Protein AF-0000000080797286 (afdb_homodimer)

InterPro domains:
  IPR016037 3-dehydroquinate synthase AroB [MF_00110] (4-360)
  IPR030960 3-dehydroquinate synthase, N-terminal domain [PF01761] (68-179)
  IPR050071 Dehydroquinate Synthase [PTHR43622] (1-339)
  IPR056179 3-dehydroquinate synthase, C-terminal domain [PF24621] (182-323)

Sequence (734 aa):
MRSSSRLEVPITEEHTYKVIIGRNVFKEVESALPENVKPCLAVVGEGVAKGARWVLKEASAVFPHWEILKDGEAAKDLSVALNIIRKLWELKADRWCALGVIAGGSLGDTASFAASVYMRGIPLIQFPTTLLAMIDSSLGGKTAVNFEGFKNVLGSFYHPWLVVDDLRFLDTLPDRVFKSSMAEAIKYGITLNPEFLKYLKDNSSKILARDDEYVSKVIAESVKTKLEVVRKDPRERKGVREVLNFGHTVGHALESASKFELLHGEAVALGMVVETLYAERVGACSSCYEALEGALSAYSLTQVKAPKMTIEEYKAMILKDKKRVGDRLRLPLLEGVGRWRLELVPLDEFVETTFKIMEEVFWSEDFMRSSSRLEVPITEEHTYKVIIGRNVFKEVESALPENVKPCLAVVGEGVAKGARWVLKEASAVFPHWEILKDGEAAKDLSVALNIIRKLWELKADRWCALGVIAGGSLGDTASFAASVYMRGIPLIQFPTTLLAMIDSSLGGKTAVNFEGFKNVLGSFYHPWLVVDDLRFLDTLPDRVFKSSMAEAIKYGITLNPEFLKYLKDNSSKILARDDEYVSKVIAESVKTKLEVVRKDPRERKGVREVLNFGHTVGHALESASKFELLHGEAVALGMVVETLYAERVGACSSCYEALEGALSAYSLTQVKAPKMTIEEYKAMILKDKKRVGDRLRLPLLEGVGRWRLELVPLDEFVETTFKIMEEVFWSEDF

pLDDT: mean 95.07, std 6.98, range [34.97, 98.88]

Nearest PDB structures (foldseek):
  6lla-assembly2_D  TM=9.017E-01  e=1.031E-27  Providencia alcalifaciens F90-2004
  6lla-assembly1_A  TM=9.076E-01  e=1.644E-27  Providencia alcalifaciens F90-2004
  6lk2-assembly2_B  TM=9.002E-01  e=2.565E-26  Providencia alcalifaciens F90-2004
  3zok-assembly2_D  TM=8.824E-01  e=3.156E-26  Actinidia chinensis
  3okf-assembly1_B  TM=8.984E-01  e=3.883E-26  Vibrio cholerae O1 biovar El Tor str. N16961

Radius of gyration: 28.41 Å; Cα contacts (8 Å, |Δi|>4): 1467; chains: 2; bounding box: 57×89×61 Å

Solvent-accessible surface area (backbone atoms only — not comparable to full-atom values): 37286 Å² total; per-residue (Å²): 134,74,74,62,47,77,47,79,47,75,35,63,49,77,46,60,36,34,36,40,38,25,59,81,46,68,82,48,50,70,79,71,42,60,89,78,49,40,62,39,39,29,39,30,20,43,68,46,53,71,69,37,73,63,49,60,61,52,46,54,72,60,18,87,35,72,46,77,37,69,45,50,73,81,21,28,22,49,69,51,21,50,48,54,45,51,49,41,54,75,67,63,56,56,64,40,32,20,40,34,33,38,23,42,48,38,35,38,20,13,50,47,35,28,31,40,25,40,59,38,34,29,42,30,34,40,29,34,43,36,66,43,15,56,42,41,56,76,49,72,16,64,23,33,18,20,52,97,86,36,74,52,37,38,18,32,72,51,70,45,56,32,36,43,37,35,52,66,42,57,73,69,50,52,65,70,60,53,42,25,29,46,35,58,52,44,47,46,7,45,46,64,30,49,69,55,33,49,50,52,41,76,40,26,70,49,38,76,66,61,34,64,71,53,41,50,47,53,36,52,51,30,43,51,55,53,46,55,40,29,40,76,18,66,80,60,81,73,60,61,42,44,55,78,45,51,18,38,69,55,5,50,44,46,21,56,64,40,74,59,70,44,49,69,30,48,18,29,40,54,10,36,53,46,51,40,49,46,21,38,72,73,65,47,18,76,71,43,48,60,59,48,49,52,43,36,47,55,52,58,52,71,71,62,79,70,63,81,76,50,70,68,59,50,46,56,44,56,69,67,39,86,51,50,55,87,69,24,30,61,38,49,39,44,46,32,75,31,30,63,46,80,41,78,40,53,42,68,59,51,49,55,52,43,50,51,45,43,43,64,74,66,60,52,72,76,128,134,75,74,62,46,77,47,78,47,75,35,62,48,77,47,60,37,35,37,39,38,26,59,81,48,68,81,50,50,70,81,70,42,60,90,78,47,39,62,40,38,29,41,31,19,42,66,47,54,72,69,36,75,63,49,61,59,52,47,52,73,59,16,86,35,72,45,76,38,69,45,50,72,79,22,27,23,46,67,51,20,50,49,53,45,51,49,40,56,74,68,63,56,56,66,41,32,20,41,33,32,40,20,42,46,40,34,38,20,14,52,48,36,31,30,39,24,40,59,38,34,30,43,30,34,39,28,34,43,37,65,43,16,55,43,41,57,76,49,74,17,63,25,33,19,20,53,98,84,36,75,51,38,36,17,31,72,50,71,45,55,31,34,42,37,36,53,65,40,57,74,69,49,54,66,70,59,52,42,25,30,44,35,57,51,45,47,46,8,47,45,65,30,50,69,55,32,49,51,52,42,75,40,27,70,49,36,77,67,60,34,64,70,53,40,49,48,52,36,52,52,30,43,52,53,52,44,55,39,30,41,76,17,66,80,60,79,74,62,63,42,46,54,78,43,52,18,39,70,55,6,50,44,46,22,56,66,39,73,60,69,44,51,69,29,48,18,29,39,53,11,34,52,45,52,40,48,45,21,37,74,75,63,46,18,75,70,43,47,61,58,49,50,53,42,35,46,55,53,59,53,70,72,62,80,70,62,81,76,53,71,68,58,50,45,56,44,56,69,67,38,87,50,50,54,88,68,24,30,61,38,48,37,44,45,32,75,30,30,61,45,81,40,78,39,52,40,69,60,50,47,54,52,41,49,51,45,43,43,64,75,66,59,53,72,78,127

Secondary structure (DSSP, 8-state):
----EEEEEEEEEEEEEEEEEESS-GGGHHHHS-TT-EEEEEEEEHHHHHH-TTHHHHHHHH-SEEEEE--SGGG-BHHHHHHHHHHHHHTT--TTEEEEEEE-HHHHHHHHHHHHHBTT---EEEEE-SHHIIIIITSSSEEEEEETTEEEEEEEE---SEEEEEGGGGGSS-HHHHHHHHHHHHHHHHHH-HHHHHHHHHTHHHHHTT-HHHHHHHHHHHHHHHHHHHHH-TTS-SSGGGGGGTTHHHHHHHHHHTTT-S-HHHHHHHHHHHHHHHHHHTTS-SSHHHHHHHHHHTTT-TTPPPPP--HHHHHHHHHT-TTEETTEEEEEEEEETTEEEEEEEEHHHHHHHHHHHHIIIII----/----EEEEEEEEEEEEEEEEEESS-GGGHHHHS-TT-EEEEEEEEHHHHHH-TTHHHHHHHH-SEEEEE--SGGG-BHHHHHHHHHHHHHTT--TTEEEEEEE-HHHHHHHHHHHHHBTT---EEEEE-SHHIIIIITSSSEEEEEETTEEEEEEEE---SEEEEEGGGGGSS-HHHHHHHHHHHHHHHHHH-HHHHHHHHHTHHHHHTT-HHHHHHHHHHHHHHHHHHHHH-TTS-SSGGGGGGTTHHHHHHHHHHTTT-S-HHHHHHHHHHHHHHHHHHTTS-SSHHHHHHHHHHTTT-TTPPPPP--HHHHHHHHHT-TTEETTEEEEEEEEETTEEEEEEEEHHHHHHHHHHHHIIIII----

Organism: Ignicoccus hospitalis (strain KIN4/I / DSM 18386 / JCM 14125) (NCBI:txid453591)

Structure (mmCIF, N/CA/C/O backbone):
data_AF-0000000080797286-model_v1
#
loop_
_entity.id
_entity.type
_entity.pdbx_description
1 polymer '3-dehydroquinate synthase'
#
loop_
_atom_site.group_PDB
_atom_site.id
_atom_site.type_symbol
_atom_site.label_atom_id
_atom_site.label_alt_id
_atom_site.label_comp_id
_atom_site.label_asym_id
_atom_site.label_entity_id
_atom_site.label_seq_id
_atom_site.pdbx_PDB_ins_code
_atom_site.Cartn_x
_atom_site.Cartn_y
_atom_site.Cartn_z
_atom_site.occupancy
_atom_site.B_iso_or_equiv
_atom_site.auth_seq_id
_atom_site.auth_comp_id
_atom_site.auth_asym_id
_atom_site.auth_atom_id
_atom_site.pdbx_PDB_model_num
ATOM 1 N N . MET A 1 1 ? -25.531 -31.062 1.069 1 38.59 1 MET A N 1
ATOM 2 C CA . MET A 1 1 ? -25.328 -29.703 1.534 1 38.59 1 MET A CA 1
ATOM 3 C C . MET A 1 1 ? -23.859 -29.406 1.756 1 38.59 1 MET A C 1
ATOM 5 O O . MET A 1 1 ? -23.266 -29.844 2.75 1 38.59 1 MET A O 1
ATOM 9 N N . ARG A 1 2 ? -22.922 -29.562 0.722 1 53.16 2 ARG A N 1
ATOM 10 C CA . ARG A 1 2 ? -21.484 -29.828 0.653 1 53.16 2 ARG A CA 1
ATOM 11 C C . ARG A 1 2 ? -20.703 -28.734 1.36 1 53.16 2 ARG A C 1
ATOM 13 O O . ARG A 1 2 ? -21 -27.547 1.215 1 53.16 2 ARG A O 1
ATOM 20 N N . SER A 1 3 ? -19.953 -28.969 2.535 1 74.25 3 SER A N 1
ATOM 21 C CA . SER A 1 3 ? -19.234 -28.312 3.629 1 74.25 3 SER A CA 1
ATOM 22 C C . SER A 1 3 ? -18.156 -27.375 3.104 1 74.25 3 SER A C 1
ATOM 24 O O . SER A 1 3 ? -17.469 -27.688 2.131 1 74.25 3 SER A O 1
ATOM 26 N N . SER A 1 4 ? -18.516 -26.047 3.082 1 86 4 SER A N 1
ATOM 27 C CA . SER A 1 4 ? -17.469 -25.078 2.822 1 86 4 SER A CA 1
ATOM 28 C C . SER A 1 4 ? -16.438 -25.078 3.936 1 86 4 SER A C 1
ATOM 30 O O . SER A 1 4 ? -16.719 -25.5 5.059 1 86 4 SER A O 1
ATOM 32 N N . SER A 1 5 ? -15.227 -25.047 3.527 1 91.94 5 SER A N 1
ATOM 33 C CA . SER A 1 5 ? -14.133 -24.875 4.484 1 91.94 5 SER A CA 1
ATOM 34 C C . SER A 1 5 ? -13.664 -23.422 4.535 1 91.94 5 SER A C 1
ATOM 36 O O . SER A 1 5 ? -13.844 -22.672 3.576 1 91.94 5 SER A O 1
ATOM 38 N N . ARG A 1 6 ? -13.336 -23.062 5.762 1 93.62 6 ARG A N 1
ATOM 39 C CA . ARG A 1 6 ? -12.836 -21.703 5.973 1 93.62 6 ARG A CA 1
ATOM 40 C C . ARG A 1 6 ? -11.43 -21.734 6.566 1 93.62 6 ARG A C 1
ATOM 42 O O . ARG A 1 6 ? -11.102 -22.594 7.375 1 93.62 6 ARG A O 1
ATOM 49 N N . LEU A 1 7 ? -10.594 -20.812 6.023 1 93.44 7 LEU A N 1
ATOM 50 C CA . LEU A 1 7 ? -9.234 -20.625 6.531 1 93.44 7 LEU A CA 1
ATOM 51 C C . LEU A 1 7 ? -8.984 -19.156 6.859 1 93.44 7 LEU A C 1
ATOM 53 O O . LEU A 1 7 ? -9.469 -18.266 6.152 1 93.44 7 LEU A O 1
ATOM 57 N N . GLU A 1 8 ? -8.352 -18.938 8.055 1 93.12 8 GLU A N 1
ATOM 58 C CA . GLU A 1 8 ? -7.871 -17.609 8.422 1 93.12 8 GLU A CA 1
ATOM 59 C C . GLU A 1 8 ? -6.367 -17.609 8.68 1 93.12 8 GLU A C 1
ATOM 61 O O . GLU A 1 8 ? -5.855 -18.469 9.398 1 93.12 8 GLU A O 1
ATOM 66 N N . VAL A 1 9 ? -5.672 -16.734 7.973 1 90.62 9 VAL A N 1
ATOM 67 C CA . VAL A 1 9 ? -4.223 -16.656 8.117 1 90.62 9 VAL A CA 1
ATOM 68 C C . VAL A 1 9 ? -3.82 -15.211 8.438 1 90.62 9 VAL A C 1
ATOM 70 O O . VAL A 1 9 ? -3.973 -14.32 7.605 1 90.62 9 VAL A O 1
ATOM 73 N N . PRO A 1 10 ? -3.238 -15.008 9.617 1 92.06 10 PRO A N 1
ATOM 74 C CA . PRO A 1 10 ? -2.783 -13.664 9.969 1 92.06 10 PRO A CA 1
ATOM 75 C C . PRO A 1 10 ? -1.483 -13.273 9.266 1 92.06 10 PRO A C 1
ATOM 77 O O . PRO A 1 10 ? -0.604 -14.117 9.086 1 92.06 10 PRO A O 1
ATOM 80 N N . ILE A 1 11 ? -1.335 -12.055 8.836 1 92.31 11 ILE A N 1
ATOM 81 C CA . ILE A 1 11 ? -0.13 -11.469 8.266 1 92.31 11 ILE A CA 1
ATOM 82 C C . ILE A 1 11 ? 0.244 -10.203 9.023 1 92.31 11 ILE A C 1
ATOM 84 O O . ILE A 1 11 ? -0.592 -9.312 9.219 1 92.31 11 ILE A O 1
ATOM 88 N N . THR A 1 12 ? 1.471 -10.109 9.523 1 92.19 12 THR A N 1
ATOM 89 C CA . THR A 1 12 ? 1.968 -8.953 10.266 1 92.19 12 THR A CA 1
ATOM 90 C C . THR A 1 12 ? 3.131 -8.297 9.523 1 92.19 12 THR A C 1
ATOM 92 O O . THR A 1 12 ? 4.031 -8.984 9.039 1 92.19 12 THR A O 1
ATOM 95 N N . GLU A 1 13 ? 3.055 -7.027 9.406 1 91.25 13 GLU A N 1
ATOM 96 C CA . GLU A 1 13 ? 4.129 -6.234 8.812 1 91.25 13 GLU A CA 1
ATOM 97 C C . GLU A 1 13 ? 4.652 -5.195 9.797 1 91.25 13 GLU A C 1
ATOM 99 O O . GLU A 1 13 ? 3.883 -4.629 10.578 1 91.25 13 GLU A O 1
ATOM 104 N N . GLU A 1 14 ? 5.938 -5.004 9.711 1 92 14 GLU A N 1
ATOM 105 C CA . GLU A 1 14 ? 6.566 -4.027 10.594 1 92 14 GLU A CA 1
ATOM 106 C C . GLU A 1 14 ? 7.426 -3.045 9.805 1 92 14 GLU A C 1
ATOM 108 O O . GLU A 1 14 ? 8.047 -3.416 8.812 1 92 14 GLU A O 1
ATOM 113 N N . HIS A 1 15 ? 7.387 -1.821 10.195 1 92.44 15 HIS A N 1
ATOM 114 C CA . HIS A 1 15 ? 8.203 -0.75 9.641 1 92.44 15 HIS A CA 1
ATOM 115 C C . HIS A 1 15 ? 8.734 0.163 10.742 1 92.44 15 HIS A C 1
ATOM 117 O O . HIS A 1 15 ? 8.031 0.453 11.711 1 92.44 15 HIS A O 1
ATOM 123 N N . THR A 1 16 ? 9.945 0.583 10.617 1 92.56 16 THR A N 1
ATOM 124 C CA . THR A 1 16 ? 10.5 1.56 11.555 1 92.56 16 THR A CA 1
ATOM 125 C C . THR A 1 16 ? 10.703 2.908 10.867 1 92.56 16 THR A C 1
ATOM 127 O O . THR A 1 16 ? 11.461 3.014 9.906 1 92.56 16 THR A O 1
ATOM 130 N N . TYR A 1 17 ? 10.039 3.893 11.383 1 91.31 17 TYR A N 1
ATOM 131 C CA . TYR A 1 17 ? 10.203 5.277 10.961 1 91.31 17 TYR A CA 1
ATOM 132 C C . TYR A 1 17 ? 11.492 5.871 11.516 1 91.31 17 TYR A C 1
ATOM 134 O O . TYR A 1 17 ? 11.719 5.855 12.727 1 91.31 17 TYR A O 1
ATOM 142 N N . LYS A 1 18 ? 12.352 6.371 10.625 1 96.81 18 LYS A N 1
ATOM 143 C CA . LYS A 1 18 ? 13.555 7.078 11.055 1 96.81 18 LYS A CA 1
ATOM 144 C C . LYS A 1 18 ? 13.484 8.562 10.703 1 96.81 18 LYS A C 1
ATOM 146 O O . LYS A 1 18 ? 13.133 8.914 9.57 1 96.81 18 LYS A O 1
ATOM 151 N N . VAL A 1 19 ? 13.75 9.414 11.648 1 98 19 VAL A N 1
ATOM 152 C CA . VAL A 1 19 ? 13.695 10.859 11.445 1 98 19 VAL A CA 1
ATOM 153 C C . VAL A 1 19 ? 14.992 11.492 11.93 1 98 19 VAL A C 1
ATOM 155 O O . VAL A 1 19 ? 15.445 11.227 13.047 1 98 19 VAL A O 1
ATOM 158 N N . ILE A 1 20 ? 15.609 12.273 11.094 1 98.38 20 ILE A N 1
ATOM 159 C CA . ILE A 1 20 ? 16.781 13.055 11.445 1 98.38 20 ILE A CA 1
ATOM 160 C C . ILE A 1 20 ? 16.422 14.539 11.492 1 98.38 20 ILE A C 1
ATOM 162 O O . ILE A 1 20 ? 15.797 15.055 10.57 1 98.38 20 ILE A O 1
ATOM 166 N N . ILE A 1 21 ? 16.766 15.219 12.57 1 98.38 21 ILE A N 1
ATOM 167 C CA . ILE A 1 21 ? 16.5 16.641 12.742 1 98.38 21 ILE A CA 1
ATOM 168 C C . ILE A 1 21 ? 17.812 17.375 13.016 1 98.38 21 ILE A C 1
ATOM 170 O O . ILE A 1 21 ? 18.562 17 13.93 1 98.38 21 ILE A O 1
ATOM 174 N N . GLY A 1 22 ? 18.141 18.344 12.25 1 98.06 22 GLY A N 1
ATOM 175 C CA . GLY A 1 22 ? 19.328 19.141 12.484 1 98.06 22 GLY A CA 1
ATOM 176 C C . GLY A 1 22 ? 19.703 20.031 11.312 1 98.06 22 GLY A C 1
ATOM 177 O O . GLY A 1 22 ? 18.891 20.234 10.406 1 98.06 22 GLY A O 1
ATOM 178 N N . ARG A 1 23 ? 20.828 20.719 11.375 1 97.25 23 ARG A N 1
ATOM 179 C CA . ARG A 1 23 ? 21.375 21.5 10.273 1 97.25 23 ARG A CA 1
ATOM 180 C C . ARG A 1 23 ? 22.422 20.688 9.508 1 97.25 23 ARG A C 1
ATOM 182 O O . ARG A 1 23 ? 23.203 19.953 10.109 1 97.25 23 ARG A O 1
ATOM 189 N N . ASN A 1 24 ? 22.406 20.781 8.164 1 96.56 24 ASN A N 1
ATOM 190 C CA . ASN A 1 24 ? 23.375 20.109 7.305 1 96.56 24 ASN A CA 1
ATOM 191 C C . ASN A 1 24 ? 23.281 18.594 7.457 1 96.56 24 ASN A C 1
ATOM 193 O O . ASN A 1 24 ? 24.297 17.938 7.672 1 96.56 24 ASN A O 1
ATOM 197 N N . VAL A 1 25 ? 22.125 18.047 7.383 1 97.56 25 VAL A N 1
ATOM 198 C CA . VAL A 1 25 ? 21.938 16.656 7.746 1 97.56 25 VAL A CA 1
ATOM 199 C C . VAL A 1 25 ? 21.797 15.805 6.48 1 97.56 25 VAL A C 1
ATOM 201 O O . VAL A 1 25 ? 21.641 14.578 6.562 1 97.56 25 VAL A O 1
ATOM 204 N N . PHE A 1 26 ? 21.922 16.359 5.297 1 97.75 26 PHE A N 1
ATOM 205 C CA . PHE A 1 26 ? 21.938 15.586 4.059 1 97.75 26 PHE A CA 1
ATOM 206 C C . PHE A 1 26 ? 23.031 14.539 4.082 1 97.75 26 PHE A C 1
ATOM 208 O O . PHE A 1 26 ? 22.875 13.438 3.555 1 97.75 26 PHE A O 1
ATOM 215 N N . LYS A 1 27 ? 24.141 14.883 4.672 1 95.94 27 LYS A N 1
ATOM 216 C CA . LYS A 1 27 ? 25.328 14.023 4.703 1 95.94 27 LYS A CA 1
ATOM 217 C C . LYS A 1 27 ? 25.062 12.758 5.52 1 95.94 27 LYS A C 1
ATOM 219 O O . LYS A 1 27 ? 25.844 11.797 5.445 1 95.94 27 LYS A O 1
ATOM 224 N N . GLU A 1 28 ? 24 12.773 6.305 1 96.5 28 GLU A N 1
ATOM 225 C CA . GLU A 1 28 ? 23.719 11.648 7.191 1 96.5 28 GLU A CA 1
ATOM 226 C C . GLU A 1 28 ? 22.844 10.609 6.504 1 96.5 28 GLU A C 1
ATOM 228 O O . GLU A 1 28 ? 22.609 9.531 7.051 1 96.5 28 GLU A O 1
ATOM 233 N N . VAL A 1 29 ? 22.375 10.828 5.305 1 97.5 29 VAL A N 1
ATOM 234 C CA . VAL A 1 29 ? 21.375 10.008 4.617 1 97.5 29 VAL A CA 1
ATOM 235 C C . VAL A 1 29 ? 21.922 8.602 4.391 1 97.5 29 VAL A C 1
ATOM 237 O O . VAL A 1 29 ? 21.281 7.617 4.754 1 97.5 29 VAL A O 1
ATOM 240 N N . GLU A 1 30 ? 23.109 8.484 3.857 1 93.94 30 GLU A N 1
ATOM 241 C CA . GLU A 1 30 ? 23.656 7.184 3.488 1 93.94 30 GLU A CA 1
ATOM 242 C C . GLU A 1 30 ? 23.812 6.281 4.711 1 93.94 30 GLU A C 1
ATOM 244 O O . GLU A 1 30 ? 23.484 5.094 4.66 1 93.94 30 GLU A O 1
ATOM 249 N N . SER A 1 31 ? 24.281 6.844 5.785 1 94.38 31 SER A N 1
ATOM 250 C CA . SER A 1 31 ? 24.516 6.055 6.988 1 94.38 31 SER A CA 1
ATOM 251 C C . SER A 1 31 ? 23.203 5.66 7.66 1 94.38 31 SER A C 1
ATOM 253 O O . SER A 1 31 ? 23.172 4.73 8.469 1 94.38 31 SER A O 1
ATOM 255 N N . ALA A 1 32 ? 22.094 6.352 7.355 1 95.94 32 ALA A N 1
ATOM 256 C CA . ALA A 1 32 ? 20.812 6.094 7.992 1 95.94 32 ALA A CA 1
ATOM 257 C C . ALA A 1 32 ? 20.031 5.023 7.238 1 95.94 32 ALA A C 1
ATOM 259 O O . ALA A 1 32 ? 19.031 4.504 7.738 1 95.94 32 ALA A O 1
ATOM 260 N N . LEU A 1 33 ? 20.469 4.637 6.062 1 96 33 LEU A N 1
ATOM 261 C CA . LEU A 1 33 ? 19.781 3.648 5.234 1 96 33 LEU A CA 1
ATOM 262 C C . LEU A 1 33 ? 20.438 2.279 5.371 1 96 33 LEU A C 1
ATOM 264 O O . LEU A 1 33 ? 21.641 2.188 5.672 1 96 33 LEU A O 1
ATOM 268 N N . PRO A 1 34 ? 19.656 1.229 5.207 1 92.56 34 PRO A N 1
ATOM 269 C CA . PRO A 1 34 ? 20.297 -0.093 5.141 1 92.56 34 PRO A CA 1
ATOM 270 C C . PRO A 1 34 ? 21.297 -0.212 3.996 1 92.56 34 PRO A C 1
ATOM 272 O O . PRO A 1 34 ? 21.203 0.515 3.004 1 92.56 34 PRO A O 1
ATOM 275 N N . GLU A 1 35 ? 22.125 -1.174 4.066 1 91.38 35 GLU A N 1
ATOM 276 C CA . GLU A 1 35 ? 23.234 -1.331 3.133 1 91.38 35 GLU A CA 1
ATOM 277 C C . GLU A 1 35 ? 22.734 -1.586 1.714 1 91.38 35 GLU A C 1
ATOM 279 O O . GLU A 1 35 ? 23.375 -1.162 0.743 1 91.38 35 GLU A O 1
ATOM 284 N N . ASN A 1 36 ? 21.641 -2.191 1.607 1 89.69 36 ASN A N 1
ATOM 285 C CA . ASN A 1 36 ? 21.172 -2.594 0.287 1 89.69 36 ASN A CA 1
ATOM 286 C C . ASN A 1 36 ? 20.328 -1.502 -0.361 1 89.69 36 ASN A C 1
ATOM 288 O O . ASN A 1 36 ? 19.906 -1.639 -1.51 1 89.69 36 ASN A O 1
ATOM 292 N N . VAL A 1 37 ? 20.047 -0.394 0.332 1 94.88 37 VAL A N 1
ATOM 293 C CA . VAL A 1 37 ? 19.266 0.715 -0.194 1 94.88 37 VAL A CA 1
ATOM 294 C C . VAL A 1 37 ? 20.188 1.84 -0.649 1 94.88 37 VAL A C 1
ATOM 296 O O . VAL A 1 37 ? 21.016 2.318 0.126 1 94.88 37 VAL A O 1
ATOM 299 N N . LYS A 1 38 ? 20.016 2.27 -1.856 1 94.69 38 LYS A N 1
ATOM 300 C CA . LYS A 1 38 ? 20.875 3.312 -2.408 1 94.69 38 LYS A CA 1
ATOM 301 C C . LYS A 1 38 ? 20.047 4.48 -2.945 1 94.69 38 LYS A C 1
ATOM 303 O O . LYS A 1 38 ? 19.078 4.273 -3.662 1 94.69 38 LYS A O 1
ATOM 308 N N . PRO A 1 39 ? 20.453 5.691 -2.576 1 97.94 39 PRO A N 1
ATOM 309 C CA . PRO A 1 39 ? 19.812 6.836 -3.227 1 97.94 39 PRO A CA 1
ATOM 310 C C . PRO A 1 39 ? 19.984 6.824 -4.746 1 97.94 39 PRO A C 1
ATOM 312 O O . PRO A 1 39 ? 21.094 6.602 -5.242 1 97.94 39 PRO A O 1
ATOM 315 N N . CYS A 1 40 ? 18.859 7.039 -5.453 1 97.56 40 CYS A N 1
ATOM 316 C CA . CYS A 1 40 ? 18.906 6.93 -6.906 1 97.56 40 CYS A CA 1
ATOM 317 C C . CYS A 1 40 ? 18.453 8.219 -7.57 1 97.56 40 CYS A C 1
ATOM 319 O O . CYS A 1 40 ? 19.188 8.805 -8.367 1 97.56 40 CYS A O 1
ATOM 321 N N . LEU A 1 41 ? 17.312 8.711 -7.195 1 98.69 41 LEU A N 1
ATOM 322 C CA . LEU A 1 41 ? 16.688 9.883 -7.812 1 98.69 41 LEU A CA 1
ATOM 323 C C . LEU A 1 41 ? 16.062 10.789 -6.75 1 98.69 41 LEU A C 1
ATOM 325 O O . LEU A 1 41 ? 15.422 10.312 -5.816 1 98.69 41 LEU A O 1
ATOM 329 N N . ALA A 1 42 ? 16.359 12.055 -6.863 1 98.75 42 ALA A N 1
ATOM 330 C CA . ALA A 1 42 ? 15.68 13.047 -6.035 1 98.75 42 ALA A CA 1
ATOM 331 C C . ALA A 1 42 ? 14.828 13.984 -6.887 1 98.75 42 ALA A C 1
ATOM 333 O O . ALA A 1 42 ? 15.25 14.383 -7.977 1 98.75 42 ALA A O 1
ATOM 334 N N . VAL A 1 43 ? 13.68 14.266 -6.426 1 98.56 43 VAL A N 1
ATOM 335 C CA . VAL A 1 43 ? 12.883 15.328 -7.02 1 98.56 43 VAL A CA 1
ATOM 336 C C . VAL A 1 43 ? 12.867 16.547 -6.094 1 98.56 43 VAL A C 1
ATOM 338 O O . VAL A 1 43 ? 12.695 16.406 -4.879 1 98.56 43 VAL A O 1
ATOM 341 N N . VAL A 1 44 ? 13.133 17.688 -6.676 1 98.12 44 VAL A N 1
ATOM 342 C CA . VAL A 1 44 ? 13.234 18.922 -5.918 1 98.12 44 VAL A CA 1
ATOM 343 C C . VAL A 1 44 ? 12.141 19.891 -6.371 1 98.12 44 VAL A C 1
ATOM 345 O O . VAL A 1 44 ? 11.969 20.141 -7.566 1 98.12 44 VAL A O 1
ATOM 348 N N . GLY A 1 45 ? 11.422 20.406 -5.426 1 96.81 45 GLY A N 1
ATOM 349 C CA . GLY A 1 45 ? 10.438 21.422 -5.777 1 96.81 45 GLY A CA 1
ATOM 350 C C . GLY A 1 45 ? 11.055 22.672 -6.367 1 96.81 45 GLY A C 1
ATOM 351 O O . GLY A 1 45 ? 12.094 23.141 -5.898 1 96.81 45 GLY A O 1
ATOM 352 N N . GLU A 1 46 ? 10.383 23.188 -7.324 1 96.19 46 GLU A N 1
ATOM 353 C CA . GLU A 1 46 ? 10.883 24.359 -8.016 1 96.19 46 GLU A CA 1
ATOM 354 C C . GLU A 1 46 ? 11.062 25.531 -7.059 1 96.19 46 GLU A C 1
ATOM 356 O O . GLU A 1 46 ? 12.07 26.25 -7.109 1 96.19 46 GLU A O 1
ATOM 361 N N . GLY A 1 47 ? 10.062 25.781 -6.258 1 93 47 GLY A N 1
ATOM 362 C CA . GLY A 1 47 ? 10.156 26.844 -5.273 1 93 47 GLY A CA 1
ATOM 363 C C . GLY A 1 47 ? 11.312 26.656 -4.305 1 93 47 GLY A C 1
ATOM 364 O O . GLY A 1 47 ? 11.953 27.641 -3.902 1 93 47 GLY A O 1
ATOM 365 N N . VAL A 1 48 ? 11.633 25.453 -3.961 1 95.44 48 VAL A N 1
ATOM 366 C CA . VAL A 1 48 ? 12.719 25.141 -3.045 1 95.44 48 VAL A CA 1
ATOM 367 C C . VAL A 1 48 ? 14.062 25.406 -3.721 1 95.44 48 VAL A C 1
ATOM 369 O O . VAL A 1 48 ? 14.945 26.031 -3.127 1 95.44 48 VAL A O 1
ATOM 372 N N . ALA A 1 49 ? 14.156 24.984 -4.898 1 95.5 49 ALA A N 1
ATOM 373 C CA . ALA A 1 49 ? 15.391 25.188 -5.652 1 95.5 49 ALA A CA 1
ATOM 374 C C . ALA A 1 49 ? 15.703 26.672 -5.789 1 95.5 49 ALA A C 1
ATOM 376 O O . ALA A 1 49 ? 16.875 27.078 -5.754 1 95.5 49 ALA A O 1
ATOM 377 N N . LYS A 1 50 ? 14.734 27.469 -5.949 1 92.88 50 LYS A N 1
ATOM 378 C CA . LYS A 1 50 ? 14.906 28.906 -6.102 1 92.88 50 LYS A CA 1
ATOM 379 C C . LYS A 1 50 ? 15.242 29.562 -4.766 1 92.88 50 LYS A C 1
ATOM 381 O O . LYS A 1 50 ? 16.047 30.5 -4.715 1 92.88 50 LYS A O 1
ATOM 386 N N . GLY A 1 51 ? 14.625 29.094 -3.729 1 91.81 51 GLY A N 1
ATOM 387 C CA . GLY A 1 51 ? 14.75 29.719 -2.428 1 91.81 51 GLY A CA 1
ATOM 388 C C . GLY A 1 51 ? 15.984 29.281 -1.662 1 91.81 51 GLY A C 1
ATOM 389 O O . GLY A 1 51 ? 16.547 30.047 -0.873 1 91.81 51 GLY A O 1
ATOM 390 N N . ALA A 1 52 ? 16.328 28.062 -1.832 1 94 52 ALA A N 1
ATOM 391 C CA . ALA A 1 52 ? 17.484 27.484 -1.15 1 94 52 ALA A CA 1
ATOM 392 C C . ALA A 1 52 ? 18.578 27.094 -2.148 1 94 52 ALA A C 1
ATOM 394 O O . ALA A 1 52 ? 18.656 25.922 -2.555 1 94 52 ALA A O 1
ATOM 395 N N . ARG A 1 53 ? 19.5 27.859 -2.404 1 90.94 53 ARG A N 1
ATOM 396 C CA . ARG A 1 53 ? 20.469 27.703 -3.479 1 90.94 53 ARG A CA 1
ATOM 397 C C . ARG A 1 53 ? 21.406 26.516 -3.203 1 90.94 53 ARG A C 1
ATOM 399 O O . ARG A 1 53 ? 21.938 25.906 -4.133 1 90.94 53 ARG A O 1
ATOM 406 N N . TRP A 1 54 ? 21.5 26.188 -1.948 1 96.31 54 TRP A N 1
ATOM 407 C CA . TRP A 1 54 ? 22.438 25.141 -1.545 1 96.31 54 TRP A CA 1
ATOM 408 C C . TRP A 1 54 ? 21.844 23.766 -1.803 1 96.31 54 TRP A C 1
ATOM 410 O O . TRP A 1 54 ? 22.562 22.75 -1.769 1 96.31 54 TRP A O 1
ATOM 420 N N . VAL A 1 55 ? 20.578 23.672 -2.092 1 97.38 55 VAL A N 1
ATOM 421 C CA . VAL A 1 55 ? 19.859 22.406 -2.029 1 97.38 55 VAL A CA 1
ATOM 422 C C . VAL A 1 55 ? 20.312 21.5 -3.168 1 97.38 55 VAL A C 1
ATOM 424 O O . VAL A 1 55 ? 20.422 20.281 -2.99 1 97.38 55 VAL A O 1
ATOM 427 N N . LEU A 1 56 ? 20.562 22.047 -4.277 1 97.44 56 LEU A N 1
ATOM 428 C CA . LEU A 1 56 ? 20.938 21.234 -5.426 1 97.44 56 LEU A CA 1
ATOM 429 C C . LEU A 1 56 ? 22.312 20.625 -5.234 1 97.44 56 LEU A C 1
ATOM 431 O O . LEU A 1 56 ? 22.562 19.5 -5.664 1 97.44 56 LEU A O 1
ATOM 435 N N . LYS A 1 57 ? 23.203 21.375 -4.66 1 97.69 57 LYS A N 1
ATOM 436 C CA . LYS A 1 57 ? 24.516 20.828 -4.332 1 97.69 57 LYS A CA 1
ATOM 437 C C . LYS A 1 57 ? 24.406 19.672 -3.348 1 97.69 57 LYS A C 1
ATOM 439 O O . LYS A 1 57 ? 25.047 18.641 -3.521 1 97.69 57 LYS A O 1
ATOM 444 N N . GLU A 1 58 ? 23.578 19.844 -2.359 1 97.88 58 GLU A N 1
ATOM 445 C CA . GLU A 1 58 ? 23.359 18.781 -1.373 1 97.88 58 GLU A CA 1
ATOM 446 C C . GLU A 1 58 ? 22.703 17.562 -2.01 1 97.88 58 GLU A C 1
ATOM 448 O O . GLU A 1 58 ? 23.094 16.422 -1.724 1 97.88 58 GLU A O 1
ATOM 453 N N . ALA A 1 59 ? 21.688 17.844 -2.814 1 98 59 ALA A N 1
ATOM 454 C CA . ALA A 1 59 ? 21.016 16.75 -3.512 1 98 59 ALA A CA 1
ATOM 455 C C . ALA A 1 59 ? 22 15.953 -4.367 1 98 59 ALA A C 1
ATOM 457 O O . ALA A 1 59 ? 21.969 14.727 -4.375 1 98 59 ALA A O 1
ATOM 458 N N . SER A 1 60 ? 22.891 16.625 -5.02 1 98 60 SER A N 1
ATOM 459 C CA . SER A 1 60 ? 23.859 15.992 -5.91 1 98 60 SER A CA 1
ATOM 460 C C . SER A 1 60 ? 24.859 15.148 -5.133 1 98 60 SER A C 1
ATOM 462 O O . SER A 1 60 ? 25.406 14.172 -5.66 1 98 60 SER A O 1
ATOM 464 N N . ALA A 1 61 ? 25.094 15.562 -3.963 1 97.81 61 ALA A N 1
ATOM 465 C CA . ALA A 1 61 ? 26.047 14.828 -3.129 1 97.81 61 ALA A CA 1
ATOM 466 C C . ALA A 1 61 ? 25.453 13.508 -2.648 1 97.81 61 ALA A C 1
ATOM 468 O O . ALA A 1 61 ? 26.172 12.555 -2.354 1 97.81 61 ALA A O 1
ATOM 469 N N . VAL A 1 62 ? 24.172 13.43 -2.586 1 98.12 62 VAL A N 1
ATOM 470 C CA . VAL A 1 62 ? 23.5 12.258 -2.023 1 98.12 62 VAL A CA 1
ATOM 471 C C . VAL A 1 62 ? 22.953 11.383 -3.148 1 98.12 62 VAL A C 1
ATOM 473 O O . VAL A 1 62 ? 23.031 10.156 -3.082 1 98.12 62 VAL A O 1
ATOM 476 N N . PHE A 1 63 ? 22.391 12.062 -4.164 1 98.44 63 PHE A N 1
ATOM 477 C CA . PHE A 1 63 ? 21.719 11.352 -5.246 1 98.44 63 PHE A CA 1
ATOM 478 C C . PHE A 1 63 ? 22.469 11.516 -6.559 1 98.44 63 PHE A C 1
ATOM 480 O O . PHE A 1 63 ? 22.766 12.633 -6.977 1 98.44 63 PHE A O 1
ATOM 487 N N . PRO A 1 64 ? 22.703 10.398 -7.238 1 98.12 64 PRO A N 1
ATOM 488 C CA . PRO A 1 64 ? 23.375 10.516 -8.539 1 98.12 64 PRO A CA 1
ATOM 489 C C . PRO A 1 64 ? 22.531 11.273 -9.562 1 98.12 64 PRO A C 1
ATOM 491 O O . PRO A 1 64 ? 23.078 11.852 -10.508 1 98.12 64 PRO A O 1
ATOM 494 N N . HIS A 1 65 ? 21.156 11.234 -9.43 1 98.25 65 HIS A N 1
ATOM 495 C CA . HIS A 1 65 ? 20.25 11.938 -10.328 1 98.25 65 HIS A CA 1
ATOM 496 C C . HIS A 1 65 ? 19.25 12.789 -9.555 1 98.25 65 HIS A C 1
ATOM 498 O O . HIS A 1 65 ? 18.828 12.406 -8.461 1 98.25 65 HIS A O 1
ATOM 504 N N . TRP A 1 66 ? 18.938 13.906 -10.109 1 97.88 66 TRP A N 1
ATOM 505 C CA . TRP A 1 66 ? 17.875 14.727 -9.539 1 97.88 66 TRP A CA 1
ATOM 506 C C . TRP A 1 66 ? 17.156 15.531 -10.617 1 97.88 66 TRP A C 1
ATOM 508 O O . TRP A 1 66 ? 17.688 15.703 -11.719 1 97.88 66 TRP A O 1
ATOM 518 N N . GLU A 1 67 ? 15.922 15.922 -10.32 1 97.31 67 GLU A N 1
ATOM 519 C CA . GLU A 1 67 ? 15.141 16.75 -11.234 1 97.31 67 GLU A CA 1
ATOM 520 C C . GLU A 1 67 ? 14.289 17.766 -10.469 1 97.31 67 GLU A C 1
ATOM 522 O O . GLU A 1 67 ? 13.82 17.469 -9.359 1 97.31 67 GLU A O 1
ATOM 527 N N . ILE A 1 68 ? 14.164 18.953 -11.078 1 97.56 68 ILE A N 1
ATOM 528 C CA . ILE A 1 68 ? 13.273 19.969 -10.523 1 97.56 68 ILE A CA 1
ATOM 529 C C . ILE A 1 68 ? 11.875 19.797 -11.102 1 97.56 68 ILE A C 1
ATOM 531 O O . ILE A 1 68 ? 11.703 19.672 -12.312 1 97.56 68 ILE A O 1
ATOM 535 N N . LEU A 1 69 ? 10.922 19.703 -10.211 1 97.12 69 LEU A N 1
ATOM 536 C CA . LEU A 1 69 ? 9.523 19.625 -10.625 1 97.12 69 LEU A CA 1
ATOM 537 C C . LEU A 1 69 ? 8.719 20.781 -10.055 1 97.12 69 LEU A C 1
ATOM 539 O O . LEU A 1 69 ? 9.109 21.391 -9.047 1 97.12 69 LEU A O 1
ATOM 543 N N . LYS A 1 70 ? 7.648 21.031 -10.742 1 91.88 70 LYS A N 1
ATOM 544 C CA . LYS A 1 70 ? 6.754 22.047 -10.203 1 91.88 70 LYS A CA 1
ATOM 545 C C . LYS A 1 70 ? 6.184 21.625 -8.859 1 91.88 70 LYS A C 1
ATOM 547 O O . LYS A 1 70 ? 5.957 20.438 -8.617 1 91.88 70 LYS A O 1
ATOM 552 N N . ASP A 1 71 ? 6.109 22.578 -8 1 87.56 71 ASP A N 1
ATOM 553 C CA . ASP A 1 71 ? 5.523 22.297 -6.691 1 87.56 71 ASP A CA 1
ATOM 554 C C . ASP A 1 71 ? 4.156 22.969 -6.547 1 87.56 71 ASP A C 1
ATOM 556 O O . ASP A 1 71 ? 3.58 23.422 -7.531 1 87.56 71 ASP A O 1
ATOM 560 N N . GLY A 1 72 ? 3.533 22.844 -5.375 1 83.75 72 GLY A N 1
ATOM 561 C CA . GLY A 1 72 ? 2.189 23.359 -5.184 1 83.75 72 GLY A CA 1
ATOM 562 C C . GLY A 1 72 ? 1.106 22.375 -5.559 1 83.75 72 GLY A C 1
ATOM 563 O O . GLY A 1 72 ? 1.399 21.219 -5.871 1 83.75 72 GLY A O 1
ATOM 564 N N . GLU A 1 73 ? -0.063 22.797 -5.562 1 82.19 73 GLU A N 1
ATOM 565 C CA . GLU A 1 73 ? -1.219 21.922 -5.746 1 82.19 73 GLU A CA 1
ATOM 566 C C . GLU A 1 73 ? -1.215 21.297 -7.137 1 82.19 73 GLU A C 1
ATOM 568 O O . GLU A 1 73 ? -1.706 20.172 -7.316 1 82.19 73 GLU A O 1
ATOM 573 N N . ALA A 1 74 ? -0.577 21.984 -8.047 1 83.75 74 ALA A N 1
ATOM 574 C CA . ALA A 1 74 ? -0.494 21.484 -9.406 1 83.75 74 ALA A CA 1
ATOM 575 C C . ALA A 1 74 ? 0.356 20.219 -9.469 1 83.75 74 ALA A C 1
ATOM 577 O O . ALA A 1 74 ? 0.191 19.391 -10.367 1 83.75 74 ALA A O 1
ATOM 578 N N . ALA A 1 75 ? 1.196 20.047 -8.5 1 90.94 75 ALA A N 1
ATOM 579 C CA . ALA A 1 75 ? 2.076 18.875 -8.453 1 90.94 75 ALA A CA 1
ATOM 580 C C . ALA A 1 75 ? 1.329 17.656 -7.945 1 90.94 75 ALA A C 1
ATOM 582 O O . ALA A 1 75 ? 1.794 16.516 -8.117 1 90.94 75 ALA A O 1
ATOM 583 N N . LYS A 1 76 ? 0.169 17.891 -7.344 1 93.62 76 LYS A N 1
ATOM 584 C CA . LYS A 1 76 ? -0.601 16.797 -6.766 1 93.62 76 LYS A CA 1
ATOM 585 C C . LYS A 1 76 ? -1.522 16.156 -7.805 1 93.62 76 LYS A C 1
ATOM 587 O O . LYS A 1 76 ? -2.746 16.234 -7.684 1 93.62 76 LYS A O 1
ATOM 592 N N . ASP A 1 77 ? -0.866 15.492 -8.727 1 96.31 77 ASP A N 1
ATOM 593 C CA . ASP A 1 77 ? -1.601 14.891 -9.844 1 96.31 77 ASP A CA 1
ATOM 594 C C . ASP A 1 77 ? -0.969 13.57 -10.266 1 96.31 77 ASP A C 1
ATOM 596 O O . ASP A 1 77 ? 0.254 13.422 -10.234 1 96.31 77 ASP A O 1
ATOM 600 N N . LEU A 1 78 ? -1.844 12.727 -10.789 1 97.88 78 LEU A N 1
ATOM 601 C CA . LEU A 1 78 ? -1.379 11.422 -11.242 1 97.88 78 LEU A CA 1
ATOM 602 C C . LEU A 1 78 ? -0.322 11.562 -12.328 1 97.88 78 LEU A C 1
ATOM 604 O O . LEU A 1 78 ? 0.65 10.805 -12.359 1 97.88 78 LEU A O 1
ATOM 608 N N . SER A 1 79 ? -0.487 12.5 -13.18 1 97.12 79 SER A N 1
ATOM 609 C CA . SER A 1 79 ? 0.439 12.68 -14.297 1 97.12 79 SER A CA 1
ATOM 610 C C . SER A 1 79 ? 1.854 12.953 -13.797 1 97.12 79 SER A C 1
ATOM 612 O O . SER A 1 79 ? 2.83 12.5 -14.398 1 97.12 79 SER A O 1
ATOM 614 N N . VAL A 1 80 ? 1.963 13.695 -12.711 1 97.75 80 VAL A N 1
ATOM 615 C CA . VAL A 1 80 ? 3.27 14.008 -12.148 1 97.75 80 VAL A CA 1
ATOM 616 C C . VAL A 1 80 ? 3.885 12.75 -11.539 1 97.75 80 VAL A C 1
ATOM 618 O O . VAL A 1 80 ? 5.074 12.477 -11.719 1 97.75 80 VAL A O 1
ATOM 621 N N . ALA A 1 81 ? 3.092 11.977 -10.859 1 98.38 81 ALA A N 1
ATOM 622 C CA . ALA A 1 81 ? 3.564 10.719 -10.297 1 98.38 81 ALA A CA 1
ATOM 623 C C . ALA A 1 81 ? 4.066 9.781 -11.398 1 98.38 81 ALA A C 1
ATOM 625 O O . ALA A 1 81 ? 5.125 9.164 -11.258 1 98.38 81 ALA A O 1
ATOM 626 N N . LEU A 1 82 ? 3.305 9.711 -12.523 1 98.25 82 LEU A N 1
ATOM 627 C CA . LEU A 1 82 ? 3.672 8.836 -13.625 1 98.25 82 LEU A CA 1
ATOM 628 C C . LEU A 1 82 ? 4.949 9.32 -14.305 1 98.25 82 LEU A C 1
ATOM 630 O O . LEU A 1 82 ? 5.75 8.508 -14.781 1 98.25 82 LEU A O 1
ATOM 634 N N . ASN A 1 83 ? 5.098 10.625 -14.289 1 97.69 83 ASN A N 1
ATOM 635 C CA . ASN A 1 83 ? 6.344 11.164 -14.812 1 97.69 83 ASN A CA 1
ATOM 636 C C . ASN A 1 83 ? 7.543 10.734 -13.969 1 97.69 83 ASN A C 1
ATOM 638 O O . ASN A 1 83 ? 8.594 10.383 -14.516 1 97.69 83 ASN A O 1
ATOM 642 N N . ILE A 1 84 ? 7.426 10.789 -12.688 1 98.31 84 ILE A N 1
ATOM 643 C CA . ILE A 1 84 ? 8.484 10.336 -11.797 1 98.31 84 ILE A CA 1
ATOM 644 C C . ILE A 1 84 ? 8.773 8.859 -12.047 1 98.31 84 ILE A C 1
ATOM 646 O O . ILE A 1 84 ? 9.938 8.453 -12.141 1 98.31 84 ILE A O 1
ATOM 650 N N . ILE A 1 85 ? 7.781 8.07 -12.258 1 98.19 85 ILE A N 1
ATOM 651 C CA . ILE A 1 85 ? 7.906 6.629 -12.469 1 98.19 85 ILE A CA 1
ATOM 652 C C . ILE A 1 85 ? 8.609 6.363 -13.797 1 98.19 85 ILE A C 1
ATOM 654 O O . ILE A 1 85 ? 9.477 5.488 -13.883 1 98.19 85 ILE A O 1
ATOM 658 N N . ARG A 1 86 ? 8.211 7.125 -14.828 1 97.56 86 ARG A N 1
ATOM 659 C CA . ARG A 1 86 ? 8.891 7.008 -16.109 1 97.56 86 ARG A CA 1
ATOM 660 C C . ARG A 1 86 ? 10.391 7.25 -15.961 1 97.56 86 ARG A C 1
ATOM 662 O O . ARG A 1 86 ? 11.203 6.527 -16.547 1 97.56 86 ARG A O 1
ATOM 669 N N . LYS A 1 87 ? 10.711 8.211 -15.18 1 97.5 87 LYS A N 1
ATOM 670 C CA . LYS A 1 87 ? 12.117 8.531 -14.961 1 97.5 87 LYS A CA 1
ATOM 671 C C . LYS A 1 87 ? 12.836 7.395 -14.234 1 97.5 87 LYS A C 1
ATOM 673 O O . LYS A 1 87 ? 13.969 7.043 -14.586 1 97.5 87 LYS A O 1
ATOM 678 N N . LEU A 1 88 ? 12.234 6.867 -13.227 1 97.75 88 LEU A N 1
ATOM 679 C CA . LEU A 1 88 ? 12.805 5.738 -12.508 1 97.75 88 LEU A CA 1
ATOM 680 C C . LEU A 1 88 ? 13.055 4.562 -13.453 1 97.75 88 LEU A C 1
ATOM 682 O O . LEU A 1 88 ? 14.117 3.934 -13.398 1 97.75 88 LEU A O 1
ATOM 686 N N . TRP A 1 89 ? 12.047 4.312 -14.281 1 95.88 89 TRP A N 1
ATOM 687 C CA . TRP A 1 89 ? 12.164 3.207 -15.227 1 95.88 89 TRP A CA 1
ATOM 688 C C . TRP A 1 89 ? 13.312 3.439 -16.203 1 95.88 89 TRP A C 1
ATOM 690 O O . TRP A 1 89 ? 14.094 2.527 -16.469 1 95.88 89 TRP A O 1
ATOM 700 N N . GLU A 1 90 ? 13.367 4.668 -16.703 1 95.25 90 GLU A N 1
ATOM 701 C CA . GLU A 1 90 ? 14.43 5.031 -17.641 1 95.25 90 GLU A CA 1
ATOM 702 C C . GLU A 1 90 ? 15.805 4.867 -17 1 95.25 90 GLU A C 1
ATOM 704 O O . GLU A 1 90 ? 16.766 4.504 -17.672 1 95.25 90 GLU A O 1
ATOM 709 N N . LEU A 1 91 ? 15.891 5.074 -15.727 1 95.88 91 LEU A N 1
ATOM 710 C CA . LEU A 1 91 ? 17.141 4.961 -14.992 1 95.88 91 LEU A CA 1
ATOM 711 C C . LEU A 1 91 ? 17.422 3.508 -14.609 1 95.88 91 LEU A C 1
ATOM 713 O O . LEU A 1 91 ? 18.438 3.211 -13.977 1 95.88 91 LEU A O 1
ATOM 717 N N . LYS A 1 92 ? 16.438 2.619 -14.961 1 91.88 92 LYS A N 1
ATOM 718 C CA . LYS A 1 92 ? 16.547 1.2 -14.625 1 91.88 92 LYS A CA 1
ATOM 719 C C . LYS A 1 92 ? 16.625 0.992 -13.117 1 91.88 92 LYS A C 1
ATOM 721 O O . LYS A 1 92 ? 17.406 0.16 -12.648 1 91.88 92 LYS A O 1
ATOM 726 N N . ALA A 1 93 ? 15.914 1.843 -12.438 1 94.5 93 ALA A N 1
ATOM 727 C CA . ALA A 1 93 ? 15.875 1.729 -10.984 1 94.5 93 ALA A CA 1
ATOM 728 C C . ALA A 1 93 ? 15.297 0.388 -10.547 1 94.5 93 ALA A C 1
ATOM 730 O O . ALA A 1 93 ? 14.25 -0.034 -11.055 1 94.5 93 ALA A O 1
ATOM 731 N N . ASP A 1 94 ? 15.984 -0.272 -9.633 1 91.06 94 ASP A N 1
ATOM 732 C CA . ASP A 1 94 ? 15.453 -1.521 -9.086 1 91.06 94 ASP A CA 1
ATOM 733 C C . ASP A 1 94 ? 14.695 -1.276 -7.785 1 91.06 94 ASP A C 1
ATOM 735 O O . ASP A 1 94 ? 14.422 -0.13 -7.426 1 91.06 94 ASP A O 1
ATOM 739 N N . ARG A 1 95 ? 14.344 -2.287 -7.078 1 91.62 95 ARG A N 1
ATOM 740 C CA . ARG A 1 95 ? 13.469 -2.203 -5.91 1 91.62 95 ARG A CA 1
ATOM 741 C C . ARG A 1 95 ? 14.211 -1.626 -4.711 1 91.62 95 ARG A C 1
ATOM 743 O O . ARG A 1 95 ? 13.594 -1.27 -3.705 1 91.62 95 ARG A O 1
ATOM 750 N N . TRP A 1 96 ? 15.523 -1.438 -4.812 1 93.25 96 TRP A N 1
ATOM 751 C CA . TRP A 1 96 ? 16.328 -0.934 -3.707 1 93.25 96 TRP A CA 1
ATOM 752 C C . TRP A 1 96 ? 16.828 0.479 -3.994 1 93.25 96 TRP A C 1
ATOM 754 O O . TRP A 1 96 ? 17.562 1.057 -3.195 1 93.25 96 TRP A O 1
ATOM 764 N N . CYS A 1 97 ? 16.359 0.982 -5.086 1 95.81 97 CYS A N 1
ATOM 765 C CA . CYS A 1 97 ? 16.609 2.379 -5.418 1 95.81 97 CYS A CA 1
ATOM 766 C C . CYS A 1 97 ? 15.727 3.309 -4.598 1 95.81 97 CYS A C 1
ATOM 768 O O . CYS A 1 97 ? 14.5 3.217 -4.656 1 95.81 97 CYS A O 1
ATOM 770 N N . ALA A 1 98 ? 16.359 4.23 -3.861 1 98.31 98 ALA A N 1
ATOM 771 C CA . ALA A 1 98 ? 15.578 5.145 -3.027 1 98.31 98 ALA A CA 1
ATOM 772 C C . ALA A 1 98 ? 15.203 6.406 -3.799 1 98.31 98 ALA A C 1
ATOM 774 O O . ALA A 1 98 ? 16.047 7.008 -4.469 1 98.31 98 ALA A O 1
ATOM 775 N N . LEU A 1 99 ? 13.969 6.762 -3.729 1 98.88 99 LEU A N 1
ATOM 776 C CA . LEU A 1 99 ? 13.469 8.031 -4.242 1 98.88 99 LEU A CA 1
ATOM 777 C C . LEU A 1 99 ? 13.477 9.102 -3.152 1 98.88 99 LEU A C 1
ATOM 779 O O . LEU A 1 99 ? 12.938 8.891 -2.066 1 98.88 99 LEU A O 1
ATOM 783 N N . GLY A 1 100 ? 14.172 10.219 -3.404 1 98.81 100 GLY A N 1
ATOM 784 C CA . GLY A 1 100 ? 14.125 11.375 -2.518 1 98.81 100 GLY A CA 1
ATOM 785 C C . GLY A 1 100 ? 13.188 12.461 -3 1 98.81 100 GLY A C 1
ATOM 786 O O . GLY A 1 100 ? 13.102 12.719 -4.203 1 98.81 100 GLY A O 1
ATOM 787 N N . VAL A 1 101 ? 12.516 13.086 -2.094 1 98.81 101 VAL A N 1
ATOM 788 C CA . VAL A 1 101 ? 11.688 14.242 -2.436 1 98.81 101 VAL A CA 1
ATOM 789 C C . VAL A 1 101 ? 12.016 15.406 -1.506 1 98.81 101 VAL A C 1
ATOM 791 O O . VAL A 1 101 ? 11.898 15.281 -0.284 1 98.81 101 VAL A O 1
ATOM 794 N N . ILE A 1 102 ? 12.492 16.438 -2.074 1 98.5 102 ILE A N 1
ATOM 795 C CA . ILE A 1 102 ? 12.844 17.672 -1.371 1 98.5 102 ILE A CA 1
ATOM 796 C C . ILE A 1 102 ? 11.82 18.75 -1.683 1 98.5 102 ILE A C 1
ATOM 798 O O . ILE A 1 102 ? 11.961 19.484 -2.666 1 98.5 102 ILE A O 1
ATOM 802 N N . ALA A 1 103 ? 10.828 18.828 -0.869 1 97.19 103 ALA A N 1
ATOM 803 C CA . ALA A 1 103 ? 9.695 19.688 -1.19 1 97.19 103 ALA A CA 1
ATOM 804 C C . ALA A 1 103 ? 8.758 19.828 0.008 1 97.19 103 ALA A C 1
ATOM 806 O O . ALA A 1 103 ? 9.047 19.328 1.094 1 97.19 103 ALA A O 1
ATOM 807 N N . GLY A 1 104 ? 7.73 20.609 -0.177 1 94.44 104 GLY A N 1
ATOM 808 C CA . GLY A 1 104 ? 6.641 20.656 0.785 1 94.44 104 GLY A CA 1
ATOM 809 C C . GLY A 1 104 ? 5.691 19.484 0.677 1 94.44 104 GLY A C 1
ATOM 810 O O . GLY A 1 104 ? 6.066 18.422 0.17 1 94.44 104 GLY A O 1
ATOM 811 N N . GLY A 1 105 ? 4.488 19.656 1.154 1 94.12 105 GLY A N 1
ATOM 812 C CA . GLY A 1 105 ? 3.551 18.547 1.311 1 94.12 105 GLY A CA 1
ATOM 813 C C . GLY A 1 105 ? 2.992 18.047 -0.008 1 94.12 105 GLY A C 1
ATOM 814 O O . GLY A 1 105 ? 2.82 16.844 -0.199 1 94.12 105 GLY A O 1
ATOM 815 N N . SER A 1 106 ? 2.678 18.969 -0.95 1 93.81 106 SER A N 1
ATOM 816 C CA . SER A 1 106 ? 2.004 18.578 -2.186 1 93.81 106 SER A CA 1
ATOM 817 C C . SER A 1 106 ? 2.883 17.672 -3.033 1 93.81 106 SER A C 1
ATOM 819 O O . SER A 1 106 ? 2.496 16.531 -3.346 1 93.81 106 SER A O 1
ATOM 821 N N . LEU A 1 107 ? 4.078 18.141 -3.348 1 97.06 107 LEU A N 1
ATOM 822 C CA . LEU A 1 107 ? 4.992 17.312 -4.121 1 97.06 107 LEU A CA 1
ATOM 823 C C . LEU A 1 107 ? 5.465 16.109 -3.295 1 97.06 107 LEU A C 1
ATOM 825 O O . LEU A 1 107 ? 5.695 15.031 -3.838 1 97.06 107 LEU A O 1
ATOM 829 N N . GLY A 1 108 ? 5.57 16.297 -1.971 1 97.69 108 GLY A N 1
ATOM 830 C CA . GLY A 1 108 ? 5.871 15.188 -1.079 1 97.69 108 GLY A CA 1
ATOM 831 C C . GLY A 1 108 ? 4.875 14.055 -1.19 1 97.69 108 GLY A C 1
ATOM 832 O O . GLY A 1 108 ? 5.266 12.883 -1.269 1 97.69 108 GLY A O 1
ATOM 833 N N . ASP A 1 109 ? 3.625 14.406 -1.291 1 97.31 109 ASP A N 1
ATOM 834 C CA . ASP A 1 109 ? 2.568 13.406 -1.429 1 97.31 109 ASP A CA 1
ATOM 835 C C . ASP A 1 109 ? 2.668 12.688 -2.771 1 97.31 109 ASP A C 1
ATOM 837 O O . ASP A 1 109 ? 2.533 11.461 -2.836 1 97.31 109 ASP A O 1
ATOM 841 N N . THR A 1 110 ? 2.883 13.461 -3.773 1 98.31 110 THR A N 1
ATOM 842 C CA . THR A 1 110 ? 2.924 12.922 -5.129 1 98.31 110 THR A CA 1
ATOM 843 C C . THR A 1 110 ? 4.086 11.945 -5.285 1 98.31 110 THR A C 1
ATOM 845 O O . THR A 1 110 ? 3.914 10.844 -5.816 1 98.31 110 THR A O 1
ATOM 848 N N . ALA A 1 111 ? 5.23 12.359 -4.812 1 98.56 111 ALA A N 1
ATOM 849 C CA . ALA A 1 111 ? 6.406 11.492 -4.887 1 98.56 111 ALA A CA 1
ATOM 850 C C . ALA A 1 111 ? 6.23 10.25 -4.027 1 98.56 111 ALA A C 1
ATOM 852 O O . ALA A 1 111 ? 6.68 9.164 -4.402 1 98.56 111 ALA A O 1
ATOM 853 N N . SER A 1 112 ? 5.629 10.453 -2.869 1 98.69 112 SER A N 1
ATOM 854 C CA . SER A 1 112 ? 5.355 9.312 -1.997 1 98.69 112 SER A CA 1
ATOM 855 C C . SER A 1 112 ? 4.441 8.305 -2.678 1 98.69 112 SER A C 1
ATOM 857 O O . SER A 1 112 ? 4.648 7.094 -2.561 1 98.69 112 SER A O 1
ATOM 859 N N . PHE A 1 113 ? 3.451 8.812 -3.393 1 98.81 113 PHE A N 1
ATOM 860 C CA . PHE A 1 113 ? 2.574 7.918 -4.137 1 98.81 113 PHE A CA 1
ATOM 861 C C . PHE A 1 113 ? 3.346 7.188 -5.23 1 98.81 113 PHE A C 1
ATOM 863 O O . PHE A 1 113 ? 3.207 5.973 -5.387 1 98.81 113 PHE A O 1
ATOM 870 N N . ALA A 1 114 ? 4.137 7.859 -5.953 1 98.81 114 ALA A N 1
ATOM 871 C CA . ALA A 1 114 ? 4.961 7.25 -6.996 1 98.81 114 ALA A CA 1
ATOM 872 C C . ALA A 1 114 ? 5.828 6.137 -6.422 1 98.81 114 ALA A C 1
ATOM 874 O O . ALA A 1 114 ? 5.879 5.035 -6.973 1 98.81 114 ALA A O 1
ATOM 875 N N . ALA A 1 115 ? 6.492 6.414 -5.285 1 98.81 115 ALA A N 1
ATOM 876 C CA . ALA A 1 115 ? 7.355 5.434 -4.633 1 98.81 115 ALA A CA 1
ATOM 877 C C . ALA A 1 115 ? 6.566 4.207 -4.195 1 98.81 115 ALA A C 1
ATOM 879 O O . ALA A 1 115 ? 7.07 3.082 -4.25 1 98.81 115 ALA A O 1
ATOM 880 N N . SER A 1 116 ? 5.34 4.418 -3.785 1 98.69 116 SER A N 1
ATOM 881 C CA . SER A 1 116 ? 4.52 3.354 -3.215 1 98.69 116 SER A CA 1
ATOM 882 C C . SER A 1 116 ? 4.078 2.361 -4.285 1 98.69 116 SER A C 1
ATOM 884 O O . SER A 1 116 ? 3.811 1.196 -3.988 1 98.69 116 SER A O 1
ATOM 886 N N . VAL A 1 117 ? 4.023 2.824 -5.578 1 98.69 117 VAL A N 1
ATOM 887 C CA . VAL A 1 117 ? 3.416 1.945 -6.57 1 98.69 117 VAL A CA 1
ATOM 888 C C . VAL A 1 117 ? 4.477 1.478 -7.562 1 98.69 117 VAL A C 1
ATOM 890 O O . VAL A 1 117 ? 4.262 0.516 -8.305 1 98.69 117 VAL A O 1
ATOM 893 N N . TYR A 1 118 ? 5.605 2.189 -7.688 1 98.31 118 TYR A N 1
ATOM 894 C CA . TYR A 1 118 ? 6.68 1.724 -8.555 1 98.31 118 TYR A CA 1
ATOM 895 C C . TYR A 1 118 ? 7.27 0.416 -8.047 1 98.31 118 TYR A C 1
ATOM 897 O O . TYR A 1 118 ? 7.781 0.355 -6.926 1 98.31 118 TYR A O 1
ATOM 905 N N . MET A 1 119 ? 7.125 -0.641 -8.852 1 95.94 119 MET A N 1
ATOM 906 C CA . MET A 1 119 ? 7.609 -1.979 -8.523 1 95.94 119 MET A CA 1
ATOM 907 C C . MET A 1 119 ? 7.09 -2.428 -7.16 1 95.94 119 MET A C 1
ATOM 909 O O . MET A 1 119 ? 7.844 -2.971 -6.352 1 95.94 119 MET A O 1
ATOM 913 N N . ARG A 1 120 ? 5.895 -2.053 -6.852 1 97.31 120 ARG A N 1
ATOM 914 C CA . ARG A 1 120 ? 5.148 -2.455 -5.66 1 97.31 120 ARG A CA 1
ATOM 915 C C . ARG A 1 120 ? 5.742 -1.818 -4.406 1 97.31 120 ARG A C 1
ATOM 917 O O . ARG A 1 120 ? 5.625 -2.371 -3.311 1 97.31 120 ARG A O 1
ATOM 924 N N . GLY A 1 121 ? 6.469 -0.7 -4.57 1 97.5 121 GLY A N 1
ATOM 925 C CA . GLY A 1 121 ? 7 0.057 -3.445 1 97.5 121 GLY A CA 1
ATOM 926 C C . GLY A 1 121 ? 8.516 0.056 -3.385 1 97.5 121 GLY A C 1
ATOM 927 O O . GLY A 1 121 ? 9.133 -1.003 -3.268 1 97.5 121 GLY A O 1
ATOM 928 N N . ILE A 1 122 ? 9.133 1.216 -3.453 1 97.62 122 ILE A N 1
ATOM 929 C CA . ILE A 1 122 ? 10.578 1.364 -3.316 1 97.62 122 ILE A CA 1
ATOM 930 C C . ILE A 1 122 ? 10.891 2.279 -2.135 1 97.62 122 ILE A C 1
ATOM 932 O O . ILE A 1 122 ? 10.008 2.967 -1.62 1 97.62 122 ILE A O 1
ATOM 936 N N . PRO A 1 123 ? 12.141 2.268 -1.647 1 98.06 123 PRO A N 1
ATOM 937 C CA . PRO A 1 123 ? 12.484 3.131 -0.516 1 98.06 123 PRO A CA 1
ATOM 938 C C . PRO A 1 123 ? 12.242 4.609 -0.808 1 98.06 123 PRO A C 1
ATOM 940 O O . PRO A 1 123 ? 12.57 5.09 -1.897 1 98.06 123 PRO A O 1
ATOM 943 N N . LEU A 1 124 ? 11.641 5.285 0.142 1 98.69 124 LEU A N 1
ATOM 944 C CA . LEU A 1 124 ? 11.312 6.703 0.051 1 98.69 124 LEU A CA 1
ATOM 945 C C . LEU A 1 124 ? 12.039 7.5 1.128 1 98.69 124 LEU A C 1
ATOM 947 O O . LEU A 1 124 ? 12.078 7.094 2.291 1 98.69 124 LEU A O 1
ATOM 951 N N . ILE A 1 125 ? 12.648 8.594 0.719 1 98.81 125 ILE A N 1
ATOM 952 C CA . ILE A 1 125 ? 13.273 9.539 1.641 1 98.81 125 ILE A CA 1
ATOM 953 C C . ILE A 1 125 ? 12.617 10.906 1.506 1 98.81 125 ILE A C 1
ATOM 955 O O . ILE A 1 125 ? 12.648 11.516 0.434 1 98.81 125 ILE A O 1
ATOM 959 N N . GLN A 1 126 ? 12.055 11.398 2.584 1 98.69 126 GLN A N 1
ATOM 960 C CA . GLN A 1 126 ? 11.414 12.711 2.59 1 98.69 126 GLN A CA 1
ATOM 961 C C . GLN A 1 126 ? 12.352 13.781 3.145 1 98.69 126 GLN A C 1
ATOM 963 O O . GLN A 1 126 ? 12.961 13.586 4.195 1 98.69 126 GLN A O 1
ATOM 968 N N . PHE A 1 127 ? 12.516 14.852 2.402 1 98.69 127 PHE A N 1
ATOM 969 C CA . PHE A 1 127 ? 13.164 16.078 2.859 1 98.69 127 PHE A CA 1
ATOM 970 C C . PHE A 1 127 ? 12.172 17.219 2.93 1 98.69 127 PHE A C 1
ATOM 972 O O . PHE A 1 127 ? 12.18 18.109 2.08 1 98.69 127 PHE A O 1
ATOM 979 N N . PRO A 1 128 ? 11.367 17.188 4.004 1 98.38 128 PRO A N 1
ATOM 980 C CA . PRO A 1 128 ? 10.383 18.266 4.098 1 98.38 128 PRO A CA 1
ATOM 981 C C . PRO A 1 128 ? 11.023 19.656 4.191 1 98.38 128 PRO A C 1
ATOM 983 O O . PRO A 1 128 ? 11.984 19.844 4.941 1 98.38 128 PRO A O 1
ATOM 986 N N . THR A 1 129 ? 10.422 20.594 3.477 1 97.81 129 THR A N 1
ATOM 987 C CA . THR A 1 129 ? 11.078 21.891 3.381 1 97.81 129 THR A CA 1
ATOM 988 C C . THR A 1 129 ? 10.25 22.969 4.074 1 97.81 129 THR A C 1
ATOM 990 O O . THR A 1 129 ? 10.656 24.141 4.125 1 97.81 129 THR A O 1
ATOM 993 N N . THR A 1 130 ? 9.086 22.688 4.566 1 97.06 130 THR A N 1
ATOM 994 C CA . THR A 1 130 ? 8.289 23.562 5.414 1 97.06 130 THR A CA 1
ATOM 995 C C . THR A 1 130 ? 8.094 22.953 6.801 1 97.06 130 THR A C 1
ATOM 997 O O . THR A 1 130 ? 8.172 21.734 6.965 1 97.06 130 THR A O 1
ATOM 1000 N N . LEU A 1 131 ? 7.879 23.828 7.734 1 98.38 131 LEU A N 1
ATOM 1001 C CA . LEU A 1 131 ? 7.621 23.328 9.078 1 98.38 131 LEU A CA 1
ATOM 1002 C C . LEU A 1 131 ? 6.379 22.438 9.102 1 98.38 131 LEU A C 1
ATOM 1004 O O . LEU A 1 131 ? 6.367 21.391 9.75 1 98.38 131 LEU A O 1
ATOM 1008 N N . LEU A 1 132 ? 5.375 22.828 8.344 1 97.75 132 LEU A N 1
ATOM 1009 C CA . LEU A 1 132 ? 4.148 22.031 8.266 1 97.75 132 LEU A CA 1
ATOM 1010 C C . LEU A 1 132 ? 4.441 20.625 7.777 1 97.75 132 LEU A C 1
ATOM 1012 O O . LEU A 1 132 ? 3.924 19.641 8.336 1 97.75 132 LEU A O 1
ATOM 1016 N N . ALA A 1 133 ? 5.238 20.516 6.781 1 97.56 133 ALA A N 1
ATOM 1017 C CA . ALA A 1 133 ? 5.598 19.203 6.25 1 97.56 133 ALA A CA 1
ATOM 1018 C C . ALA A 1 133 ? 6.422 18.406 7.262 1 97.56 133 ALA A C 1
ATOM 1020 O O . ALA A 1 133 ? 6.262 17.188 7.387 1 97.56 133 ALA A O 1
ATOM 1021 N N . MET A 1 134 ? 7.32 19.094 8.023 1 98.5 134 MET A N 1
ATOM 1022 C CA . MET A 1 134 ? 8.195 18.453 9 1 98.5 134 MET A CA 1
ATOM 1023 C C . MET A 1 134 ? 7.387 17.844 10.141 1 98.5 134 MET A C 1
ATOM 1025 O O . MET A 1 134 ? 7.719 16.766 10.641 1 98.5 134 MET A O 1
ATOM 1029 N N . ILE A 1 135 ? 6.258 18.469 10.453 1 98.56 135 ILE A N 1
ATOM 1030 C CA . ILE A 1 135 ? 5.59 18.062 11.688 1 98.56 135 ILE A CA 1
ATOM 1031 C C . ILE A 1 135 ? 4.281 17.359 11.352 1 98.56 135 ILE A C 1
ATOM 1033 O O . ILE A 1 135 ? 3.602 16.828 12.242 1 98.56 135 ILE A O 1
ATOM 1037 N N . ASP A 1 136 ? 3.926 17.266 10.023 1 97.69 136 ASP A N 1
ATOM 1038 C CA . ASP A 1 136 ? 2.619 16.688 9.727 1 97.69 136 ASP A CA 1
ATOM 1039 C C . ASP A 1 136 ? 2.658 15.867 8.438 1 97.69 136 ASP A C 1
ATOM 1041 O O . ASP A 1 136 ? 2.801 14.648 8.477 1 97.69 136 ASP A O 1
ATOM 1045 N N . SER A 1 137 ? 2.793 16.422 7.262 1 95.69 137 SER A N 1
ATOM 1046 C CA . SER A 1 137 ? 2.475 15.797 5.988 1 95.69 137 SER A CA 1
ATOM 1047 C C . SER A 1 137 ? 3.514 14.742 5.621 1 95.69 137 SER A C 1
ATOM 1049 O O . SER A 1 137 ? 3.215 13.797 4.879 1 95.69 137 SER A O 1
ATOM 1051 N N . SER A 1 138 ? 4.746 14.859 6.078 1 97.62 138 SER A N 1
ATOM 1052 C CA . SER A 1 138 ? 5.777 13.875 5.758 1 97.62 138 SER A CA 1
ATOM 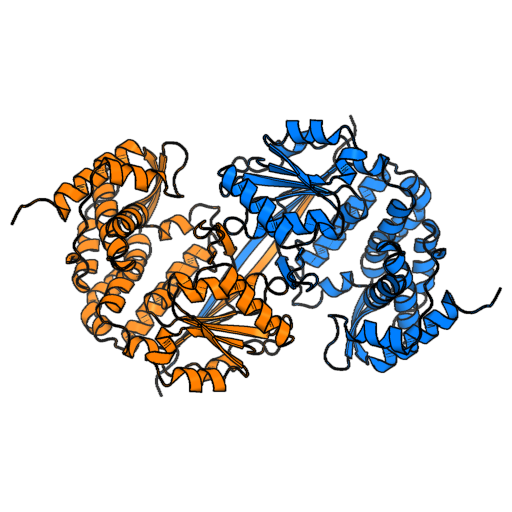1053 C C . SER A 1 138 ? 5.656 12.641 6.645 1 97.62 138 SER A C 1
ATOM 1055 O O . SER A 1 138 ? 6.398 11.672 6.469 1 97.62 138 SER A O 1
ATOM 1057 N N . LEU A 1 139 ? 4.641 12.688 7.562 1 96.88 139 LEU A N 1
ATOM 1058 C CA . LEU A 1 139 ? 4.488 11.648 8.57 1 96.88 139 LEU A CA 1
ATOM 1059 C C . LEU A 1 139 ? 3.164 10.906 8.391 1 96.88 139 LEU A C 1
ATOM 1061 O O . LEU A 1 139 ? 2.213 11.453 7.836 1 96.88 139 LEU A O 1
ATOM 1065 N N . GLY A 1 140 ? 3.168 9.648 8.812 1 95.44 140 GLY A N 1
ATOM 1066 C CA . GLY A 1 140 ? 1.92 8.906 8.898 1 95.44 140 GLY A CA 1
ATOM 1067 C C . GLY A 1 140 ? 1.648 8.047 7.684 1 95.44 140 GLY A C 1
ATOM 1068 O O . GLY A 1 140 ? 0.716 7.238 7.68 1 95.44 140 GLY A O 1
ATOM 1069 N N . GLY A 1 141 ? 2.34 8.273 6.598 1 96.19 141 GLY A N 1
ATOM 1070 C CA . GLY A 1 141 ? 2.35 7.344 5.48 1 96.19 141 GLY A CA 1
ATOM 1071 C C . GLY A 1 141 ? 1.219 7.582 4.496 1 96.19 141 GLY A C 1
ATOM 1072 O O . GLY A 1 141 ? 1.134 6.91 3.465 1 96.19 141 GLY A O 1
ATOM 1073 N N . LYS A 1 142 ? 0.317 8.547 4.781 1 96.25 142 LYS A N 1
ATOM 1074 C CA . LYS A 1 142 ? -0.78 8.812 3.857 1 96.25 142 LYS A CA 1
ATOM 1075 C C . LYS A 1 142 ? -0.287 9.555 2.619 1 96.25 142 LYS A C 1
ATOM 1077 O O . LYS A 1 142 ? 0.359 10.594 2.732 1 96.25 142 LYS A O 1
ATOM 1082 N N . THR A 1 143 ? -0.504 9 1.453 1 96.94 143 THR A N 1
ATOM 1083 C CA . THR A 1 143 ? -0.232 9.656 0.18 1 96.94 143 THR A CA 1
ATOM 1084 C C . THR A 1 143 ? -1.515 9.812 -0.631 1 96.94 143 THR A C 1
ATOM 1086 O O . THR A 1 143 ? -2.488 9.094 -0.412 1 96.94 143 THR A O 1
ATOM 1089 N N . ALA A 1 144 ? -1.521 10.805 -1.531 1 95.44 144 ALA A N 1
ATOM 1090 C CA . ALA A 1 144 ? -2.691 10.977 -2.387 1 95.44 144 ALA A CA 1
ATOM 1091 C C . ALA A 1 144 ? -2.373 11.867 -3.582 1 95.44 144 ALA A C 1
ATOM 1093 O O . ALA A 1 144 ? -1.555 12.789 -3.48 1 95.44 144 ALA A O 1
ATOM 1094 N N . VAL A 1 145 ? -2.979 11.586 -4.66 1 97.44 145 VAL A N 1
ATOM 1095 C CA . VAL A 1 145 ? -2.908 12.43 -5.844 1 97.44 145 VAL A CA 1
ATOM 1096 C C . VAL A 1 145 ? -4.297 12.555 -6.477 1 97.44 145 VAL A C 1
ATOM 1098 O O . VAL A 1 145 ? -5.172 11.727 -6.227 1 97.44 145 VAL A O 1
ATOM 1101 N N . ASN A 1 146 ? -4.434 13.625 -7.172 1 95.56 146 ASN A N 1
ATOM 1102 C CA . ASN A 1 146 ? -5.664 13.852 -7.926 1 95.56 146 ASN A CA 1
ATOM 1103 C C . ASN A 1 146 ? -5.664 13.078 -9.242 1 95.56 146 ASN A C 1
ATOM 1105 O O . ASN A 1 146 ? -4.605 12.695 -9.742 1 95.56 146 ASN A O 1
ATOM 1109 N N . PH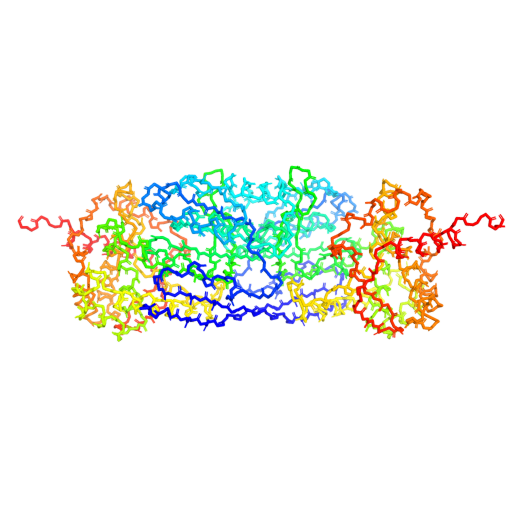E A 1 147 ? -6.848 12.75 -9.68 1 94.88 147 PHE A N 1
ATOM 1110 C CA . PHE A 1 147 ? -7.047 12.094 -10.969 1 94.88 147 PHE A CA 1
ATOM 1111 C C . PHE A 1 147 ? -8.336 12.57 -11.625 1 94.88 147 PHE A C 1
ATOM 1113 O O . PHE A 1 147 ? -9.406 12.523 -11.016 1 94.88 147 PHE A O 1
ATOM 1120 N N . GLU A 1 148 ? -8.234 13.141 -12.836 1 93 148 GLU A N 1
ATOM 1121 C CA . GLU A 1 148 ? -9.359 13.617 -13.633 1 93 148 GLU A CA 1
ATOM 1122 C C . GLU A 1 148 ? -10.234 14.57 -12.836 1 93 148 GLU A C 1
ATOM 1124 O O . GLU A 1 148 ? -11.469 14.469 -12.867 1 93 148 GLU A O 1
ATOM 1129 N N . GLY A 1 149 ? -9.586 15.383 -12 1 86.69 149 GLY A N 1
ATOM 1130 C CA . GLY A 1 149 ? -10.328 16.375 -11.234 1 86.69 149 GLY A CA 1
ATOM 1131 C C . GLY A 1 149 ? -10.805 15.852 -9.891 1 86.69 149 GLY A C 1
ATOM 1132 O O . GLY A 1 149 ? -11.281 16.625 -9.055 1 86.69 149 GLY A O 1
ATOM 1133 N N . PHE A 1 150 ? -10.664 14.555 -9.633 1 87.62 150 PHE A N 1
ATOM 1134 C CA . PHE A 1 150 ? -11.008 13.984 -8.336 1 87.62 150 PHE A CA 1
ATOM 1135 C C . PHE A 1 150 ? -9.891 14.203 -7.328 1 87.62 150 PHE A C 1
ATOM 1137 O O . PHE A 1 150 ? -8.805 13.625 -7.465 1 87.62 150 PHE A O 1
ATOM 1144 N N . LYS A 1 151 ? -10.18 14.969 -6.348 1 87.62 151 LYS A N 1
ATOM 1145 C CA . LYS A 1 151 ? -9.148 15.328 -5.383 1 87.62 151 LYS A CA 1
ATOM 1146 C C . LYS A 1 151 ? -8.789 14.148 -4.488 1 87.62 151 LYS A C 1
ATOM 1148 O O . LYS A 1 151 ? -9.68 13.484 -3.949 1 87.62 151 LYS A O 1
ATOM 1153 N N . ASN A 1 152 ? -7.555 13.852 -4.363 1 91.75 152 ASN A N 1
ATOM 1154 C CA . ASN A 1 152 ? -6.984 12.859 -3.455 1 91.75 152 ASN A CA 1
ATOM 1155 C C . ASN A 1 152 ? -7.641 11.492 -3.633 1 91.75 152 ASN A C 1
ATOM 1157 O O . ASN A 1 152 ? -7.789 10.742 -2.666 1 91.75 152 ASN A O 1
ATOM 1161 N N . VAL A 1 153 ? -8.047 11.125 -4.859 1 95.19 153 VAL A N 1
ATOM 1162 C CA . VAL A 1 153 ? -8.812 9.906 -5.09 1 95.19 153 VAL A CA 1
ATOM 1163 C C . VAL A 1 153 ? -7.875 8.695 -5.109 1 95.19 153 VAL A C 1
ATOM 1165 O O . VAL A 1 153 ? -8.266 7.594 -4.715 1 95.19 153 VAL A O 1
ATOM 1168 N N . LEU A 1 154 ? -6.648 8.945 -5.609 1 98.06 154 LEU A N 1
ATOM 1169 C CA . LEU A 1 154 ? -5.641 7.891 -5.648 1 98.06 154 LEU A CA 1
ATOM 1170 C C . LEU A 1 154 ? -4.621 8.07 -4.527 1 98.06 154 LEU A C 1
ATOM 1172 O O . LEU A 1 154 ? -4.148 9.188 -4.289 1 98.06 154 LEU A O 1
ATOM 1176 N N . GLY A 1 155 ? -4.355 6.992 -3.824 1 98.12 155 GLY A N 1
ATOM 1177 C CA . GLY A 1 155 ? -3.373 7.078 -2.754 1 98.12 155 GLY A CA 1
ATOM 1178 C C . GLY A 1 155 ? -3.043 5.73 -2.139 1 98.12 155 GLY A C 1
ATOM 1179 O O . GLY A 1 155 ? -3.516 4.695 -2.609 1 98.12 155 GLY A O 1
ATOM 1180 N N . SER A 1 156 ? -2.168 5.766 -1.143 1 97.81 156 SER A N 1
ATOM 1181 C CA . SER A 1 156 ? -1.762 4.59 -0.381 1 97.81 156 SER A CA 1
ATOM 1182 C C . SER A 1 156 ? -1.292 4.973 1.019 1 97.81 156 SER A C 1
ATOM 1184 O O . SER A 1 156 ? -1.155 6.156 1.331 1 97.81 156 SER A O 1
ATOM 1186 N N . PHE A 1 157 ? -1.27 4.059 1.896 1 97.12 157 PHE A N 1
ATOM 1187 C CA . PHE A 1 157 ? -0.499 4.172 3.129 1 97.12 157 PHE A CA 1
ATOM 1188 C C . PHE A 1 157 ? 0.913 3.631 2.938 1 97.12 157 PHE A C 1
ATOM 1190 O O . PHE A 1 157 ? 1.103 2.424 2.768 1 97.12 157 PHE A O 1
ATOM 1197 N N . TYR A 1 158 ? 1.885 4.504 2.896 1 97.56 158 TYR A N 1
ATOM 1198 C CA . TYR A 1 158 ? 3.262 4.137 2.586 1 97.56 158 TYR A CA 1
ATOM 1199 C C . TYR A 1 158 ? 4.246 4.949 3.42 1 97.56 158 TYR A C 1
ATOM 1201 O O . TYR A 1 158 ? 4.359 6.164 3.248 1 97.56 158 TYR A O 1
ATOM 1209 N N . HIS A 1 159 ? 4.918 4.293 4.316 1 97.06 159 HIS A N 1
ATOM 1210 C CA . HIS A 1 159 ? 5.809 4.977 5.246 1 97.06 159 HIS A CA 1
ATOM 1211 C C . HIS A 1 159 ? 7.188 5.184 4.633 1 97.06 159 HIS A C 1
ATOM 1213 O O . HIS A 1 159 ? 7.734 4.281 3.994 1 97.06 159 HIS A O 1
ATOM 1219 N N . PRO A 1 160 ? 7.762 6.359 4.785 1 97.81 160 PRO A N 1
ATOM 1220 C CA . PRO A 1 160 ? 9.141 6.566 4.328 1 97.81 160 PRO A CA 1
ATOM 1221 C C . PRO A 1 160 ? 10.156 5.777 5.148 1 97.81 160 PRO A C 1
ATOM 1223 O O . PRO A 1 160 ? 9.914 5.484 6.32 1 97.81 160 PRO A O 1
ATOM 1226 N N . TRP A 1 161 ? 11.234 5.473 4.496 1 97.06 161 TRP A N 1
ATOM 1227 C CA . TRP A 1 161 ? 12.359 4.828 5.172 1 97.06 161 TRP A CA 1
ATOM 1228 C C . TRP A 1 161 ? 13.133 5.828 6.023 1 97.06 161 TRP A C 1
ATOM 1230 O O . TRP A 1 161 ? 13.781 5.453 7 1 97.06 161 TRP A O 1
ATOM 1240 N N . LEU A 1 162 ? 13.047 7.105 5.586 1 98.25 162 LEU A N 1
ATOM 1241 C CA . LEU A 1 162 ? 13.797 8.156 6.258 1 98.25 162 LEU A CA 1
ATOM 1242 C C . LEU A 1 162 ? 13.156 9.523 6.027 1 98.25 162 LEU A C 1
ATOM 1244 O O . LEU A 1 162 ? 12.727 9.828 4.91 1 98.25 162 LEU A O 1
ATOM 1248 N N . VAL A 1 163 ? 12.992 10.289 7.066 1 98.69 163 VAL A N 1
ATOM 1249 C CA . VAL A 1 163 ? 12.625 11.695 7.004 1 98.69 163 VAL A CA 1
ATOM 1250 C C . VAL A 1 163 ? 13.789 12.562 7.477 1 98.69 163 VAL A C 1
ATOM 1252 O O . VAL A 1 163 ? 14.305 12.367 8.578 1 98.69 163 VAL A O 1
ATOM 1255 N N . VAL A 1 164 ? 14.203 13.461 6.609 1 98.69 164 VAL A N 1
ATOM 1256 C CA . VAL A 1 164 ? 15.352 14.312 6.91 1 98.69 164 VAL A CA 1
ATOM 1257 C C . VAL A 1 164 ? 14.891 15.758 7.082 1 98.69 164 VAL A C 1
ATOM 1259 O O . VAL A 1 164 ? 14.727 16.484 6.098 1 98.69 164 VAL A O 1
ATOM 1262 N N . ASP A 1 165 ? 14.766 16.141 8.312 1 98.44 165 ASP A N 1
ATOM 1263 C CA . ASP A 1 165 ? 14.367 17.516 8.633 1 98.44 165 ASP A CA 1
ATOM 1264 C C . ASP A 1 165 ? 15.586 18.422 8.773 1 98.44 165 ASP A C 1
ATOM 1266 O O . ASP A 1 165 ? 16.094 18.609 9.875 1 98.44 165 ASP A O 1
ATOM 1270 N N . ASP A 1 166 ? 16 19 7.652 1 98.44 166 ASP A N 1
ATOM 1271 C CA . ASP A 1 166 ? 17.094 19.969 7.656 1 98.44 166 ASP A CA 1
ATOM 1272 C C . ASP A 1 166 ? 16.594 21.359 8.008 1 98.44 166 ASP A C 1
ATOM 1274 O O . ASP A 1 166 ? 15.898 22 7.211 1 98.44 166 ASP A O 1
ATOM 1278 N N . LEU A 1 167 ? 17.031 21.875 9.141 1 98.12 167 LEU A N 1
ATOM 1279 C CA . LEU A 1 167 ? 16.516 23.109 9.703 1 98.12 167 LEU A CA 1
ATOM 1280 C C . LEU A 1 167 ? 16.891 24.312 8.828 1 98.12 167 LEU A C 1
ATOM 1282 O O . LEU A 1 167 ? 16.297 25.391 8.953 1 98.12 167 LEU A O 1
ATOM 1286 N N . ARG A 1 168 ? 17.875 24.188 7.918 1 97.44 168 ARG A N 1
ATOM 1287 C CA . ARG A 1 168 ? 18.281 25.281 7.043 1 97.44 168 ARG A CA 1
ATOM 1288 C C . ARG A 1 168 ? 17.141 25.703 6.125 1 97.44 168 ARG A C 1
ATOM 1290 O O . ARG A 1 168 ? 17.062 26.859 5.699 1 97.44 168 ARG A O 1
ATOM 1297 N N . PHE A 1 169 ? 16.141 24.734 5.871 1 97.75 169 PHE A N 1
ATOM 1298 C CA . PHE A 1 169 ? 14.992 25.062 5.027 1 97.75 169 PHE A CA 1
ATOM 1299 C C . PHE A 1 169 ? 14.102 26.094 5.703 1 97.75 169 PHE A C 1
ATOM 1301 O O . PHE A 1 169 ? 13.398 26.844 5.031 1 97.75 169 PHE A O 1
ATOM 1308 N N . LEU A 1 170 ? 14.125 26.156 7.023 1 97.38 170 LEU A N 1
ATOM 1309 C CA . LEU A 1 170 ? 13.242 27.047 7.766 1 97.38 170 LEU A CA 1
ATOM 1310 C C . LEU A 1 170 ? 13.773 28.469 7.77 1 97.38 170 LEU A C 1
ATOM 1312 O O . LEU A 1 170 ? 13.047 29.406 8.094 1 97.38 170 LEU A O 1
ATOM 1316 N N . ASP A 1 171 ? 15.047 28.609 7.371 1 94.38 171 ASP A N 1
ATOM 1317 C CA . ASP A 1 171 ? 15.664 29.938 7.344 1 94.38 171 ASP A CA 1
ATOM 1318 C C . ASP A 1 171 ? 15.008 30.828 6.289 1 94.38 171 ASP A C 1
ATOM 1320 O O . ASP A 1 171 ? 14.953 32.062 6.449 1 94.38 171 ASP A O 1
ATOM 1324 N N . THR A 1 172 ? 14.484 30.234 5.254 1 87.81 172 THR A N 1
ATOM 1325 C CA . THR A 1 172 ? 13.953 31.031 4.148 1 87.81 172 THR A CA 1
ATOM 1326 C C . THR A 1 172 ? 12.43 30.969 4.113 1 87.81 172 THR A C 1
ATOM 1328 O O . THR A 1 172 ? 11.797 31.547 3.234 1 87.81 172 THR A O 1
ATOM 1331 N N . LEU A 1 173 ? 11.867 30.281 5.012 1 93.62 173 LEU A N 1
ATOM 1332 C CA . LEU A 1 173 ? 10.414 30.172 5.051 1 93.62 173 LEU A CA 1
ATOM 1333 C C . LEU A 1 173 ? 9.781 31.5 5.457 1 93.62 173 LEU A C 1
ATOM 1335 O O . LEU A 1 173 ? 10.18 32.094 6.449 1 93.62 173 LEU A O 1
ATOM 1339 N N . PRO A 1 174 ? 8.828 31.969 4.68 1 94.31 174 PRO A N 1
ATOM 1340 C CA . PRO A 1 174 ? 8.148 33.188 5.09 1 94.31 174 PRO A CA 1
ATOM 1341 C C . PRO A 1 174 ? 7.527 33.094 6.48 1 94.31 174 PRO A C 1
ATOM 1343 O O . PRO A 1 174 ? 7.008 32.031 6.855 1 94.31 174 PRO A O 1
ATOM 1346 N N . ASP A 1 175 ? 7.492 34.156 7.207 1 96.5 175 ASP A N 1
ATOM 1347 C CA . ASP A 1 175 ? 7.02 34.188 8.586 1 96.5 175 ASP A CA 1
ATOM 1348 C C . ASP A 1 175 ? 5.574 33.719 8.688 1 96.5 175 ASP A C 1
ATOM 1350 O O . ASP A 1 175 ? 5.223 32.969 9.586 1 96.5 175 ASP A O 1
ATOM 1354 N N . ARG A 1 176 ? 4.727 34.188 7.75 1 96.62 176 ARG A N 1
ATOM 1355 C CA . ARG A 1 176 ? 3.314 33.812 7.762 1 96.62 176 ARG A CA 1
ATOM 1356 C C . ARG A 1 176 ? 3.145 32.281 7.656 1 96.62 176 ARG A C 1
ATOM 1358 O O . ARG A 1 176 ? 2.326 31.703 8.367 1 96.62 176 ARG A O 1
ATOM 1365 N N . VAL A 1 177 ? 3.965 31.703 6.84 1 95.5 177 VAL A N 1
ATOM 1366 C CA . VAL A 1 177 ? 3.895 30.266 6.613 1 95.5 177 VAL A CA 1
ATOM 1367 C C . VAL A 1 177 ? 4.395 29.516 7.848 1 95.5 177 VAL A C 1
ATOM 1369 O O . VAL A 1 177 ? 3.779 28.531 8.281 1 95.5 177 VAL A O 1
ATOM 1372 N N . PHE A 1 178 ? 5.469 30.016 8.406 1 97.62 178 PHE A N 1
ATOM 1373 C CA . PHE A 1 178 ? 6.023 29.422 9.617 1 97.62 178 PHE A CA 1
ATOM 1374 C C . PHE A 1 178 ? 5.004 29.438 10.75 1 97.62 178 PHE A C 1
ATOM 1376 O O . PHE A 1 178 ? 4.703 28.406 11.352 1 97.62 178 PHE A O 1
ATOM 1383 N N . LYS A 1 179 ? 4.43 30.609 10.977 1 97.81 179 LYS A N 1
ATOM 1384 C CA . LYS A 1 179 ? 3.459 30.781 12.055 1 97.81 179 LYS A CA 1
ATOM 1385 C C . LYS A 1 179 ? 2.23 29.906 11.836 1 97.81 179 LYS A C 1
ATOM 1387 O O . LYS A 1 179 ? 1.729 29.281 12.773 1 97.81 179 LYS A O 1
ATOM 1392 N N . SER A 1 180 ? 1.757 29.875 10.602 1 97.62 180 SER A N 1
ATOM 1393 C CA . SER A 1 180 ? 0.577 29.078 10.266 1 97.62 180 SER A CA 1
ATOM 1394 C C . SER A 1 180 ? 0.807 27.609 10.555 1 97.62 180 SER A C 1
ATOM 1396 O O . SER A 1 180 ? -0.122 26.891 10.938 1 97.62 180 SER A O 1
ATOM 1398 N N . SER A 1 181 ? 2.033 27.109 10.391 1 98 181 SER A N 1
ATOM 1399 C CA . SER A 1 181 ? 2.367 25.703 10.609 1 98 181 SER A CA 1
ATOM 1400 C C . SER A 1 181 ? 2.18 25.312 12.07 1 98 181 SER A C 1
ATOM 1402 O O . SER A 1 181 ? 1.943 24.141 12.375 1 98 181 SER A O 1
ATOM 1404 N N . MET A 1 182 ? 2.246 26.297 12.938 1 98.62 182 MET A N 1
ATOM 1405 C CA . MET A 1 182 ? 2.186 26.031 14.375 1 98.62 182 MET A CA 1
ATOM 1406 C C . MET A 1 182 ? 0.785 25.594 14.789 1 98.62 182 MET A C 1
ATOM 1408 O O . MET A 1 182 ? 0.604 25.016 15.859 1 98.62 182 MET A O 1
ATOM 1412 N N . ALA A 1 183 ? -0.183 25.859 13.938 1 98.62 183 ALA A N 1
ATOM 1413 C CA . ALA A 1 183 ? -1.539 25.406 14.219 1 98.62 183 ALA A CA 1
ATOM 1414 C C . ALA A 1 183 ? -1.577 23.891 14.398 1 98.62 183 ALA A C 1
ATOM 1416 O O . ALA A 1 183 ? -2.24 23.375 15.305 1 98.62 183 ALA A O 1
ATOM 1417 N N . GLU A 1 184 ? -0.827 23.172 13.594 1 98.5 184 GLU A N 1
ATOM 1418 C CA . GLU A 1 184 ? -0.803 21.719 13.688 1 98.5 184 GLU A CA 1
ATOM 1419 C C . GLU A 1 184 ? -0.104 21.25 14.961 1 98.5 184 GLU A C 1
ATOM 1421 O O . GLU A 1 184 ? -0.518 20.266 15.578 1 98.5 184 GLU A O 1
ATOM 1426 N N . ALA A 1 185 ? 0.959 21.938 15.328 1 98.81 185 ALA A N 1
ATOM 1427 C CA . ALA A 1 185 ? 1.623 21.609 16.594 1 98.81 185 ALA A CA 1
ATOM 1428 C C . ALA A 1 185 ? 0.69 21.844 17.781 1 98.81 185 ALA A C 1
ATOM 1430 O O . ALA A 1 185 ? 0.615 21 18.688 1 98.81 185 ALA A O 1
ATOM 1431 N N . ILE A 1 186 ? 0.015 22.953 17.719 1 98.88 186 ILE A N 1
ATOM 1432 C CA . ILE A 1 186 ? -0.919 23.297 18.781 1 98.88 186 ILE A CA 1
ATOM 1433 C C . ILE A 1 186 ? -2.041 22.266 18.828 1 98.88 186 ILE A C 1
ATOM 1435 O O . ILE A 1 186 ? -2.467 21.844 19.922 1 98.88 186 ILE A O 1
ATOM 1439 N N . LYS A 1 187 ? -2.51 21.812 17.672 1 98.81 187 LYS A N 1
ATOM 1440 C CA . LYS A 1 187 ? -3.512 20.75 17.594 1 98.81 187 LYS A CA 1
ATOM 1441 C C . LYS A 1 187 ? -3.061 19.516 18.359 1 98.81 187 LYS A C 1
ATOM 1443 O O . LYS A 1 187 ? -3.83 18.938 19.141 1 98.81 187 LYS A O 1
ATOM 1448 N N . TYR A 1 188 ? -1.787 19.109 18.188 1 98.69 188 TYR A N 1
ATOM 1449 C CA . TYR A 1 188 ? -1.244 17.953 18.906 1 98.69 188 TYR A CA 1
ATOM 1450 C C . TYR A 1 188 ? -1.258 18.219 20.406 1 98.69 188 TYR A C 1
ATOM 1452 O O . TYR A 1 188 ? -1.628 17.328 21.188 1 98.69 188 TYR A O 1
ATOM 1460 N N . GLY A 1 189 ? -0.894 19.422 20.781 1 98.56 189 GLY A N 1
ATOM 1461 C CA . GLY A 1 189 ? -0.84 19.766 22.188 1 98.56 189 GLY A CA 1
ATOM 1462 C C . GLY A 1 189 ? -2.197 19.719 22.859 1 98.56 189 GLY A C 1
ATOM 1463 O O . GLY A 1 189 ? -2.357 19.078 23.906 1 98.56 189 GLY A O 1
ATOM 1464 N N . ILE A 1 190 ? -3.176 20.344 22.25 1 98.5 190 ILE A N 1
ATOM 1465 C CA . ILE A 1 190 ? -4.469 20.547 22.891 1 98.5 190 ILE A CA 1
ATOM 1466 C C . ILE A 1 190 ? -5.246 19.219 22.922 1 98.5 190 ILE A C 1
ATOM 1468 O O . ILE A 1 190 ? -6.023 18.969 23.844 1 98.5 190 ILE A O 1
ATOM 1472 N N . THR A 1 191 ? -4.973 18.328 21.953 1 98.44 191 THR A N 1
ATOM 1473 C CA . THR A 1 191 ? -5.781 17.125 21.844 1 98.44 191 THR A CA 1
ATOM 1474 C C . THR A 1 191 ? -5.09 15.953 22.547 1 98.44 191 THR A C 1
ATOM 1476 O O . THR A 1 191 ? -5.754 15.016 23 1 98.44 191 THR A O 1
ATOM 1479 N N . LEU A 1 192 ? -3.721 15.984 22.625 1 98.25 192 LEU A N 1
ATOM 1480 C CA . LEU A 1 192 ? -3.051 14.734 22.953 1 98.25 192 LEU A CA 1
ATOM 1481 C C . LEU A 1 192 ? -1.967 14.953 24 1 98.25 192 LEU A C 1
ATOM 1483 O O . LEU A 1 192 ? -1.603 14.031 24.719 1 98.25 192 LEU A O 1
ATOM 1487 N N . ASN A 1 193 ? -1.378 16.156 24.078 1 98.12 193 ASN A N 1
ATOM 1488 C CA . ASN A 1 193 ? -0.151 16.328 24.844 1 98.12 193 ASN A CA 1
ATOM 1489 C C . ASN A 1 193 ? -0.127 17.688 25.547 1 98.12 193 ASN A C 1
ATOM 1491 O O . ASN A 1 193 ? 0.53 18.625 25.094 1 98.12 193 ASN A O 1
ATOM 1495 N N . PRO A 1 194 ? -0.699 17.797 26.734 1 97.62 194 PRO A N 1
ATOM 1496 C CA . PRO A 1 194 ? -0.78 19.078 27.453 1 97.62 194 PRO A CA 1
ATOM 1497 C C . PRO A 1 194 ? 0.594 19.672 27.734 1 97.62 194 PRO A C 1
ATOM 1499 O O . PRO A 1 194 ? 0.751 20.891 27.734 1 97.62 194 PRO A O 1
ATOM 1502 N N . GLU A 1 195 ? 1.557 18.781 28.031 1 98.31 195 GLU A N 1
ATOM 1503 C CA . GLU A 1 195 ? 2.902 19.281 28.297 1 98.31 195 GLU A CA 1
ATOM 1504 C C . GLU A 1 195 ? 3.502 19.953 27.047 1 98.31 195 GLU A C 1
ATOM 1506 O O . GLU A 1 195 ? 4.199 20.953 27.156 1 98.31 195 GLU A O 1
ATOM 1511 N N . PHE A 1 196 ? 3.232 19.375 25.922 1 98.62 196 PHE A N 1
ATOM 1512 C CA . PHE A 1 196 ? 3.693 19.953 24.672 1 98.62 196 PHE A CA 1
ATOM 1513 C C . PHE A 1 196 ? 3.018 21.297 24.406 1 98.62 196 PHE A C 1
ATOM 1515 O O . PHE A 1 196 ? 3.664 22.25 23.969 1 98.62 196 PHE A O 1
ATOM 1522 N N . LEU A 1 197 ? 1.729 21.422 24.734 1 98.56 197 LEU A N 1
ATOM 1523 C CA . LEU A 1 197 ? 1.007 22.672 24.578 1 98.56 197 LEU A CA 1
ATOM 1524 C C . LEU A 1 197 ? 1.64 23.766 25.422 1 98.56 197 LEU A C 1
ATOM 1526 O O . LEU A 1 197 ? 1.829 24.891 24.953 1 98.56 197 LEU A O 1
ATOM 1530 N N . LYS A 1 198 ? 1.919 23.406 26.625 1 98.38 198 LYS A N 1
ATOM 1531 C CA . LYS A 1 198 ? 2.566 24.344 27.531 1 98.38 198 LYS A CA 1
ATOM 1532 C C . LYS A 1 198 ? 3.926 24.781 27 1 98.38 198 LYS A C 1
ATOM 1534 O O . LYS A 1 198 ? 4.27 25.969 27.047 1 98.38 198 LYS A O 1
ATOM 1539 N N . TYR A 1 199 ? 4.652 23.812 26.516 1 98.69 199 TYR A N 1
ATOM 1540 C CA . TYR A 1 199 ? 5.965 24.094 25.953 1 98.69 199 TYR A CA 1
ATOM 1541 C C . TYR A 1 199 ? 5.852 25.094 24.812 1 98.69 199 TYR A C 1
ATOM 1543 O O . TYR A 1 199 ? 6.641 26.047 24.719 1 98.69 199 TYR A O 1
ATOM 1551 N N . LEU A 1 200 ? 4.879 24.953 23.938 1 98.81 200 LEU A N 1
ATOM 1552 C CA . LEU A 1 200 ? 4.664 25.828 22.781 1 98.81 200 LEU A CA 1
ATOM 1553 C C . LEU A 1 200 ? 4.348 27.25 23.234 1 98.81 200 LEU A C 1
ATOM 1555 O O . LEU A 1 200 ? 4.863 28.219 22.672 1 98.81 200 LEU A O 1
ATOM 1559 N N . LYS A 1 201 ? 3.512 27.344 24.188 1 98.19 201 LYS A N 1
ATOM 1560 C CA . LYS A 1 201 ? 3.102 28.656 24.688 1 98.19 201 LYS A CA 1
ATOM 1561 C C . LYS A 1 201 ? 4.262 29.359 25.391 1 98.19 201 LYS A C 1
ATOM 1563 O O . LYS A 1 201 ? 4.539 30.531 25.109 1 98.19 201 LYS A O 1
ATOM 1568 N N . ASP A 1 202 ? 4.973 28.594 26.172 1 98.31 202 ASP A N 1
ATOM 1569 C CA . ASP A 1 202 ? 5.992 29.172 27.047 1 98.31 202 ASP A CA 1
ATOM 1570 C C . ASP A 1 202 ? 7.227 29.578 26.25 1 98.31 202 ASP A C 1
ATOM 1572 O O . ASP A 1 202 ? 8 30.438 26.688 1 98.31 202 ASP A O 1
ATOM 1576 N N . ASN A 1 203 ? 7.418 28.984 25.141 1 98.62 203 ASN A N 1
ATOM 1577 C CA . ASN A 1 203 ? 8.656 29.219 24.406 1 98.62 203 ASN A CA 1
ATOM 1578 C C . ASN A 1 203 ? 8.383 29.812 23.031 1 98.62 203 ASN A C 1
ATOM 1580 O O . ASN A 1 203 ? 9.188 29.656 22.109 1 98.62 203 ASN A O 1
ATOM 1584 N N . SER A 1 204 ? 7.254 30.484 22.859 1 98.62 204 SER A N 1
ATOM 1585 C CA . SER A 1 204 ? 6.805 31 21.578 1 98.62 204 SER A CA 1
ATOM 1586 C C . SER A 1 204 ? 7.82 31.969 20.984 1 98.62 204 SER A C 1
ATOM 1588 O O . SER A 1 204 ? 8.086 31.938 19.781 1 98.62 204 SER A O 1
ATOM 1590 N N . SER A 1 205 ? 8.445 32.812 21.781 1 98.5 205 SER A N 1
ATOM 1591 C CA . SER A 1 205 ? 9.406 33.812 21.297 1 98.5 205 SER A CA 1
ATOM 1592 C C . SER A 1 205 ? 10.617 33.125 20.656 1 98.5 205 SER A C 1
ATOM 1594 O O . SER A 1 205 ? 11.07 33.531 19.594 1 98.5 205 SER A O 1
ATOM 1596 N N . LYS A 1 206 ? 11.125 32.094 21.328 1 98.56 206 LYS A N 1
ATOM 1597 C CA . LYS A 1 206 ? 12.289 31.359 20.828 1 98.56 206 LYS A CA 1
ATOM 1598 C C . LYS A 1 206 ? 11.945 30.547 19.594 1 98.56 206 LYS A C 1
ATOM 1600 O O . LYS A 1 206 ? 12.75 30.422 18.672 1 98.56 206 LYS A O 1
ATOM 1605 N N . ILE A 1 207 ? 10.812 30.016 19.594 1 98.62 207 ILE A N 1
ATOM 1606 C CA . ILE A 1 207 ? 10.344 29.234 18.453 1 98.62 207 ILE A CA 1
ATOM 1607 C C . ILE A 1 207 ? 10.156 30.141 17.234 1 98.62 207 ILE A C 1
ATOM 1609 O O . ILE A 1 207 ? 10.625 29.828 16.141 1 98.62 207 ILE A O 1
ATOM 1613 N N . LEU A 1 208 ? 9.523 31.328 17.453 1 98.19 208 LEU A N 1
ATOM 1614 C CA . LEU A 1 208 ? 9.273 32.281 16.375 1 98.19 208 LEU A CA 1
ATOM 1615 C C . LEU A 1 208 ? 10.578 32.875 15.859 1 98.19 208 LEU A C 1
ATOM 1617 O O . LEU A 1 208 ? 10.656 33.281 14.703 1 98.19 208 LEU A O 1
ATOM 1621 N N . ALA A 1 209 ? 11.586 32.844 16.734 1 97.81 209 ALA A N 1
ATOM 1622 C CA . ALA A 1 209 ? 12.914 33.281 16.328 1 97.81 209 ALA A CA 1
ATOM 1623 C C . ALA A 1 209 ? 13.656 32.188 15.586 1 97.81 209 ALA A C 1
ATOM 1625 O O . ALA A 1 209 ? 14.805 32.375 15.164 1 97.81 209 ALA A O 1
ATOM 1626 N N . ARG A 1 210 ? 13.031 31.031 15.469 1 97.81 210 ARG A N 1
ATOM 1627 C CA . ARG A 1 210 ? 13.547 29.875 14.758 1 97.81 210 ARG A CA 1
ATOM 1628 C C . ARG A 1 210 ? 14.852 29.391 15.383 1 97.81 210 ARG A C 1
ATOM 1630 O O . ARG A 1 210 ? 15.789 29.016 14.664 1 97.81 210 ARG A O 1
ATOM 1637 N N . ASP A 1 211 ? 14.859 29.453 16.734 1 97.62 211 ASP A N 1
ATOM 1638 C CA . ASP A 1 211 ? 15.984 28.875 17.469 1 97.62 211 ASP A CA 1
ATOM 1639 C C . ASP A 1 211 ? 16.047 27.375 17.266 1 97.62 211 ASP A C 1
ATOM 1641 O O . ASP A 1 211 ? 15.062 26.656 17.484 1 97.62 211 ASP A O 1
ATOM 1645 N N . ASP A 1 212 ? 17.234 26.875 16.984 1 97.69 212 ASP A N 1
ATOM 1646 C CA . ASP A 1 212 ? 17.391 25.484 16.578 1 97.69 212 ASP A CA 1
ATOM 1647 C C . ASP A 1 212 ? 16.938 24.531 17.672 1 97.69 212 ASP A C 1
ATOM 1649 O O . ASP A 1 212 ? 16.281 23.531 17.406 1 97.69 212 ASP A O 1
ATOM 1653 N N . GLU A 1 213 ? 17.297 24.781 18.828 1 97.38 213 GLU A N 1
ATOM 1654 C CA . GLU A 1 213 ? 16.969 23.906 19.953 1 97.38 213 GLU A CA 1
ATOM 1655 C C . GLU A 1 213 ? 15.453 23.797 20.141 1 97.38 213 GLU A C 1
ATOM 1657 O O . GLU A 1 213 ? 14.922 22.688 20.266 1 97.38 213 GLU A O 1
ATOM 1662 N N 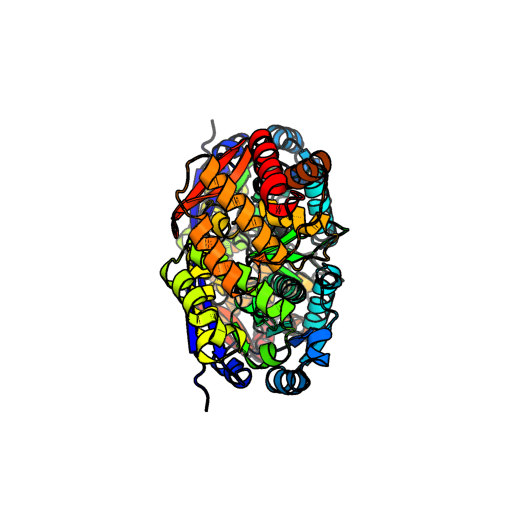. TYR A 1 214 ? 14.797 24.922 20.125 1 98.31 214 TYR A N 1
ATOM 1663 C CA . TYR A 1 214 ? 13.367 24.969 20.406 1 98.31 214 TYR A CA 1
ATOM 1664 C C . TYR A 1 214 ? 12.562 24.422 19.234 1 98.31 214 TYR A C 1
ATOM 1666 O O . TYR A 1 214 ? 11.609 23.656 19.422 1 98.31 214 TYR A O 1
ATOM 1674 N N . VAL A 1 215 ? 13 24.766 18.031 1 98.44 215 VAL A N 1
ATOM 1675 C CA . VAL A 1 215 ? 12.305 24.281 16.844 1 98.44 215 VAL A CA 1
ATOM 1676 C C . VAL A 1 215 ? 12.5 22.781 16.703 1 98.44 215 VAL A C 1
ATOM 1678 O O . VAL A 1 215 ? 11.57 22.047 16.359 1 98.44 215 VAL A O 1
ATOM 1681 N N . SER A 1 216 ? 13.727 22.281 16.984 1 98.38 216 SER A N 1
ATOM 1682 C CA . SER A 1 216 ? 13.984 20.844 16.953 1 98.38 216 SER A CA 1
ATOM 1683 C C . SER A 1 216 ? 13.062 20.094 17.906 1 98.38 216 SER A C 1
ATOM 1685 O O . SER A 1 216 ? 12.578 19.016 17.594 1 98.38 216 SER A O 1
ATOM 1687 N N . LYS A 1 217 ? 12.867 20.688 19.031 1 98.12 217 LYS A N 1
ATOM 1688 C CA . LYS A 1 217 ? 11.984 20.062 20.016 1 98.12 217 LYS A CA 1
ATOM 1689 C C . LYS A 1 217 ? 10.547 20.047 19.531 1 98.12 217 LYS A C 1
ATOM 1691 O O . LYS A 1 217 ? 9.82 19.062 19.734 1 98.12 217 LYS A O 1
ATOM 1696 N N . VAL A 1 218 ? 10.094 21.156 18.891 1 98.69 218 VAL A N 1
ATOM 1697 C CA . VAL A 1 218 ? 8.75 21.203 18.312 1 98.69 218 VAL A CA 1
ATOM 1698 C C . VAL A 1 218 ? 8.586 20.078 17.297 1 98.69 218 VAL A C 1
ATOM 1700 O O . VAL A 1 218 ? 7.594 19.344 17.344 1 98.69 218 VAL A O 1
ATOM 1703 N N . ILE A 1 219 ? 9.562 19.891 16.422 1 98.62 219 ILE A N 1
ATOM 1704 C CA . ILE A 1 219 ? 9.508 18.859 15.391 1 98.62 219 ILE A CA 1
ATOM 1705 C C . ILE A 1 219 ? 9.508 17.469 16.031 1 98.62 219 ILE A C 1
ATOM 1707 O O . ILE A 1 219 ? 8.641 16.641 15.734 1 98.62 219 ILE A O 1
ATOM 1711 N N . ALA A 1 220 ? 10.391 17.266 16.984 1 98.25 220 ALA A N 1
ATOM 1712 C CA . ALA A 1 220 ? 10.523 15.961 17.625 1 98.25 220 ALA A CA 1
ATOM 1713 C C . ALA A 1 220 ? 9.234 15.562 18.328 1 98.25 220 ALA A C 1
ATOM 1715 O O . ALA A 1 220 ? 8.758 14.43 18.188 1 98.25 220 ALA A O 1
ATOM 1716 N N . GLU A 1 221 ? 8.672 16.484 19.094 1 98.25 221 GLU A N 1
ATOM 1717 C CA . GLU A 1 221 ? 7.461 16.188 19.844 1 98.25 221 GLU A CA 1
ATOM 1718 C C . GLU A 1 221 ? 6.27 15.977 18.906 1 98.25 221 GLU A C 1
ATOM 1720 O O . GLU A 1 221 ? 5.41 15.133 19.172 1 98.25 221 GLU A O 1
ATOM 1725 N N . SER A 1 222 ? 6.203 16.766 17.875 1 98.5 222 SER A N 1
ATOM 1726 C CA . SER A 1 222 ? 5.145 16.594 16.891 1 98.5 222 SER A CA 1
ATOM 1727 C C . SER A 1 222 ? 5.227 15.219 16.219 1 98.5 222 SER A C 1
ATOM 1729 O O . SER A 1 222 ? 4.219 14.523 16.094 1 98.5 222 SER A O 1
ATOM 1731 N N . VAL A 1 223 ? 6.441 14.844 15.836 1 97.69 223 VAL A N 1
ATOM 1732 C CA . VAL A 1 223 ? 6.688 13.555 15.203 1 97.69 223 VAL A CA 1
ATOM 1733 C C . VAL A 1 223 ? 6.254 12.422 16.125 1 97.69 223 VAL A C 1
ATOM 1735 O O . VAL A 1 223 ? 5.5 11.539 15.727 1 97.69 223 VAL A O 1
ATOM 1738 N N . LYS A 1 224 ? 6.691 12.508 17.359 1 97.12 224 LYS A N 1
ATOM 1739 C CA . LYS A 1 224 ? 6.375 11.461 18.328 1 97.12 224 LYS A CA 1
ATOM 1740 C C . LYS A 1 224 ? 4.871 11.367 18.562 1 97.12 224 LYS A C 1
ATOM 1742 O O . LYS A 1 224 ? 4.301 10.273 18.562 1 97.12 224 LYS A O 1
ATOM 1747 N N . THR A 1 225 ? 4.262 12.492 18.766 1 97.5 225 THR A N 1
ATOM 1748 C CA . THR A 1 225 ? 2.84 12.547 19.078 1 97.5 225 THR A CA 1
ATOM 1749 C C . THR A 1 225 ? 2.006 12 17.922 1 97.5 225 THR A C 1
ATOM 1751 O O . THR A 1 225 ? 1.128 11.164 18.125 1 97.5 225 THR A O 1
ATOM 1754 N N . LYS A 1 226 ? 2.254 12.477 16.734 1 97.62 226 LYS A N 1
ATOM 1755 C CA . LYS A 1 226 ? 1.488 12.023 15.57 1 97.62 226 LYS A CA 1
ATOM 1756 C C . LYS A 1 226 ? 1.694 10.523 15.328 1 97.62 226 LYS A C 1
ATOM 1758 O O . LYS A 1 226 ? 0.732 9.789 15.094 1 97.62 226 LYS A O 1
ATOM 1763 N N . LEU A 1 227 ? 2.941 10.055 15.398 1 97.06 227 LEU A N 1
ATOM 1764 C CA . LEU A 1 227 ? 3.24 8.664 15.062 1 97.06 227 LEU A CA 1
ATOM 1765 C C . LEU A 1 227 ? 2.703 7.719 16.125 1 97.06 227 LEU A C 1
ATOM 1767 O O . LEU A 1 227 ? 2.389 6.562 15.836 1 97.06 227 LEU A O 1
ATOM 1771 N N . GLU A 1 228 ? 2.58 8.219 17.344 1 96.25 228 GLU A N 1
ATOM 1772 C CA . GLU A 1 228 ? 1.931 7.406 18.359 1 96.25 228 GLU A CA 1
ATOM 1773 C C . GLU A 1 228 ? 0.471 7.137 18.016 1 96.25 228 GLU A C 1
ATOM 1775 O O . GLU A 1 228 ? -0.037 6.039 18.25 1 96.25 228 GLU A O 1
ATOM 1780 N N . VAL A 1 229 ? -0.175 8.133 17.5 1 96.69 229 VAL A N 1
ATOM 1781 C CA . VAL A 1 229 ? -1.555 7.977 17.062 1 96.69 229 VAL A CA 1
ATOM 1782 C C . VAL A 1 229 ? -1.603 7.027 15.859 1 96.69 229 VAL A C 1
ATOM 1784 O O . VAL A 1 229 ? -2.445 6.125 15.812 1 96.69 229 VAL A O 1
ATOM 1787 N N . VAL A 1 230 ? -0.668 7.18 14.93 1 96.38 230 VAL A N 1
ATOM 1788 C CA . VAL A 1 230 ? -0.609 6.375 13.719 1 96.38 230 VAL A CA 1
ATOM 1789 C C . VAL A 1 230 ? -0.377 4.91 14.078 1 96.38 230 VAL A C 1
ATOM 1791 O O . VAL A 1 230 ? -0.995 4.012 13.5 1 96.38 230 VAL A O 1
ATOM 1794 N N . ARG A 1 231 ? 0.469 4.676 15.055 1 95.12 231 ARG A N 1
ATOM 1795 C CA . ARG A 1 231 ? 0.781 3.32 15.5 1 95.12 231 ARG A CA 1
ATOM 1796 C C . ARG A 1 231 ? -0.478 2.59 15.961 1 95.12 231 ARG A C 1
ATOM 1798 O O . ARG A 1 231 ? -0.613 1.383 15.742 1 95.12 231 ARG A O 1
ATOM 1805 N N . LYS A 1 232 ? -1.398 3.289 16.484 1 94.31 232 LYS A N 1
ATOM 1806 C CA . LYS A 1 232 ? -2.617 2.697 17.031 1 94.31 232 LYS A CA 1
ATOM 1807 C C . LYS A 1 232 ? -3.646 2.445 15.938 1 94.31 232 LYS A C 1
ATOM 1809 O O . LYS A 1 232 ? -4.555 1.628 16.109 1 94.31 232 LYS A O 1
ATOM 1814 N N . ASP A 1 233 ? -3.48 3.121 14.859 1 94.06 233 ASP A N 1
ATOM 1815 C CA . ASP A 1 233 ? -4.438 3.035 13.766 1 94.06 233 ASP A CA 1
ATOM 1816 C C . ASP A 1 233 ? -3.762 3.299 12.422 1 94.06 233 ASP A C 1
ATOM 1818 O O . ASP A 1 233 ? -4.086 4.27 11.734 1 94.06 233 ASP A O 1
ATOM 1822 N N . PRO A 1 234 ? -2.92 2.375 12.008 1 91.75 234 PRO A N 1
ATOM 1823 C CA . PRO A 1 234 ? -2.039 2.645 10.867 1 91.75 234 PRO A CA 1
ATOM 1824 C C . PRO A 1 234 ? -2.809 2.867 9.562 1 91.75 234 PRO A C 1
ATOM 1826 O O . PRO A 1 234 ? -2.328 3.568 8.672 1 91.75 234 PRO A O 1
ATOM 1829 N N . ARG A 1 235 ? -4.059 2.348 9.438 1 91.62 235 ARG A N 1
ATOM 1830 C CA . ARG A 1 235 ? -4.789 2.463 8.18 1 91.62 235 ARG A CA 1
ATOM 1831 C C . ARG A 1 235 ? -6.074 3.266 8.359 1 91.62 235 ARG A C 1
ATOM 1833 O O . ARG A 1 235 ? -6.969 3.221 7.512 1 91.62 235 ARG A O 1
ATOM 1840 N N . GLU A 1 236 ? -6.207 3.871 9.523 1 91.5 236 GLU A N 1
ATOM 1841 C CA . GLU A 1 236 ? -7.344 4.734 9.82 1 91.5 236 GLU A CA 1
ATOM 1842 C C . GLU A 1 236 ? -8.656 3.963 9.75 1 91.5 236 GLU A C 1
ATOM 1844 O O . GLU A 1 236 ? -9.609 4.402 9.109 1 91.5 236 GLU A O 1
ATOM 1849 N N . ARG A 1 237 ? -8.695 2.836 10.398 1 88.94 237 ARG A N 1
ATOM 1850 C CA . ARG A 1 237 ? -9.891 1.998 10.352 1 88.94 237 ARG A CA 1
ATOM 1851 C C . ARG A 1 237 ? -10.508 1.854 11.734 1 88.94 237 ARG A C 1
ATOM 1853 O O . ARG A 1 237 ? -11.617 1.323 11.875 1 88.94 237 ARG A O 1
ATOM 1860 N N . LYS A 1 238 ? -9.852 2.398 12.742 1 89.25 238 LYS A N 1
ATOM 1861 C CA . LYS A 1 238 ? -10.305 2.184 14.109 1 89.25 238 LYS A CA 1
ATOM 1862 C C . LYS A 1 238 ? -10.891 3.465 14.703 1 89.25 238 LYS A C 1
ATOM 1864 O O . LYS A 1 238 ? -11.414 3.455 15.82 1 89.25 238 LYS A O 1
ATOM 1869 N N . GLY A 1 239 ? -10.695 4.543 14.055 1 90.69 239 GLY A N 1
ATOM 1870 C CA . GLY A 1 239 ? -11.258 5.805 14.516 1 90.69 239 GLY A CA 1
ATOM 1871 C C . GLY A 1 239 ? -10.297 6.617 15.359 1 90.69 239 GLY A C 1
ATOM 1872 O O . GLY A 1 239 ? -10.516 7.809 15.586 1 90.69 239 GLY A O 1
ATOM 1873 N N . VAL A 1 240 ? -9.156 6.047 15.742 1 93.56 240 VAL A N 1
ATOM 1874 C CA . VAL A 1 240 ? -8.195 6.703 16.625 1 93.56 240 VAL A CA 1
ATOM 1875 C C . VAL A 1 240 ? -7.523 7.859 15.898 1 93.56 240 VAL A C 1
ATOM 1877 O O . VAL A 1 240 ? -7.32 8.93 16.469 1 93.56 240 VAL A O 1
ATOM 1880 N N . ARG A 1 241 ? -7.23 7.723 14.656 1 95.19 241 ARG A N 1
ATOM 1881 C CA . ARG A 1 241 ? -6.496 8.719 13.883 1 95.19 241 ARG A CA 1
ATOM 1882 C C . ARG A 1 241 ? -7.367 9.938 13.586 1 95.19 241 ARG A C 1
ATOM 1884 O O . ARG A 1 241 ? -6.867 10.969 13.148 1 95.19 241 ARG A O 1
ATOM 1891 N N . GLU A 1 242 ? -8.656 9.844 13.922 1 94.12 242 GLU A N 1
ATOM 1892 C CA . GLU A 1 242 ? -9.586 10.945 13.68 1 94.12 242 GLU A CA 1
ATOM 1893 C C . GLU A 1 242 ? -9.227 12.164 14.531 1 94.12 242 GLU A C 1
ATOM 1895 O O . GLU A 1 242 ? -9.594 13.289 14.188 1 94.12 242 GLU A O 1
ATOM 1900 N N . VAL A 1 243 ? -8.523 11.891 15.578 1 97.62 243 VAL A N 1
ATOM 1901 C CA . VAL A 1 243 ? -8.125 12.992 16.453 1 97.62 243 VAL A CA 1
ATOM 1902 C C . VAL A 1 243 ? -7.254 13.977 15.68 1 97.62 243 VAL A C 1
ATOM 1904 O O . VAL A 1 243 ? -7.27 15.18 15.961 1 97.62 243 VAL A O 1
ATOM 1907 N N . LEU A 1 244 ? -6.566 13.484 14.68 1 97.12 244 LEU A N 1
ATOM 1908 C CA . LEU A 1 244 ? -5.672 14.312 13.883 1 97.12 244 LEU A CA 1
ATOM 1909 C C . LEU A 1 244 ? -6.461 15.266 12.984 1 97.12 244 LEU A C 1
ATOM 1911 O O . LEU A 1 244 ? -5.895 16.188 12.406 1 97.12 244 LEU A O 1
ATOM 1915 N N . ASN A 1 245 ? -7.773 15.109 12.984 1 95.94 245 ASN A N 1
ATOM 1916 C CA . ASN A 1 245 ? -8.633 15.969 12.18 1 95.94 245 ASN A CA 1
ATOM 1917 C C . ASN A 1 245 ? -9.289 17.062 13.023 1 95.94 245 ASN A C 1
ATOM 1919 O O . ASN A 1 245 ? -10.148 17.797 12.531 1 95.94 245 ASN A O 1
ATOM 1923 N N . PHE A 1 246 ? -8.891 17.156 14.25 1 98.06 246 PHE A N 1
ATOM 1924 C CA . PHE A 1 246 ? -9.43 18.219 15.094 1 98.06 246 PHE A CA 1
ATOM 1925 C C . PHE A 1 246 ? -9.211 19.578 14.453 1 98.06 246 PHE A C 1
ATOM 1927 O O . PHE A 1 246 ? -8.094 19.922 14.055 1 98.06 246 PHE A O 1
ATOM 1934 N N . GLY A 1 247 ? -10.289 20.266 14.273 1 98 247 GLY A N 1
ATOM 1935 C CA . GLY A 1 247 ? -10.242 21.609 13.688 1 98 247 GLY A CA 1
ATOM 1936 C C . GLY A 1 247 ? -10.375 21.594 12.172 1 98 247 GLY A C 1
ATOM 1937 O O . GLY A 1 247 ? -10.492 22.656 11.555 1 98 247 GLY A O 1
ATOM 1938 N N . HIS A 1 248 ? -10.43 20.422 11.594 1 97.12 248 HIS A N 1
ATOM 1939 C CA . HIS A 1 248 ? -10.328 20.344 10.141 1 97.12 248 HIS A CA 1
ATOM 1940 C C . HIS A 1 248 ? -11.703 20.375 9.484 1 97.12 248 HIS A C 1
ATOM 1942 O O . HIS A 1 248 ? -11.836 20.75 8.32 1 97.12 248 HIS A O 1
ATOM 1948 N N . THR A 1 249 ? -12.734 19.938 10.234 1 96.12 249 THR A N 1
ATOM 1949 C CA . THR A 1 249 ? -14.07 19.969 9.656 1 96.12 249 THR A CA 1
ATOM 1950 C C . THR A 1 249 ? -14.469 21.406 9.312 1 96.12 249 THR A C 1
ATOM 1952 O O . THR A 1 249 ? -14.727 21.719 8.156 1 96.12 249 THR A O 1
ATOM 1955 N N . VAL A 1 250 ? -14.406 22.25 10.258 1 97.31 250 VAL A N 1
ATOM 1956 C CA . VAL A 1 250 ? -14.711 23.672 10.039 1 97.31 250 VAL A CA 1
ATOM 1957 C C . VAL A 1 250 ? -13.562 24.328 9.281 1 97.31 250 VAL A C 1
ATOM 1959 O O . VAL A 1 250 ? -13.789 25.156 8.398 1 97.31 250 VAL A O 1
ATOM 1962 N N . GLY A 1 251 ? -12.352 23.953 9.641 1 97.12 251 GLY A N 1
ATOM 1963 C CA . GLY A 1 251 ? -11.172 24.516 8.992 1 97.12 251 GLY A CA 1
ATOM 1964 C C . GLY A 1 251 ? -11.195 24.359 7.484 1 97.12 251 GLY A C 1
ATOM 1965 O O . GLY A 1 251 ? -10.914 25.312 6.754 1 97.12 251 GLY A O 1
ATOM 1966 N N . HIS A 1 252 ? -11.531 23.219 7.039 1 94.75 252 HIS A N 1
ATOM 1967 C CA . HIS A 1 252 ? -11.578 22.984 5.602 1 94.75 252 HIS A CA 1
ATOM 1968 C C . HIS A 1 252 ? -12.656 23.828 4.934 1 94.75 252 HIS A C 1
ATOM 1970 O O . HIS A 1 252 ? -12.469 24.312 3.811 1 94.75 252 HIS A O 1
ATOM 1976 N N . ALA A 1 253 ? -13.797 23.984 5.547 1 95.19 253 ALA A N 1
ATOM 1977 C CA . ALA A 1 253 ? -14.859 24.828 5.023 1 95.19 253 ALA A CA 1
ATOM 1978 C C . ALA A 1 253 ? -14.375 26.281 4.879 1 95.19 253 ALA A C 1
ATOM 1980 O O . ALA A 1 253 ? -14.586 26.906 3.84 1 95.19 253 ALA A O 1
ATOM 1981 N N . LEU A 1 254 ? -13.703 26.75 5.867 1 96.69 254 LEU A N 1
ATOM 1982 C CA . LEU A 1 254 ? -13.203 28.109 5.859 1 96.69 254 LEU A CA 1
ATOM 1983 C C . LEU A 1 254 ? -12.102 28.281 4.816 1 96.69 254 LEU A C 1
ATOM 1985 O O . LEU A 1 254 ? -12.031 29.328 4.148 1 96.69 254 LEU A O 1
ATOM 1989 N N . GLU A 1 255 ? -11.242 27.266 4.742 1 94.94 255 GLU A N 1
ATOM 1990 C CA . GLU A 1 255 ? -10.195 27.281 3.723 1 94.94 255 GLU A CA 1
ATOM 1991 C C . GLU A 1 255 ? -10.797 27.406 2.324 1 94.94 255 GLU A C 1
ATOM 1993 O O . GLU A 1 255 ? -10.359 28.25 1.532 1 94.94 255 GLU A O 1
ATOM 1998 N N . SER A 1 256 ? -11.789 26.672 2.029 1 92.19 256 SER A N 1
ATOM 1999 C CA . SER A 1 256 ? -12.461 26.688 0.737 1 92.19 256 SER A CA 1
ATOM 2000 C C . SER A 1 256 ? -13.18 28 0.503 1 92.19 256 SER A C 1
ATOM 2002 O O . SER A 1 256 ? -13.109 28.562 -0.591 1 92.19 256 SER A O 1
ATOM 2004 N N . ALA A 1 257 ? -13.836 28.484 1.457 1 94 257 ALA A N 1
ATOM 2005 C CA . ALA A 1 257 ? -14.586 29.734 1.354 1 94 257 ALA A CA 1
ATOM 2006 C C . ALA A 1 257 ? -13.664 30.906 1.057 1 94 257 ALA A C 1
ATOM 2008 O O . ALA A 1 257 ? -14.078 31.891 0.438 1 94 257 ALA A O 1
ATOM 2009 N N . SER A 1 258 ? -12.469 30.828 1.519 1 94.31 258 SER A N 1
ATOM 2010 C CA . SER A 1 258 ? -11.492 31.891 1.306 1 94.31 258 SER A CA 1
ATOM 2011 C C . SER A 1 258 ? -10.891 31.812 -0.094 1 94.31 258 SER A C 1
ATOM 2013 O O . SER A 1 258 ? -10.047 32.625 -0.453 1 94.31 258 SER A O 1
ATOM 2015 N N . LYS A 1 259 ? -11.344 30.812 -0.88 1 89.56 259 LYS A N 1
ATOM 2016 C CA . LYS A 1 259 ? -10.758 30.531 -2.186 1 89.56 259 LYS A CA 1
ATOM 2017 C C . LYS A 1 259 ? -9.25 30.312 -2.072 1 89.56 259 LYS A C 1
ATOM 2019 O O . LYS A 1 259 ? -8.477 30.859 -2.867 1 89.56 259 LYS A O 1
ATOM 2024 N N . PHE A 1 260 ? -8.844 29.781 -0.87 1 81.94 260 PHE A N 1
ATOM 2025 C CA . PHE A 1 260 ? -7.5 29.297 -0.573 1 81.94 260 PHE A CA 1
ATOM 2026 C C . PHE A 1 260 ? -6.535 30.453 -0.359 1 81.94 260 PHE A C 1
ATOM 2028 O O . PHE A 1 260 ? -5.324 30.312 -0.536 1 81.94 260 PHE A O 1
ATOM 2035 N N . GLU A 1 261 ? -7.129 31.625 -0.016 1 90.56 261 GLU A N 1
ATOM 2036 C CA . GLU A 1 261 ? -6.305 32.719 0.47 1 90.56 261 GLU A CA 1
ATOM 2037 C C . GLU A 1 261 ? -5.742 32.438 1.855 1 90.56 261 GLU A C 1
ATOM 2039 O O . GLU A 1 261 ? -4.617 32.812 2.172 1 90.56 261 GLU A O 1
ATOM 2044 N N . LEU A 1 262 ? -6.594 31.766 2.631 1 95.69 262 LEU A N 1
ATOM 2045 C CA . LEU A 1 262 ? -6.086 31.281 3.912 1 95.69 262 LEU A CA 1
ATOM 2046 C C . LEU A 1 262 ? -5.066 30.156 3.709 1 95.69 262 LEU A C 1
ATOM 2048 O O . LEU A 1 262 ? -5.273 29.281 2.881 1 95.69 262 LEU A O 1
ATOM 2052 N N . LEU A 1 263 ? -3.994 30.281 4.383 1 95.12 263 LEU A N 1
ATOM 2053 C CA . LEU A 1 263 ? -3.115 29.125 4.469 1 95.12 263 LEU A CA 1
ATOM 2054 C C . LEU A 1 263 ? -3.779 28 5.25 1 95.12 263 LEU A C 1
ATOM 2056 O O . LEU A 1 263 ? -4.652 28.25 6.086 1 95.12 263 LEU A O 1
ATOM 2060 N N . HIS A 1 264 ? -3.402 26.781 4.996 1 94.5 264 HIS A N 1
ATOM 2061 C CA . HIS A 1 264 ? -3.988 25.609 5.641 1 94.5 264 HIS A CA 1
ATOM 2062 C C . HIS A 1 264 ? -3.959 25.75 7.16 1 94.5 264 HIS A C 1
ATOM 2064 O O . HIS A 1 264 ? -4.98 25.562 7.824 1 94.5 264 HIS A O 1
ATOM 2070 N N . GLY A 1 265 ? -2.789 26.078 7.711 1 97.38 265 GLY A N 1
ATOM 2071 C CA . GLY A 1 265 ? -2.66 26.219 9.156 1 97.38 265 GLY A CA 1
ATOM 2072 C C . GLY A 1 265 ? -3.564 27.297 9.734 1 97.38 265 GLY A C 1
ATOM 2073 O O . GLY A 1 265 ? -4.082 27.141 10.844 1 97.38 265 GLY A O 1
ATOM 2074 N N . GLU A 1 266 ? -3.736 28.391 8.961 1 98.12 266 GLU A N 1
ATOM 2075 C CA . GLU A 1 266 ? -4.645 29.453 9.383 1 98.12 266 GLU A CA 1
ATOM 2076 C C . GLU A 1 266 ? -6.086 28.953 9.445 1 98.12 266 GLU A C 1
ATOM 2078 O O . GLU A 1 266 ? -6.797 29.203 10.422 1 98.12 266 GLU A O 1
ATOM 2083 N N . ALA A 1 267 ? -6.441 28.234 8.445 1 97.81 267 ALA A N 1
ATOM 2084 C CA . ALA A 1 267 ? -7.789 27.672 8.398 1 97.81 267 ALA A CA 1
ATOM 2085 C C . ALA A 1 267 ? -8.016 26.688 9.547 1 97.81 267 ALA A C 1
ATOM 2087 O O . ALA A 1 267 ? -9.07 26.703 10.188 1 97.81 267 ALA A O 1
ATOM 2088 N N . VAL A 1 268 ? -7.051 25.891 9.82 1 98.19 268 VAL A N 1
ATOM 2089 C CA . VAL A 1 268 ? -7.145 24.891 10.883 1 98.19 268 VAL A CA 1
ATOM 2090 C C . VAL A 1 268 ? -7.246 25.594 12.234 1 98.19 268 VAL A C 1
ATOM 2092 O O . VAL A 1 268 ? -8.016 25.172 13.102 1 98.19 268 VAL A O 1
ATOM 2095 N N . ALA A 1 269 ? -6.48 26.625 12.391 1 98.69 269 ALA A N 1
ATOM 2096 C CA . ALA A 1 269 ? -6.547 27.406 13.633 1 98.69 269 ALA A CA 1
ATOM 2097 C C . ALA A 1 269 ? -7.957 27.938 13.867 1 98.69 269 ALA A C 1
ATOM 2099 O O . ALA A 1 269 ? -8.508 27.797 14.961 1 98.69 269 ALA A O 1
ATOM 2100 N N . LEU A 1 270 ? -8.523 28.547 12.844 1 98.44 270 LEU A N 1
ATOM 2101 C CA . LEU A 1 270 ? -9.891 29.031 12.93 1 98.44 270 LEU A CA 1
ATOM 2102 C C . LEU A 1 270 ? -10.859 27.906 13.242 1 98.44 270 LEU A C 1
ATOM 2104 O O . LEU A 1 270 ? -11.758 28.062 14.07 1 98.44 270 LEU A O 1
ATOM 2108 N N . GLY A 1 271 ? -10.641 26.781 12.555 1 98.56 271 GLY A N 1
ATOM 2109 C CA . GLY A 1 271 ? -11.469 25.609 12.797 1 98.56 271 GLY A CA 1
ATOM 2110 C C . GLY A 1 271 ? -11.375 25.109 14.227 1 98.56 271 GLY A C 1
ATOM 2111 O O . GLY A 1 271 ? -12.383 24.719 14.82 1 98.56 271 GLY A O 1
ATOM 2112 N N . MET A 1 272 ? -10.18 25.109 14.758 1 98.75 272 MET A N 1
ATOM 2113 C CA . MET A 1 272 ? -9.984 24.672 16.141 1 98.75 272 MET A CA 1
ATOM 2114 C C . MET A 1 272 ? -10.75 25.578 17.109 1 98.75 272 MET A C 1
ATOM 2116 O O . MET A 1 272 ? -11.32 25.094 18.078 1 98.75 272 MET A O 1
ATOM 2120 N N . VAL A 1 273 ? -10.742 26.844 16.859 1 98.56 273 VAL A N 1
ATOM 2121 C CA . VAL A 1 273 ? -11.477 27.781 17.688 1 98.56 273 VAL A CA 1
ATOM 2122 C C . VAL A 1 273 ? -12.961 27.406 17.703 1 98.56 273 VAL A C 1
ATOM 2124 O O . VAL A 1 273 ? -13.547 27.219 18.781 1 98.56 273 VAL A O 1
ATOM 2127 N N . VAL A 1 274 ? -13.523 27.234 16.562 1 98.44 274 VAL A N 1
ATOM 2128 C CA . VAL A 1 274 ? -14.953 26.984 16.422 1 98.44 274 VAL A CA 1
ATOM 2129 C C . VAL A 1 274 ? -15.305 25.625 17.047 1 98.44 274 VAL A C 1
ATOM 2131 O O . VAL A 1 274 ? -16.266 25.516 17.797 1 98.44 274 VAL A O 1
ATOM 2134 N N . GLU A 1 275 ? -14.508 24.641 16.734 1 98.5 275 GLU A N 1
ATOM 2135 C CA . GLU A 1 275 ? -14.805 23.281 17.219 1 98.5 275 GLU A CA 1
ATOM 2136 C C . GLU A 1 275 ? -14.586 23.172 18.734 1 98.5 275 GLU A C 1
ATOM 2138 O O . GLU A 1 275 ? -15.281 22.422 19.406 1 98.5 275 GLU A O 1
ATOM 2143 N N . THR A 1 276 ? -13.648 23.938 19.297 1 98.62 276 THR A N 1
ATOM 2144 C CA . THR A 1 276 ? -13.469 23.984 20.75 1 98.62 276 THR A CA 1
ATOM 2145 C C . THR A 1 276 ? -14.656 24.656 21.422 1 98.62 276 THR A C 1
ATOM 2147 O O . THR A 1 276 ? -15.164 24.156 22.438 1 98.62 276 THR A O 1
ATOM 2150 N N . LEU A 1 277 ? -15.07 25.781 20.859 1 98.44 277 LEU A N 1
ATOM 2151 C CA . LEU A 1 277 ? -16.219 26.484 21.422 1 98.44 277 LEU A CA 1
ATOM 2152 C C . LEU A 1 277 ? -17.484 25.625 21.297 1 98.44 277 LEU A C 1
ATOM 2154 O O . LEU A 1 277 ? -18.344 25.672 22.188 1 98.44 277 LEU A O 1
ATOM 2158 N N . TYR A 1 278 ? -17.641 24.922 20.203 1 98.44 278 TYR A N 1
ATOM 2159 C CA . TYR A 1 278 ? -18.719 23.953 20.078 1 98.44 278 TYR A CA 1
ATOM 2160 C C . TYR A 1 278 ? -18.688 22.953 21.219 1 98.44 278 TYR A C 1
ATOM 2162 O O . TYR A 1 278 ? -19.719 22.672 21.844 1 98.44 278 TYR A O 1
ATOM 2170 N N . ALA A 1 279 ? -17.516 22.375 21.531 1 98.31 279 ALA A N 1
ATOM 2171 C CA . ALA A 1 279 ? -17.359 21.406 22.625 1 98.31 279 ALA A CA 1
ATOM 2172 C C . ALA A 1 279 ? -17.781 22.016 23.953 1 98.31 279 ALA A C 1
ATOM 2174 O O . ALA A 1 279 ? -18.422 21.344 24.781 1 98.31 279 ALA A O 1
ATOM 2175 N N . GLU A 1 280 ? -17.422 23.25 24.156 1 97.88 280 GLU A N 1
ATOM 2176 C CA . GLU A 1 280 ? -17.828 23.922 25.391 1 97.88 280 GLU A CA 1
ATOM 2177 C C . GLU A 1 280 ? -19.344 24.125 25.438 1 97.88 280 GLU A C 1
ATOM 2179 O O . GLU A 1 280 ? -19.969 23.906 26.469 1 97.88 280 GLU A O 1
ATOM 2184 N N . ARG A 1 281 ? -19.922 24.484 24.328 1 97.12 281 ARG A N 1
ATOM 2185 C CA . ARG A 1 281 ? -21.359 24.781 24.266 1 97.12 281 ARG A CA 1
ATOM 2186 C C . ARG A 1 281 ? -22.172 23.516 24.516 1 97.12 281 ARG A C 1
ATOM 2188 O O . ARG A 1 281 ? -23.25 23.578 25.125 1 97.12 281 ARG A O 1
ATOM 2195 N N . VAL A 1 282 ? -21.703 22.422 24.062 1 96.38 282 VAL A N 1
ATOM 2196 C CA . VAL A 1 282 ? -22.469 21.188 24.234 1 96.38 282 VAL A CA 1
ATOM 2197 C C . VAL A 1 282 ? -22.062 20.516 25.547 1 96.38 282 VAL A C 1
ATOM 2199 O O . VAL A 1 282 ? -22.484 19.391 25.828 1 96.38 282 VAL A O 1
ATOM 2202 N N . GLY A 1 283 ? -21.172 21.141 26.328 1 96.5 283 GLY A N 1
ATOM 2203 C CA . GLY A 1 283 ? -20.828 20.703 27.672 1 96.5 283 GLY A CA 1
ATOM 2204 C C . GLY A 1 283 ? -19.75 19.641 27.703 1 96.5 283 GLY A C 1
ATOM 2205 O O . GLY A 1 283 ? -19.531 19 28.719 1 96.5 283 GLY A O 1
ATOM 2206 N N . ALA A 1 284 ? -19.109 19.422 26.656 1 96.81 284 ALA A N 1
ATOM 2207 C CA . ALA A 1 284 ? -18.109 18.359 26.562 1 96.81 284 ALA A CA 1
ATOM 2208 C C . ALA A 1 284 ? -16.781 18.797 27.203 1 96.81 284 ALA A C 1
ATOM 2210 O O . ALA A 1 284 ? -16.047 17.969 27.734 1 96.81 284 ALA A O 1
ATOM 2211 N N . CYS A 1 285 ? -16.484 20.031 27.156 1 96.44 285 CYS A N 1
ATOM 2212 C CA . CYS A 1 285 ? -15.227 20.547 27.688 1 96.44 285 CYS A CA 1
ATOM 2213 C C . CYS A 1 285 ? -15.43 21.859 28.422 1 96.44 285 CYS A C 1
ATOM 2215 O O . CYS A 1 285 ? -16.188 22.719 27.969 1 96.44 285 CYS A O 1
ATOM 2217 N N . SER A 1 286 ? -14.719 21.953 29.531 1 94.06 286 SER A N 1
ATOM 2218 C CA . SER A 1 286 ? -14.781 23.188 30.297 1 94.06 286 SER A CA 1
ATOM 2219 C C . SER A 1 286 ? -13.477 23.969 30.188 1 94.06 286 SER A C 1
ATOM 2221 O O . SER A 1 286 ? -12.406 23.438 30.484 1 94.06 286 SER A O 1
ATOM 2223 N N . SER A 1 287 ? -13.492 25.172 29.75 1 92.25 287 SER A N 1
ATOM 2224 C CA . SER A 1 287 ? -12.391 26.141 29.703 1 92.25 287 SER A CA 1
ATOM 2225 C C . SER A 1 287 ? -11.328 25.703 28.688 1 92.25 287 SER A C 1
ATOM 2227 O O . SER A 1 287 ? -10.148 26.031 28.859 1 92.25 287 SER A O 1
ATOM 2229 N N . CYS A 1 288 ? -11.703 24.875 27.797 1 96.88 288 CYS A N 1
ATOM 2230 C CA . CYS A 1 288 ? -10.758 24.438 26.781 1 96.88 288 CYS A CA 1
ATOM 2231 C C . CYS A 1 288 ? -10.391 25.562 25.828 1 96.88 288 CYS A C 1
ATOM 2233 O O . CYS A 1 288 ? -9.258 25.641 25.359 1 96.88 288 CYS A O 1
ATOM 2235 N N . TYR A 1 289 ? -11.305 26.438 25.578 1 97.75 289 TYR A N 1
ATOM 2236 C CA . TYR A 1 289 ? -11.055 27.547 24.672 1 97.75 289 TYR A CA 1
ATOM 2237 C C . TYR A 1 289 ? -9.977 28.484 25.219 1 97.75 289 TYR A C 1
ATOM 2239 O O . TYR A 1 289 ? -9.125 28.969 24.469 1 97.75 289 TYR A O 1
ATOM 2247 N N . GLU A 1 290 ? -10.008 28.719 26.469 1 97.31 290 GLU A N 1
ATOM 2248 C CA . GLU A 1 290 ? -9 29.578 27.078 1 97.31 290 GLU A CA 1
ATOM 2249 C C . GLU A 1 290 ? -7.59 29.047 26.828 1 97.31 290 GLU A C 1
ATOM 2251 O O . GLU A 1 290 ? -6.691 29.812 26.469 1 97.31 290 GLU A O 1
ATOM 2256 N N . ALA A 1 291 ? -7.453 27.766 27.109 1 97.12 291 ALA A N 1
ATOM 2257 C CA . ALA A 1 291 ? -6.156 27.141 26.875 1 97.12 291 ALA A CA 1
ATOM 2258 C C . ALA A 1 291 ? -5.75 27.25 25.406 1 97.12 291 ALA A C 1
ATOM 2260 O O . ALA A 1 291 ? -4.602 27.578 25.094 1 97.12 291 ALA A O 1
ATOM 2261 N N . LEU A 1 292 ? -6.68 27 24.516 1 98.38 292 LEU A N 1
ATOM 2262 C CA . LEU A 1 292 ? -6.414 27.062 23.078 1 98.38 292 LEU A CA 1
ATOM 2263 C C . LEU A 1 292 ? -6.07 28.484 22.656 1 98.38 292 LEU A C 1
ATOM 2265 O O . LEU A 1 292 ? -5.105 28.688 21.906 1 98.38 292 LEU A O 1
ATOM 2269 N N . GLU A 1 293 ? -6.852 29.438 23.078 1 97.75 293 GLU A N 1
ATOM 2270 C CA . GLU A 1 293 ? -6.668 30.844 22.703 1 97.75 293 GLU A CA 1
ATOM 2271 C C . GLU A 1 293 ? -5.289 31.344 23.109 1 97.75 293 GLU A C 1
ATOM 2273 O O . GLU A 1 293 ? -4.641 32.062 22.359 1 97.75 293 GLU A O 1
ATOM 2278 N N . GLY A 1 294 ? -4.902 30.953 24.297 1 97.62 294 GLY A N 1
ATOM 2279 C CA . GLY A 1 294 ? -3.572 31.328 24.734 1 97.62 294 GLY A CA 1
ATOM 2280 C C . GLY A 1 294 ? -2.471 30.812 23.828 1 97.62 294 GLY A C 1
ATOM 2281 O O . GLY A 1 294 ? -1.529 31.547 23.516 1 97.62 294 GLY A O 1
ATOM 2282 N N . ALA A 1 295 ? -2.58 29.594 23.469 1 98.19 295 ALA A N 1
ATOM 2283 C CA . ALA A 1 295 ? -1.572 29 22.594 1 98.19 295 ALA A CA 1
ATOM 2284 C C . ALA A 1 295 ? -1.595 29.625 21.203 1 98.19 295 ALA A C 1
ATOM 2286 O O . ALA A 1 295 ? -0.544 29.953 20.656 1 98.19 295 ALA A O 1
ATOM 2287 N N . LEU A 1 296 ? -2.801 29.859 20.625 1 98.62 296 LEU A N 1
ATOM 2288 C CA . LEU A 1 296 ? -2.936 30.438 19.297 1 98.62 296 LEU A CA 1
ATOM 2289 C C . LEU A 1 296 ? -2.43 31.875 19.281 1 98.62 296 LEU A C 1
ATOM 2291 O O . LEU A 1 296 ? -1.792 32.312 18.328 1 98.62 296 LEU A O 1
ATOM 2295 N N . SER A 1 297 ? -2.691 32.594 20.328 1 98.19 297 SER A N 1
ATOM 2296 C CA . SER A 1 297 ? -2.283 34 20.438 1 98.19 297 SER A CA 1
ATOM 2297 C C . SER A 1 297 ? -0.764 34.125 20.438 1 98.19 297 SER A C 1
ATOM 2299 O O . SER A 1 297 ? -0.217 35.094 19.891 1 98.19 297 SER A O 1
ATOM 2301 N N . ALA A 1 298 ? -0.143 33.188 21.062 1 98.19 298 ALA A N 1
ATOM 2302 C CA . ALA A 1 298 ? 1.314 33.219 21.156 1 98.19 298 ALA A CA 1
ATOM 2303 C C . ALA A 1 298 ? 1.95 33.188 19.766 1 98.19 298 ALA A C 1
ATOM 2305 O O . ALA A 1 298 ? 3.104 33.594 19.594 1 98.19 298 ALA A O 1
ATOM 2306 N N . TYR A 1 299 ? 1.25 32.812 18.75 1 98.31 299 TYR A N 1
ATOM 2307 C CA . TYR A 1 299 ? 1.787 32.719 17.391 1 98.31 299 TYR A CA 1
ATOM 2308 C C . TYR A 1 299 ? 0.994 33.625 16.438 1 98.31 299 TYR A C 1
ATOM 2310 O O . TYR A 1 299 ? 1.025 33.406 15.227 1 98.31 299 TYR A O 1
ATOM 2318 N N . SER A 1 300 ? 0.162 34.5 16.953 1 97.19 300 SER A N 1
ATOM 2319 C CA . SER A 1 300 ? -0.61 35.5 16.219 1 97.19 300 SER A CA 1
ATOM 2320 C C . SER A 1 300 ? -1.648 34.844 15.312 1 97.19 300 SER A C 1
ATOM 2322 O O . SER A 1 300 ? -1.965 35.375 14.242 1 97.19 300 SER A O 1
ATOM 2324 N N . LEU A 1 301 ? -2.109 33.688 15.68 1 97.81 301 LEU A N 1
ATOM 2325 C CA . LEU A 1 301 ? -3.078 32.969 14.859 1 97.81 301 LEU A CA 1
ATOM 2326 C C . LEU A 1 301 ? -4.504 33.406 15.203 1 97.81 301 LEU A C 1
ATOM 2328 O O . LEU A 1 301 ? -5.438 33.125 14.453 1 97.81 301 LEU A O 1
ATOM 2332 N N . THR A 1 302 ? -4.691 34.156 16.281 1 94.62 302 THR A N 1
ATOM 2333 C CA . THR A 1 302 ? -5.996 34.688 16.641 1 94.62 302 THR A CA 1
ATOM 2334 C C . THR A 1 302 ? -6.344 35.906 15.781 1 94.62 302 THR A C 1
ATOM 2336 O O . THR A 1 302 ? -7.492 36.344 15.75 1 94.62 302 THR A O 1
ATOM 2339 N N . GLN A 1 303 ? -5.367 36.375 15.102 1 93.38 303 GLN A N 1
ATOM 2340 C CA . GLN A 1 303 ? -5.559 37.594 14.305 1 93.38 303 GLN A CA 1
ATOM 2341 C C . GLN A 1 303 ? -6.016 37.25 12.891 1 93.38 303 GLN A C 1
ATOM 2343 O O . GLN A 1 303 ? -6.359 38.156 12.109 1 93.38 303 GLN A O 1
ATOM 2348 N N . VAL A 1 304 ? -6.004 36 12.562 1 95.38 304 VAL A N 1
ATOM 2349 C CA . VAL A 1 304 ? -6.418 35.594 11.227 1 95.38 304 VAL A CA 1
ATOM 2350 C C . VAL A 1 304 ? -7.902 35.875 11.031 1 95.38 304 VAL A C 1
ATOM 2352 O O . VAL A 1 304 ? -8.727 35.562 11.891 1 95.38 304 VAL A O 1
ATOM 2355 N N . LYS A 1 305 ? -8.25 36.469 9.953 1 95.44 305 LYS A N 1
ATOM 2356 C CA . LYS A 1 305 ? -9.641 36.812 9.672 1 95.44 305 LYS A CA 1
ATOM 2357 C C . LYS A 1 305 ? -10.359 35.688 8.93 1 95.44 305 LYS A C 1
ATOM 2359 O O . LYS A 1 305 ? -9.867 35.188 7.906 1 95.44 305 LYS A O 1
ATOM 2364 N N . ALA A 1 306 ? -11.453 35.344 9.422 1 96.94 306 ALA A N 1
ATOM 2365 C CA . ALA A 1 306 ? -12.273 34.312 8.781 1 96.94 306 ALA A CA 1
ATOM 2366 C C . ALA A 1 306 ? -13.086 34.906 7.629 1 96.94 306 ALA A C 1
ATOM 2368 O O . ALA A 1 306 ? -13.641 36 7.742 1 96.94 306 ALA A O 1
ATOM 2369 N N . PRO A 1 307 ? -13.102 34.188 6.535 1 96.69 307 PRO A N 1
ATOM 2370 C CA . PRO A 1 307 ? -13.977 34.656 5.449 1 96.69 307 PRO A CA 1
ATOM 2371 C C . PRO A 1 307 ? -15.461 34.531 5.789 1 96.69 307 PRO A C 1
ATOM 2373 O O . PRO A 1 307 ? -15.859 33.594 6.48 1 96.69 307 PRO A O 1
ATOM 2376 N N . LYS A 1 308 ? -16.203 35.469 5.281 1 94.62 308 LYS A N 1
ATOM 2377 C CA . LYS A 1 308 ? -17.656 35.406 5.473 1 94.62 308 LYS A CA 1
ATOM 2378 C C . LYS A 1 308 ? -18.281 34.438 4.469 1 94.62 308 LYS A C 1
ATOM 2380 O O . LYS A 1 308 ? -17.734 34.219 3.385 1 94.62 308 LYS A O 1
ATOM 2385 N N . MET A 1 309 ? -19.297 33.812 4.898 1 95.38 309 MET A N 1
ATOM 2386 C CA . MET A 1 309 ? -20.094 32.938 4.043 1 95.38 309 MET A CA 1
ATOM 2387 C C . MET A 1 309 ? -21.531 32.812 4.57 1 95.38 309 MET A C 1
ATOM 2389 O O . MET A 1 309 ? -21.797 33.156 5.715 1 95.38 309 MET A O 1
ATOM 2393 N N . THR A 1 310 ? -22.422 32.375 3.686 1 96.62 310 THR A N 1
ATOM 2394 C CA . THR A 1 310 ? -23.797 32.125 4.121 1 96.62 310 THR A CA 1
ATOM 2395 C C . THR A 1 310 ? -23.906 30.766 4.781 1 96.62 310 THR A C 1
ATOM 2397 O O . THR A 1 310 ? -23.031 29.906 4.617 1 96.62 310 THR A O 1
ATOM 2400 N N . ILE A 1 311 ? -24.906 30.609 5.57 1 97.06 311 ILE A N 1
ATOM 2401 C CA . ILE A 1 311 ? -25.109 29.328 6.23 1 97.06 311 ILE A CA 1
ATOM 2402 C C . ILE A 1 311 ? -25.328 28.234 5.184 1 97.06 311 ILE A C 1
ATOM 2404 O O . ILE A 1 311 ? -24.922 27.094 5.379 1 97.06 311 ILE A O 1
ATOM 2408 N N . GLU A 1 312 ? -25.953 28.547 4.043 1 96.81 312 GLU A N 1
ATOM 2409 C CA . GLU A 1 312 ? -26.188 27.594 2.967 1 96.81 312 GLU A CA 1
ATOM 2410 C C . GLU A 1 312 ? -24.859 27.125 2.35 1 96.81 312 GLU A C 1
ATOM 2412 O O . GLU A 1 312 ? -24.688 25.938 2.092 1 96.81 312 GLU A O 1
ATOM 2417 N N . GLU A 1 313 ? -24 28.062 2.152 1 96.38 313 GLU A N 1
ATOM 2418 C CA . GLU A 1 313 ? -22.672 27.719 1.635 1 96.38 313 GLU A CA 1
ATOM 2419 C C . GLU A 1 313 ? -21.906 26.828 2.609 1 96.38 313 GLU A C 1
ATOM 2421 O O . GLU A 1 313 ? -21.297 25.844 2.205 1 96.38 313 GLU A O 1
ATOM 2426 N N . TYR A 1 314 ? -21.984 27.281 3.836 1 97 314 TYR A N 1
ATOM 2427 C CA . TYR A 1 314 ? -21.312 26.531 4.891 1 97 314 TYR A CA 1
ATOM 2428 C C . TYR A 1 314 ? -21.844 25.094 4.969 1 97 314 TYR A C 1
ATOM 2430 O O . TYR A 1 314 ? -21.062 24.141 4.973 1 97 314 TYR A O 1
ATOM 2438 N N . LYS A 1 315 ? -23.125 24.922 5.004 1 96.12 315 LYS A N 1
ATOM 2439 C CA . LYS A 1 315 ? -23.766 23.609 5.062 1 96.12 315 LYS A CA 1
ATOM 2440 C C . LYS A 1 315 ? -23.359 22.734 3.875 1 96.12 315 LYS A C 1
ATOM 2442 O O . LYS A 1 315 ? -23.094 21.547 4.035 1 96.12 315 LYS A O 1
ATOM 2447 N N . ALA A 1 316 ? -23.312 23.312 2.75 1 94.06 316 ALA A N 1
ATOM 2448 C CA . ALA A 1 316 ? -22.938 22.594 1.539 1 94.06 316 ALA A CA 1
ATOM 2449 C C . ALA A 1 316 ? -21.516 22.031 1.649 1 94.06 316 ALA A C 1
ATOM 2451 O O . ALA A 1 316 ? -21.234 20.938 1.179 1 94.06 316 ALA A O 1
ATOM 2452 N N . MET A 1 317 ? -20.641 22.766 2.223 1 92.38 317 MET A N 1
ATOM 2453 C CA . MET A 1 317 ? -19.25 22.344 2.369 1 92.38 317 MET A CA 1
ATOM 2454 C C . MET A 1 317 ? -19.125 21.219 3.402 1 92.38 317 MET A C 1
ATOM 2456 O O . MET A 1 317 ? -18.359 20.281 3.207 1 92.38 317 MET A O 1
ATOM 2460 N N . ILE A 1 318 ? -19.828 21.344 4.5 1 92.56 318 ILE A N 1
ATOM 2461 C CA . ILE A 1 318 ? -19.797 20.344 5.555 1 92.56 318 ILE A CA 1
ATOM 2462 C C . ILE A 1 318 ? -20.359 19.016 5.035 1 92.56 318 ILE A C 1
ATOM 2464 O O . ILE A 1 318 ? -19.891 17.938 5.402 1 92.56 318 ILE A O 1
ATOM 2468 N N . LEU A 1 319 ? -21.375 19.125 4.172 1 85.62 319 LEU A N 1
ATOM 2469 C CA . LEU A 1 319 ? -22.016 17.953 3.594 1 85.62 319 LEU A CA 1
ATOM 2470 C C . LEU A 1 319 ? -21.031 17.172 2.736 1 85.62 319 LEU A C 1
ATOM 2472 O O . LEU A 1 319 ? -21.188 15.953 2.561 1 85.62 319 LEU A O 1
ATOM 2476 N N . LYS A 1 320 ? -20.016 17.781 2.271 1 79.69 320 LYS A N 1
ATOM 2477 C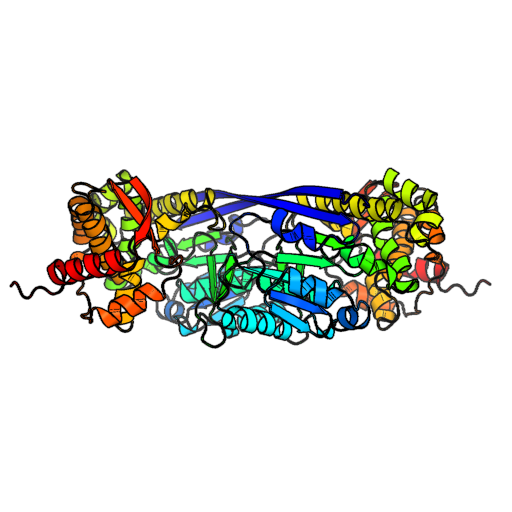 CA . LYS A 1 320 ? -19.047 17.156 1.391 1 79.69 320 LYS A CA 1
ATOM 2478 C C . LYS A 1 320 ? -17.875 16.578 2.186 1 79.69 320 LYS A C 1
ATOM 2480 O O . LYS A 1 320 ? -17 15.906 1.624 1 79.69 320 LYS A O 1
ATOM 2485 N N . ASP A 1 321 ? -17.953 16.781 3.424 1 79.94 321 ASP A N 1
ATOM 2486 C CA . ASP A 1 321 ? -16.859 16.312 4.273 1 79.94 321 ASP A CA 1
ATOM 2487 C C . ASP A 1 321 ? -16.844 14.789 4.355 1 79.94 321 ASP A C 1
ATOM 2489 O O . ASP A 1 321 ? -17.891 14.148 4.457 1 79.94 321 ASP A O 1
ATOM 2493 N N . LYS A 1 322 ? -15.672 14.188 4.344 1 71.19 322 LYS A N 1
ATOM 2494 C CA . LYS A 1 322 ? -15.477 12.742 4.309 1 71.19 322 LYS A CA 1
ATOM 2495 C C . LYS A 1 322 ? -15.844 12.102 5.645 1 71.19 322 LYS A C 1
ATOM 2497 O O . LYS A 1 322 ? -16.047 10.891 5.727 1 71.19 322 LYS A O 1
ATOM 2502 N N . LYS A 1 323 ? -16.047 12.82 6.676 1 77.56 323 LYS A N 1
ATOM 2503 C CA . LYS A 1 323 ? -16.344 12.344 8.016 1 77.56 323 LYS A CA 1
ATOM 2504 C C . LYS A 1 323 ? -17.859 12.172 8.211 1 77.56 323 LYS A C 1
ATOM 2506 O O . LYS A 1 323 ? -18.297 11.703 9.266 1 77.56 323 LYS A O 1
ATOM 2511 N N . ARG A 1 324 ? -18.516 12.367 7.184 1 79.19 324 ARG A N 1
ATOM 2512 C CA . ARG A 1 324 ? -19.969 12.242 7.246 1 79.19 324 ARG A CA 1
ATOM 2513 C C . ARG A 1 324 ? -20.391 10.781 7.16 1 79.19 324 ARG A C 1
ATOM 2515 O O . ARG A 1 324 ? -19.844 10.008 6.379 1 79.19 324 ARG A O 1
ATOM 2522 N N . VAL A 1 325 ? -21.281 10.453 7.996 1 80.56 325 VAL A N 1
ATOM 2523 C CA . VAL A 1 325 ? -21.938 9.148 8 1 80.56 325 VAL A CA 1
ATOM 2524 C C . VAL A 1 325 ? -23.453 9.336 8.023 1 80.56 325 VAL A C 1
ATOM 2526 O O . VAL A 1 325 ? -24.062 9.445 9.094 1 80.56 325 VAL A O 1
ATOM 2529 N N . GLY A 1 326 ? -24 9.305 6.891 1 81.81 326 GLY A N 1
ATOM 2530 C CA . GLY A 1 326 ? -25.422 9.594 6.824 1 81.81 326 GLY A CA 1
ATOM 2531 C C . GLY A 1 326 ? -25.766 11.008 7.234 1 81.81 326 GLY A C 1
ATOM 2532 O O . GLY A 1 326 ? -25.281 11.969 6.637 1 81.81 326 GLY A O 1
ATOM 2533 N N . ASP A 1 327 ? -26.547 11.117 8.234 1 90.19 327 ASP A N 1
ATOM 2534 C CA . ASP A 1 327 ? -26.969 12.43 8.719 1 90.19 327 ASP A CA 1
ATOM 2535 C C . ASP A 1 327 ? -26.172 12.844 9.953 1 90.19 327 ASP A C 1
ATOM 2537 O O . ASP A 1 327 ? -26.609 13.703 10.727 1 90.19 327 ASP A O 1
ATOM 2541 N N . ARG A 1 328 ? -25.078 12.211 10.133 1 93.75 328 ARG A N 1
ATOM 2542 C CA . ARG A 1 328 ? -24.219 12.5 11.273 1 93.75 328 ARG A CA 1
ATOM 2543 C C . ARG A 1 328 ? -22.797 12.781 10.82 1 93.75 328 ARG A C 1
ATOM 2545 O O . ARG A 1 328 ? -22.453 12.578 9.648 1 93.75 328 ARG A O 1
ATOM 2552 N N . LEU A 1 329 ? -22.078 13.352 11.695 1 93.06 329 LEU A N 1
ATOM 2553 C CA . LEU A 1 329 ? -20.672 13.688 11.461 1 93.06 329 LEU A CA 1
ATOM 2554 C C . LEU A 1 329 ? -19.781 13.133 12.562 1 93.06 329 LEU A C 1
ATOM 2556 O O . LEU A 1 329 ? -20.078 13.312 13.75 1 93.06 329 LEU A O 1
ATOM 2560 N N . ARG A 1 330 ? -18.797 12.383 12.18 1 93.06 330 ARG A N 1
ATOM 2561 C CA . ARG A 1 330 ? -17.781 11.961 13.148 1 93.06 330 ARG A CA 1
ATOM 2562 C C . ARG A 1 330 ? -16.859 13.125 13.516 1 93.06 330 ARG A C 1
ATOM 2564 O O . ARG A 1 330 ? -16.203 13.695 12.656 1 93.06 330 ARG A O 1
ATOM 2571 N N . LEU A 1 331 ? -16.797 13.461 14.742 1 95.31 331 LEU A N 1
ATOM 2572 C CA . LEU A 1 331 ? -16.062 14.633 15.203 1 95.31 331 LEU A CA 1
ATOM 2573 C C . LEU A 1 331 ? -15.156 14.266 16.375 1 95.31 331 LEU A C 1
ATOM 2575 O O . LEU A 1 331 ? -15.609 13.664 17.359 1 95.31 331 LEU A O 1
ATOM 2579 N N . PRO A 1 332 ? -13.875 14.547 16.281 1 97.44 332 PRO A N 1
ATOM 2580 C CA . PRO A 1 332 ? -13.055 14.484 17.484 1 97.44 332 PRO A CA 1
ATOM 2581 C C . PRO A 1 332 ? -13.367 15.617 18.469 1 97.44 332 PRO A C 1
ATOM 2583 O O . PRO A 1 332 ? -12.805 16.703 18.359 1 97.44 332 PRO A O 1
ATOM 2586 N N . LEU A 1 333 ? -14.133 15.328 19.406 1 97.62 333 LEU A N 1
ATOM 2587 C CA . LEU A 1 333 ? -14.633 16.297 20.375 1 97.62 333 LEU A CA 1
ATOM 2588 C C . LEU A 1 333 ? -13.695 16.406 21.562 1 97.62 333 LEU A C 1
ATOM 2590 O O . LEU A 1 333 ? -13.352 15.398 22.188 1 97.62 333 LEU A O 1
ATOM 2594 N N . LEU A 1 334 ? -13.289 17.656 21.812 1 97.81 334 LEU A N 1
ATOM 2595 C CA . LEU A 1 334 ? -12.43 17.891 22.984 1 97.81 334 LEU A CA 1
ATOM 2596 C C . LEU A 1 334 ? -13.211 17.703 24.281 1 97.81 334 LEU A C 1
ATOM 2598 O O . LEU A 1 334 ? -14.32 18.234 24.422 1 97.81 334 LEU A O 1
ATOM 2602 N N . GLU A 1 335 ? -12.641 16.938 25.188 1 97.56 335 GLU A N 1
ATOM 2603 C CA . GLU A 1 335 ? -13.227 16.734 26.516 1 97.56 335 GLU A CA 1
ATOM 2604 C C . GLU A 1 335 ? -12.453 17.516 27.578 1 97.56 335 GLU A C 1
ATOM 2606 O O . GLU A 1 335 ? -12.977 17.75 28.672 1 97.56 335 GLU A O 1
ATOM 2611 N N . GLY A 1 336 ? -11.32 17.812 27.297 1 97.38 336 GLY A N 1
ATOM 2612 C CA . GLY A 1 336 ? -10.352 18.547 28.094 1 97.38 336 GLY A CA 1
ATOM 2613 C C . GLY A 1 336 ? -9.008 18.703 27.406 1 97.38 336 GLY A C 1
ATOM 2614 O O . GLY A 1 336 ? -8.781 18.125 26.344 1 97.38 336 GLY A O 1
ATOM 2615 N N . VAL A 1 337 ? -8.18 19.547 27.984 1 97.12 337 VAL A N 1
ATOM 2616 C CA . VAL A 1 337 ? -6.852 19.688 27.406 1 97.12 337 VAL A CA 1
ATOM 2617 C C . VAL A 1 337 ? -6.133 18.344 27.438 1 97.12 337 VAL A C 1
ATOM 2619 O O . VAL A 1 337 ? -5.945 17.75 28.5 1 97.12 337 VAL A O 1
ATOM 2622 N N . GLY A 1 338 ? -5.844 17.797 26.297 1 97.31 338 GLY A N 1
ATOM 2623 C CA . GLY A 1 338 ? -5.168 16.516 26.156 1 97.31 338 GLY A CA 1
ATOM 2624 C C . GLY A 1 338 ? -6.121 15.336 26.141 1 97.31 338 GLY A C 1
ATOM 2625 O O . GLY A 1 338 ? -5.688 14.18 26.141 1 97.31 338 GLY A O 1
ATOM 2626 N N . ARG A 1 339 ? -7.379 15.609 26.109 1 97.5 339 ARG A N 1
ATOM 2627 C CA . ARG A 1 339 ? -8.391 14.562 26.141 1 97.5 339 ARG A CA 1
ATOM 2628 C C . ARG A 1 339 ? -9.461 14.797 25.078 1 97.5 339 ARG A C 1
ATOM 2630 O O . ARG A 1 339 ? -9.914 15.93 24.891 1 97.5 339 ARG A O 1
ATOM 2637 N N . TRP A 1 340 ? -9.82 13.734 24.438 1 97.69 340 TRP A N 1
ATOM 2638 C CA . TRP A 1 340 ? -10.812 13.812 23.359 1 97.69 340 TRP A CA 1
ATOM 2639 C C . TRP A 1 340 ? -11.625 12.523 23.281 1 97.69 340 TRP A C 1
ATOM 2641 O O . TRP A 1 340 ? -11.273 11.523 23.906 1 97.69 340 TRP A O 1
ATOM 2651 N N . ARG A 1 341 ? -12.703 12.531 22.625 1 97.19 341 ARG A N 1
ATOM 2652 C CA . ARG A 1 341 ? -13.469 11.352 22.25 1 97.19 341 ARG A CA 1
ATOM 2653 C C . ARG A 1 341 ? -14.086 11.516 20.859 1 97.19 341 ARG A C 1
ATOM 2655 O O . ARG A 1 341 ? -14.336 12.641 20.422 1 97.19 341 ARG A O 1
ATOM 2662 N N . LEU A 1 342 ? -14.203 10.445 20.219 1 95.88 342 LEU A N 1
ATOM 2663 C CA . LEU A 1 342 ? -14.922 10.469 18.953 1 95.88 342 LEU A CA 1
ATOM 2664 C C . LEU A 1 342 ? -16.422 10.5 19.188 1 95.88 342 LEU A C 1
ATOM 2666 O O . LEU A 1 342 ? -16.953 9.727 19.984 1 95.88 342 LEU A O 1
ATOM 2670 N N . GLU A 1 343 ? -17.125 11.336 18.562 1 95.31 343 GLU A N 1
ATOM 2671 C CA . GLU A 1 343 ? -18.562 11.453 18.734 1 95.31 343 GLU A CA 1
ATOM 2672 C C . GLU A 1 343 ? -19.266 11.617 17.391 1 95.31 343 GLU A C 1
ATOM 2674 O O . GLU A 1 343 ? -18.766 12.297 16.5 1 95.31 343 GLU A O 1
ATOM 2679 N N . LEU A 1 344 ? -20.359 10.953 17.312 1 94.31 344 LEU A N 1
ATOM 2680 C CA . LEU A 1 344 ? -21.25 11.172 16.188 1 94.31 344 LEU A CA 1
ATOM 2681 C C . LEU A 1 344 ? -22.266 12.266 16.5 1 94.31 344 LEU A C 1
ATOM 2683 O O . LEU A 1 344 ? -23.141 12.078 17.359 1 94.31 344 LEU A O 1
ATOM 2687 N N . VAL A 1 345 ? -22.172 13.359 15.789 1 95.62 345 VAL A N 1
ATOM 2688 C CA . VAL A 1 345 ? -23.047 14.484 16.094 1 95.62 345 VAL A CA 1
ATOM 2689 C C . VAL A 1 345 ? -24.016 14.703 14.93 1 95.62 345 VAL A C 1
ATOM 2691 O O . VAL A 1 345 ? -23.672 14.5 13.773 1 95.62 345 VAL A O 1
ATOM 2694 N N . PRO A 1 346 ? -25.266 15.062 15.242 1 95.19 346 PRO A N 1
ATOM 2695 C CA . PRO A 1 346 ? -26.188 15.375 14.148 1 95.19 346 PRO A CA 1
ATOM 2696 C C . PRO A 1 346 ? -25.688 16.516 13.266 1 95.19 346 PRO A C 1
ATOM 2698 O O . PRO A 1 346 ? -25.312 17.578 13.773 1 95.19 346 PRO A O 1
ATOM 2701 N N . LEU A 1 347 ? -25.703 16.297 12.023 1 95.25 347 LEU A N 1
ATOM 2702 C CA . LEU A 1 347 ? -25.125 17.203 11.055 1 95.25 347 LEU A CA 1
ATOM 2703 C C . LEU A 1 347 ? -25.797 18.578 11.125 1 95.25 347 LEU A C 1
ATOM 2705 O O . LEU A 1 347 ? -25.109 19.609 11.188 1 95.25 347 LEU A O 1
ATOM 2709 N N . ASP A 1 348 ? -27.078 18.609 11.133 1 95.56 348 ASP A N 1
ATOM 2710 C CA . ASP A 1 348 ? -27.828 19.859 11.109 1 95.56 348 ASP A CA 1
ATOM 2711 C C . ASP A 1 348 ? -27.547 20.688 12.375 1 95.56 348 ASP A C 1
ATOM 2713 O O . ASP A 1 348 ? -27.359 21.906 12.305 1 95.56 348 ASP A O 1
ATOM 2717 N N . GLU A 1 349 ? -27.531 20.047 13.461 1 96.62 349 GLU A N 1
ATOM 2718 C CA . GLU A 1 349 ? -27.234 20.719 14.727 1 96.62 349 GLU A CA 1
ATOM 2719 C C . GLU A 1 349 ? -25.812 21.266 14.75 1 96.62 349 GLU A C 1
ATOM 2721 O O . GLU A 1 349 ? -25.578 22.391 15.219 1 96.62 349 GLU A O 1
ATOM 2726 N N . PHE A 1 350 ? -24.906 20.5 14.312 1 97.69 350 PHE A N 1
ATOM 2727 C CA . PHE A 1 350 ? -23.516 20.922 14.25 1 97.69 350 PHE A CA 1
ATOM 2728 C C . PHE A 1 350 ? -23.359 22.156 13.383 1 97.69 350 PHE A C 1
ATOM 2730 O O . PHE A 1 350 ? -22.703 23.125 13.773 1 97.69 350 PHE A O 1
ATOM 2737 N N . VAL A 1 351 ? -24 22.125 12.219 1 97.69 351 VAL A N 1
ATOM 2738 C CA . VAL A 1 351 ? -23.906 23.234 11.258 1 97.69 351 VAL A CA 1
ATOM 2739 C C . VAL A 1 351 ? -24.5 24.5 11.875 1 97.69 351 VAL A C 1
ATOM 2741 O O . VAL A 1 351 ? -23.875 25.562 11.844 1 97.69 351 VAL A O 1
ATOM 2744 N N . GLU A 1 352 ? -25.672 24.391 12.414 1 97.81 352 GLU A N 1
ATOM 2745 C CA . GLU A 1 352 ? -26.344 25.547 13 1 97.81 352 GLU A CA 1
ATOM 2746 C C . GLU A 1 352 ? -25.531 26.125 14.164 1 97.81 352 GLU A C 1
ATOM 2748 O O . GLU A 1 352 ? -25.344 27.344 14.234 1 97.81 352 GLU A O 1
ATOM 2753 N N . THR A 1 353 ? -25.078 25.266 15.031 1 98.25 353 THR A N 1
ATOM 2754 C CA . THR A 1 353 ? -24.359 25.703 16.219 1 98.25 353 THR A CA 1
ATOM 2755 C C . THR A 1 353 ? -23.016 26.312 15.844 1 98.25 353 THR A C 1
ATOM 2757 O O . THR A 1 353 ? -22.656 27.391 16.344 1 98.25 353 THR A O 1
ATOM 2760 N N . THR A 1 354 ? -22.234 25.672 15.016 1 98.5 354 THR A N 1
ATOM 2761 C CA . THR A 1 354 ? -20.906 26.172 14.656 1 98.5 354 THR A CA 1
ATOM 2762 C C . THR A 1 354 ? -21.016 27.438 13.812 1 98.5 354 THR A C 1
ATOM 2764 O O . THR A 1 354 ? -20.172 28.328 13.906 1 98.5 354 THR A O 1
ATOM 2767 N N . PHE A 1 355 ? -22.047 27.531 12.984 1 98.31 355 PHE A N 1
ATOM 2768 C CA . PHE A 1 355 ? -22.25 28.766 12.234 1 98.31 355 PHE A CA 1
ATOM 2769 C C . PHE A 1 355 ? -22.531 29.922 13.172 1 98.31 355 PHE A C 1
ATOM 2771 O O . PHE A 1 355 ? -22 31.016 12.984 1 98.31 355 PHE A O 1
ATOM 2778 N N . LYS A 1 356 ? -23.406 29.703 14.109 1 97.94 356 LYS A N 1
ATOM 2779 C CA . LYS A 1 356 ? -23.688 30.719 15.109 1 97.94 356 LYS 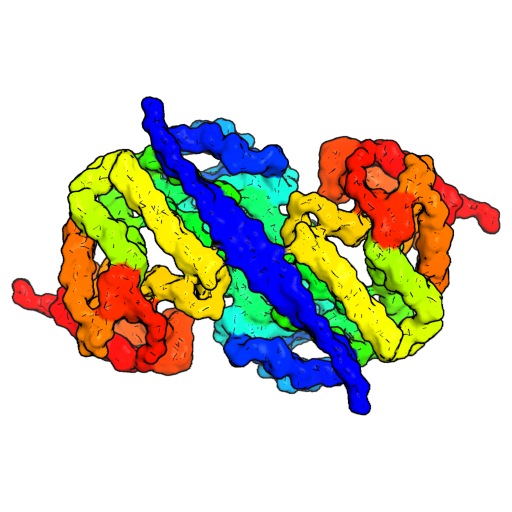A CA 1
ATOM 2780 C C . LYS A 1 356 ? -22.422 31.156 15.844 1 97.94 356 LYS A C 1
ATOM 2782 O O . LYS A 1 356 ? -22.234 32.344 16.125 1 97.94 356 LYS A O 1
ATOM 2787 N N . ILE A 1 357 ? -21.625 30.219 16.156 1 98.06 357 ILE A N 1
ATOM 2788 C CA . ILE A 1 357 ? -20.359 30.5 16.812 1 98.06 357 ILE A CA 1
ATOM 2789 C C . ILE A 1 357 ? -19.516 31.406 15.922 1 98.06 357 ILE A C 1
ATOM 2791 O O . ILE A 1 357 ? -18.938 32.406 16.391 1 98.06 357 ILE A O 1
ATOM 2795 N N . MET A 1 358 ? -19.391 31.094 14.672 1 97.88 358 MET A N 1
ATOM 2796 C CA . MET A 1 358 ? -18.609 31.906 13.75 1 97.88 358 MET A CA 1
ATOM 2797 C C . MET A 1 358 ? -19.172 33.312 13.664 1 97.88 358 MET A C 1
ATOM 2799 O O . MET A 1 358 ? -18.406 34.281 13.633 1 97.88 358 MET A O 1
ATOM 2803 N N . GLU A 1 359 ? -20.469 33.469 13.656 1 96.62 359 GLU A N 1
ATOM 2804 C CA . GLU A 1 359 ? -21.094 34.781 13.648 1 96.62 359 GLU A CA 1
ATOM 2805 C C . GLU A 1 359 ? -20.703 35.594 14.883 1 96.62 359 GLU A C 1
ATOM 2807 O O . GLU A 1 359 ? -20.422 36.781 14.789 1 96.62 359 GLU A O 1
ATOM 2812 N N . GLU A 1 360 ? -20.672 34.906 15.969 1 96.25 360 GLU A N 1
ATOM 2813 C CA . GLU A 1 360 ? -20.422 35.562 17.25 1 96.25 360 GLU A CA 1
ATOM 2814 C C . GLU A 1 360 ? -18.953 35.906 17.406 1 96.25 360 GLU A C 1
ATOM 2816 O O . GLU A 1 360 ? -18.609 37 17.938 1 96.25 360 GLU A O 1
ATOM 2821 N N . VAL A 1 361 ? -18.094 35.062 16.953 1 95.62 361 VAL A N 1
ATOM 2822 C CA . VAL A 1 361 ? -16.672 35.188 17.312 1 95.62 361 VAL A CA 1
ATOM 2823 C C . VAL A 1 361 ? -15.906 35.812 16.156 1 95.62 361 VAL A C 1
ATOM 2825 O O . VAL A 1 361 ? -14.945 36.562 16.391 1 95.62 361 VAL A O 1
ATOM 2828 N N . PHE A 1 362 ? -16.312 35.562 14.914 1 95.94 362 PHE A N 1
ATOM 2829 C CA . PHE A 1 362 ? -15.508 36.031 13.789 1 95.94 362 PHE A CA 1
ATOM 2830 C C . PHE A 1 362 ? -16.156 37.219 13.102 1 95.94 362 PHE A C 1
ATOM 2832 O O . PHE A 1 362 ? -15.469 38.062 12.516 1 95.94 362 PHE A O 1
ATOM 2839 N N . TRP A 1 363 ? -17.453 37.312 13.031 1 92.44 363 TRP A N 1
ATOM 2840 C CA . TRP A 1 363 ? -18.109 38.25 12.109 1 92.44 363 TRP A CA 1
ATOM 2841 C C . TRP A 1 363 ? -18.875 39.312 12.867 1 92.44 363 TRP A C 1
ATOM 2843 O O . TRP A 1 363 ? -19.406 40.281 12.266 1 92.44 363 TRP A O 1
ATOM 2853 N N . SER A 1 364 ? -19.141 39.125 14.117 1 83.81 364 SER A N 1
ATOM 2854 C CA . SER A 1 364 ? -19.859 40.125 14.891 1 83.81 364 SER A CA 1
ATOM 2855 C C . SER A 1 364 ? -19.141 41.469 14.852 1 83.81 364 SER A C 1
ATOM 2857 O O . SER A 1 364 ? -17.906 41.531 14.82 1 83.81 364 SER A O 1
ATOM 2859 N N . GLU A 1 365 ? -19.844 42.469 14.133 1 65.31 365 GLU A N 1
ATOM 2860 C CA . GLU A 1 365 ? -19.406 43.875 14.055 1 65.31 365 GLU A CA 1
ATOM 2861 C C . GLU A 1 365 ? -19.109 44.438 15.445 1 65.31 365 GLU A C 1
ATOM 2863 O O . GLU A 1 365 ? -18.906 45.656 15.602 1 65.31 365 GLU A O 1
ATOM 2868 N N . ASP A 1 366 ? -18.781 43.75 16.5 1 45.66 366 ASP A N 1
ATOM 2869 C CA . ASP A 1 366 ? -18.719 44.594 17.688 1 45.66 366 ASP A CA 1
ATOM 2870 C C . ASP A 1 366 ? -17.922 45.844 17.438 1 45.66 366 ASP A C 1
ATOM 2872 O O . ASP A 1 366 ? -18.25 46.906 17.969 1 45.66 366 ASP A O 1
ATOM 2876 N N . PHE A 1 367 ? -16.516 45.844 17.172 1 34.97 367 PHE A N 1
ATOM 2877 C CA . PHE A 1 367 ? -15.844 47.062 17.609 1 34.97 367 PHE A CA 1
ATOM 2878 C C . PHE A 1 367 ? -16.031 48.156 16.578 1 34.97 367 PHE A C 1
ATOM 2880 O O . PHE A 1 367 ? -16.109 47.906 15.375 1 34.97 367 PHE A O 1
ATOM 2887 N N . MET B 1 1 ? 29.328 22.469 15.992 1 38.38 1 MET B N 1
ATOM 2888 C CA . MET B 1 1 ? 29.109 21.203 15.312 1 38.38 1 MET B CA 1
ATOM 2889 C C . MET B 1 1 ? 27.719 20.641 15.617 1 38.38 1 MET B C 1
ATOM 2891 O O . MET B 1 1 ? 27.484 20.109 16.703 1 38.38 1 MET B O 1
ATOM 2895 N N . ARG B 1 2 ? 26.594 21.406 15.367 1 53.22 2 ARG B N 1
ATOM 2896 C CA . ARG B 1 2 ? 25.234 21.453 15.898 1 53.22 2 ARG B CA 1
ATOM 2897 C C . ARG B 1 2 ? 24.531 20.109 15.75 1 53.22 2 ARG B C 1
ATOM 2899 O O . ARG B 1 2 ? 24.625 19.484 14.695 1 53.22 2 ARG B O 1
ATOM 2906 N N . SER B 1 3 ? 24.188 19.297 16.859 1 74.5 3 SER B N 1
ATOM 2907 C CA . SER B 1 3 ? 23.75 17.953 17.25 1 74.5 3 SER B CA 1
ATOM 2908 C C . SER B 1 3 ? 22.438 17.594 16.562 1 74.5 3 SER B C 1
ATOM 2910 O O . SER B 1 3 ? 21.547 18.422 16.406 1 74.5 3 SER B O 1
ATOM 2912 N N . SER B 1 4 ? 22.594 16.797 15.469 1 86.12 4 SER B N 1
ATOM 2913 C CA . SER B 1 4 ? 21.375 16.203 14.906 1 86.12 4 SER B CA 1
ATOM 2914 C C . SER B 1 4 ? 20.75 15.219 15.883 1 86.12 4 SER B C 1
ATOM 2916 O O . SER B 1 4 ? 21.422 14.695 16.766 1 86.12 4 SER B O 1
ATOM 2918 N N . SER B 1 5 ? 19.484 15.328 15.992 1 92.19 5 SER B N 1
ATOM 2919 C CA . SER B 1 5 ? 18.734 14.344 16.766 1 92.19 5 SER B CA 1
ATOM 2920 C C . SER B 1 5 ? 18.078 13.305 15.852 1 92.19 5 SER B C 1
ATOM 2922 O O . SER B 1 5 ? 17.859 13.57 14.664 1 92.19 5 SER B O 1
ATOM 2924 N N . ARG B 1 6 ? 18.094 12.102 16.391 1 93.81 6 ARG B N 1
ATOM 2925 C CA . ARG B 1 6 ? 17.5 10.992 15.648 1 93.81 6 ARG B CA 1
ATOM 2926 C C . ARG B 1 6 ? 16.359 10.359 16.438 1 93.81 6 ARG B C 1
ATOM 2928 O O . ARG B 1 6 ? 16.422 10.273 17.672 1 93.81 6 ARG B O 1
ATOM 2935 N N . LEU B 1 7 ? 15.258 10.07 15.688 1 93.69 7 LEU B N 1
ATOM 2936 C CA . LEU B 1 7 ? 14.109 9.367 16.25 1 93.69 7 LEU B CA 1
ATOM 2937 C C . LEU B 1 7 ? 13.758 8.141 15.414 1 93.69 7 LEU B C 1
ATOM 2939 O O . LEU B 1 7 ? 13.859 8.172 14.188 1 93.69 7 LEU B O 1
ATOM 2943 N N . GLU B 1 8 ? 13.492 7.02 16.156 1 93.5 8 GLU B N 1
ATOM 2944 C CA . GLU B 1 8 ? 12.961 5.82 15.516 1 93.5 8 GLU B CA 1
ATOM 2945 C C . GLU B 1 8 ? 11.617 5.418 16.125 1 93.5 8 GLU B C 1
ATOM 2947 O O . GLU B 1 8 ? 11.477 5.371 17.344 1 93.5 8 GLU B O 1
ATOM 2952 N N . VAL B 1 9 ? 10.633 5.281 15.258 1 91.19 9 VAL B N 1
ATOM 2953 C CA . VAL B 1 9 ? 9.297 4.906 15.719 1 91.19 9 VAL B CA 1
ATOM 2954 C C . VAL B 1 9 ? 8.812 3.678 14.953 1 91.19 9 VAL B C 1
ATOM 2956 O O . VAL B 1 9 ? 8.57 3.748 13.742 1 91.19 9 VAL B O 1
ATOM 2959 N N . PRO B 1 10 ? 8.594 2.576 15.672 1 92.44 10 PRO B N 1
ATOM 2960 C CA . PRO B 1 10 ? 8.086 1.375 15.008 1 92.44 10 PRO B CA 1
ATOM 2961 C C . PRO B 1 10 ? 6.59 1.461 14.695 1 92.44 10 PRO B C 1
ATOM 2963 O O . PRO B 1 10 ? 5.824 2.018 15.492 1 92.44 10 PRO B O 1
ATOM 2966 N N . ILE B 1 11 ? 6.148 0.961 13.578 1 92.62 11 ILE B N 1
ATOM 2967 C CA . ILE B 1 11 ? 4.754 0.837 13.172 1 92.62 11 ILE B CA 1
ATOM 2968 C C . ILE B 1 11 ? 4.453 -0.61 12.781 1 92.62 11 ILE B C 1
ATOM 2970 O O . ILE B 1 11 ? 5.176 -1.205 11.977 1 92.62 11 ILE B O 1
ATOM 2974 N N . THR B 1 12 ? 3.436 -1.22 13.383 1 92.38 12 THR B N 1
ATOM 2975 C CA . THR B 1 12 ? 3.025 -2.59 13.102 1 92.38 12 THR B CA 1
ATOM 2976 C C . THR B 1 12 ? 1.611 -2.625 12.523 1 92.38 12 THR B C 1
ATOM 2978 O O . THR B 1 12 ? 0.713 -1.954 13.039 1 92.38 12 THR B O 1
ATOM 2981 N N . GLU B 1 13 ? 1.465 -3.336 11.469 1 91.31 13 GLU B N 1
ATOM 2982 C CA . GLU B 1 13 ? 0.16 -3.557 10.852 1 91.31 13 GLU B CA 1
ATOM 2983 C C . GLU B 1 13 ? -0.183 -5.043 10.805 1 91.31 13 GLU B C 1
ATOM 2985 O O . GLU B 1 13 ? 0.696 -5.883 10.594 1 91.31 13 GLU B O 1
ATOM 2990 N N . GLU B 1 14 ? -1.454 -5.281 11 1 92.06 14 GLU B N 1
ATOM 2991 C CA . GLU B 1 14 ? -1.918 -6.664 10.969 1 92.06 14 GLU B CA 1
ATOM 2992 C C . GLU B 1 14 ? -3.111 -6.828 10.031 1 92.06 14 GLU B C 1
ATOM 2994 O O . GLU B 1 14 ? -3.949 -5.93 9.93 1 92.06 14 GLU B O 1
ATOM 2999 N N . HIS B 1 15 ? -3.129 -7.895 9.32 1 92.38 15 HIS B N 1
ATOM 3000 C CA . HIS B 1 15 ? -4.227 -8.281 8.445 1 92.38 15 HIS B CA 1
ATOM 3001 C C . HIS B 1 15 ? -4.523 -9.773 8.562 1 92.38 15 HIS B C 1
ATOM 3003 O O . HIS B 1 15 ? -3.605 -10.586 8.68 1 92.38 15 HIS B O 1
ATOM 3009 N N . THR B 1 16 ? -5.77 -10.125 8.555 1 92.38 16 THR B N 1
ATOM 3010 C CA . THR B 1 16 ? -6.148 -11.531 8.539 1 92.38 16 THR B CA 1
ATOM 3011 C C . THR B 1 16 ? -6.738 -11.914 7.184 1 92.38 16 THR B C 1
ATOM 3013 O O . THR B 1 16 ? -7.762 -11.375 6.77 1 92.38 16 THR B O 1
ATOM 3016 N N . TYR B 1 17 ? -6.094 -12.852 6.555 1 91.12 17 TYR B N 1
ATOM 3017 C CA . TYR B 1 17 ? -6.57 -13.445 5.309 1 91.12 17 TYR B CA 1
ATOM 3018 C C . TYR B 1 17 ? -7.699 -14.43 5.578 1 91.12 17 TYR B C 1
ATOM 3020 O O . TYR B 1 17 ? -7.539 -15.367 6.363 1 91.12 17 TYR B O 1
ATOM 3028 N N . LYS B 1 18 ? -8.859 -14.211 4.941 1 96.75 18 LYS B N 1
ATOM 3029 C CA . LYS B 1 18 ? -9.961 -15.164 5.027 1 96.75 18 LYS B CA 1
ATOM 3030 C C . LYS B 1 18 ? -10.211 -15.836 3.682 1 96.75 18 LYS B C 1
ATOM 3032 O O . LYS B 1 18 ? -10.266 -15.172 2.646 1 96.75 18 LYS B O 1
ATOM 3037 N N . VAL B 1 19 ? -10.305 -17.141 3.678 1 98 19 VAL B N 1
ATOM 3038 C CA . VAL B 1 19 ? -10.523 -17.906 2.459 1 98 19 VAL B CA 1
ATOM 3039 C C . VAL B 1 19 ? -11.695 -18.875 2.662 1 98 19 VAL B C 1
ATOM 3041 O O . VAL B 1 19 ? -11.742 -19.594 3.658 1 98 19 VAL B O 1
ATOM 3044 N N . ILE B 1 20 ? -12.641 -18.828 1.775 1 98.38 20 ILE B N 1
ATOM 3045 C CA . ILE B 1 20 ? -13.75 -19.781 1.748 1 98.38 20 ILE B CA 1
ATOM 3046 C C . ILE B 1 20 ? -13.609 -20.719 0.552 1 98.38 20 ILE B C 1
ATOM 3048 O O . ILE B 1 20 ? -13.367 -20.266 -0.571 1 98.38 20 ILE B O 1
ATOM 3052 N N . ILE B 1 21 ? -13.703 -22.016 0.779 1 98.38 21 ILE B N 1
ATOM 3053 C CA . ILE B 1 21 ? -13.609 -23.031 -0.273 1 98.38 21 ILE B CA 1
ATOM 3054 C C . ILE B 1 21 ? -14.867 -23.891 -0.261 1 98.38 21 ILE B C 1
ATOM 3056 O O . ILE B 1 21 ? -15.234 -24.453 0.777 1 98.38 21 ILE B O 1
ATOM 3060 N N . GLY B 1 22 ? -15.539 -23.984 -1.342 1 98.06 22 GLY B N 1
ATOM 3061 C CA . GLY B 1 22 ? -16.703 -24.859 -1.438 1 98.06 22 GLY B CA 1
ATOM 3062 C C . GLY B 1 22 ? -17.547 -24.594 -2.678 1 98.06 22 GLY B C 1
ATOM 3063 O O . GLY B 1 22 ? -17.094 -23.922 -3.605 1 98.06 22 GLY B O 1
ATOM 3064 N N . ARG B 1 23 ? -18.672 -25.266 -2.816 1 97.25 23 ARG B N 1
ATOM 3065 C CA . ARG B 1 23 ? -19.641 -25.016 -3.881 1 97.25 23 ARG B CA 1
ATOM 3066 C C . ARG B 1 23 ? -20.75 -24.078 -3.41 1 97.25 23 ARG B C 1
ATOM 3068 O O . ARG B 1 23 ? -21.188 -24.156 -2.26 1 97.25 23 ARG B O 1
ATOM 3075 N N . ASN B 1 24 ? -21.141 -23.125 -4.27 1 96.5 24 ASN B N 1
ATOM 3076 C CA . ASN B 1 24 ? -22.219 -22.188 -3.975 1 96.5 24 ASN B CA 1
ATOM 3077 C C . ASN B 1 24 ? -21.875 -21.312 -2.771 1 96.5 24 ASN B C 1
ATOM 3079 O O . ASN B 1 24 ? -22.672 -21.188 -1.841 1 96.5 24 ASN B O 1
ATOM 3083 N N . VAL B 1 25 ? -20.734 -20.719 -2.762 1 97.5 25 VAL B N 1
ATOM 3084 C CA . VAL B 1 25 ? -20.25 -20.062 -1.554 1 97.5 25 VAL B CA 1
ATOM 3085 C C . VAL B 1 25 ? -20.391 -18.547 -1.698 1 97.5 25 VAL B C 1
ATOM 3087 O O . VAL B 1 25 ? -20.031 -17.797 -0.783 1 97.5 25 VAL B O 1
ATOM 3090 N N . PHE B 1 26 ? -20.938 -18.031 -2.777 1 97.75 26 PHE B N 1
ATOM 3091 C CA . PHE B 1 26 ? -21.219 -16.609 -2.918 1 97.75 26 PHE B CA 1
ATOM 3092 C C . PHE B 1 26 ? -22.109 -16.109 -1.784 1 97.75 26 PHE B C 1
ATOM 3094 O O . PHE B 1 26 ? -21.953 -14.984 -1.317 1 97.75 26 PHE B O 1
ATOM 3101 N N . LYS B 1 27 ? -23 -16.938 -1.365 1 95.88 27 LYS B N 1
ATOM 3102 C CA . LYS B 1 27 ? -23.984 -16.578 -0.345 1 95.88 27 LYS B CA 1
ATOM 3103 C C . LYS B 1 27 ? -23.312 -16.344 1.004 1 95.88 27 LYS B C 1
ATOM 3105 O O . LYS B 1 27 ? -23.922 -15.781 1.916 1 95.88 27 LYS B O 1
ATOM 3110 N N . GLU B 1 28 ? -22.078 -16.781 1.137 1 96.44 28 GLU B N 1
ATOM 3111 C CA . GLU B 1 28 ? -21.391 -16.688 2.416 1 96.44 28 GLU B CA 1
ATOM 3112 C C . GLU B 1 28 ? -20.625 -15.367 2.523 1 96.44 28 GLU B C 1
ATOM 3114 O O . GLU B 1 28 ? -20.078 -15.047 3.582 1 96.44 28 GLU B O 1
ATOM 3119 N N . VAL B 1 29 ? -20.562 -14.547 1.515 1 97.5 29 VAL B N 1
ATOM 3120 C CA . VAL B 1 29 ? -19.719 -13.359 1.418 1 97.5 29 VAL B CA 1
ATOM 3121 C C . VAL B 1 29 ? -20.094 -12.359 2.51 1 97.5 29 VAL B C 1
ATOM 3123 O O . VAL B 1 29 ? -19.25 -11.898 3.268 1 97.5 29 VAL B O 1
ATOM 3126 N N . GLU B 1 30 ? -21.359 -12.055 2.652 1 93.81 30 GLU B N 1
ATOM 3127 C CA . GLU B 1 30 ? -21.797 -11.016 3.58 1 93.81 30 GLU B CA 1
ATOM 3128 C C . GLU B 1 30 ? -21.438 -11.375 5.02 1 93.81 30 GLU B C 1
ATOM 3130 O O . GLU B 1 30 ? -20.984 -10.523 5.781 1 93.81 30 GLU B O 1
ATOM 3135 N N . SER B 1 31 ? -21.625 -12.609 5.367 1 94.25 31 SER B N 1
ATOM 3136 C CA . SER B 1 31 ? -21.375 -13.039 6.738 1 94.25 31 SER B CA 1
ATOM 3137 C C . SER B 1 31 ? -19.875 -13.102 7.031 1 94.25 31 SER B C 1
ATOM 3139 O O . SER B 1 31 ? -19.469 -13.109 8.195 1 94.25 31 SER B O 1
ATOM 3141 N N . ALA B 1 32 ? -19.031 -13.156 5.992 1 95.88 32 ALA B N 1
ATOM 3142 C CA . ALA B 1 32 ? -17.578 -13.281 6.168 1 95.88 32 ALA B CA 1
ATOM 3143 C C . ALA B 1 32 ? -16.922 -11.906 6.289 1 95.88 32 ALA B C 1
ATOM 3145 O O . ALA B 1 32 ? -15.75 -11.805 6.66 1 95.88 32 ALA B O 1
ATOM 3146 N N . LEU B 1 33 ? -17.641 -10.844 6.023 1 96 33 LEU B N 1
ATOM 3147 C CA . LEU B 1 33 ? -17.109 -9.484 6.07 1 96 33 LEU B CA 1
ATOM 3148 C C . LEU B 1 33 ? -17.5 -8.797 7.379 1 96 33 LEU B C 1
ATOM 3150 O O . LEU B 1 33 ? -18.516 -9.133 7.98 1 96 33 LEU B O 1
ATOM 3154 N N . PRO B 1 34 ? -16.656 -7.883 7.844 1 92.56 34 PRO B N 1
ATOM 3155 C CA . PRO B 1 34 ? -17.078 -7.07 8.984 1 92.56 34 PRO B CA 1
ATOM 3156 C C . PRO B 1 34 ? -18.359 -6.277 8.711 1 92.56 34 PRO B C 1
ATOM 3158 O O . PRO B 1 34 ? -18.672 -5.988 7.551 1 92.56 34 PRO B O 1
ATOM 3161 N N . GLU B 1 35 ? -18.984 -5.836 9.719 1 91.25 35 GLU B N 1
ATOM 3162 C CA . GLU B 1 35 ? -20.297 -5.195 9.625 1 91.25 35 GLU B CA 1
ATOM 3163 C C . GLU B 1 35 ? -20.219 -3.893 8.836 1 91.25 35 GLU B C 1
ATOM 3165 O O . GLU B 1 35 ? -21.172 -3.529 8.133 1 91.25 35 GLU B O 1
ATOM 3170 N N . ASN B 1 36 ? -19.125 -3.266 8.898 1 89.69 36 ASN B N 1
ATOM 3171 C CA . ASN B 1 36 ? -19.031 -1.947 8.281 1 89.69 36 ASN B CA 1
ATOM 3172 C C . ASN B 1 36 ? -18.578 -2.043 6.824 1 89.69 36 ASN B C 1
ATOM 3174 O O . ASN B 1 36 ? -18.516 -1.032 6.121 1 89.69 36 ASN B O 1
ATOM 3178 N N . VAL B 1 37 ? -18.266 -3.234 6.324 1 94.88 37 VAL B N 1
ATOM 3179 C CA . VAL B 1 37 ? -17.844 -3.443 4.941 1 94.88 37 VAL B CA 1
ATOM 3180 C C . VAL B 1 37 ? -19.016 -3.959 4.113 1 94.88 37 VAL B C 1
ATOM 3182 O O . VAL B 1 37 ? -19.641 -4.969 4.461 1 94.88 37 VAL B O 1
ATOM 3185 N N . LYS B 1 38 ? -19.281 -3.309 3.027 1 94.62 38 LYS B N 1
ATOM 3186 C CA . LYS B 1 38 ? -20.406 -3.691 2.18 1 94.62 38 LYS B CA 1
ATOM 3187 C C . LYS B 1 38 ? -19.969 -3.922 0.74 1 94.62 38 LYS B C 1
ATOM 3189 O O . LYS B 1 38 ? -19.234 -3.109 0.175 1 94.62 38 LYS B O 1
ATOM 3194 N N . PRO B 1 39 ? -20.406 -5.039 0.17 1 97.94 39 PRO B N 1
ATOM 3195 C CA . PRO B 1 39 ? -20.156 -5.199 -1.267 1 97.94 39 PRO B CA 1
ATOM 3196 C C . PRO B 1 39 ? -20.781 -4.074 -2.096 1 97.94 39 PRO B C 1
ATOM 3198 O O . PRO B 1 39 ? -21.938 -3.713 -1.884 1 97.94 39 PRO B O 1
ATOM 3201 N N . CYS B 1 40 ? -19.969 -3.516 -3.016 1 97.56 40 CYS B N 1
ATOM 3202 C CA . CYS B 1 40 ? -20.438 -2.357 -3.768 1 97.56 40 CYS B CA 1
ATOM 3203 C C . CYS B 1 40 ? -20.391 -2.627 -5.27 1 97.56 40 CYS B C 1
ATOM 3205 O O . CYS B 1 40 ? -21.406 -2.516 -5.949 1 97.56 40 CYS B O 1
ATOM 3207 N N . LEU B 1 41 ? -19.281 -3.059 -5.762 1 98.69 41 LEU B N 1
ATOM 3208 C CA . LEU B 1 41 ? -19.047 -3.258 -7.188 1 98.69 41 LEU B CA 1
ATOM 3209 C C . LEU B 1 41 ? -18.281 -4.551 -7.434 1 98.69 41 LEU B C 1
ATOM 3211 O O . LEU B 1 41 ? -17.312 -4.855 -6.723 1 98.69 41 LEU B O 1
ATOM 3215 N N . ALA B 1 42 ? -18.766 -5.332 -8.367 1 98.75 42 ALA B N 1
ATOM 3216 C CA . ALA B 1 42 ? -18.016 -6.492 -8.828 1 98.75 42 ALA B CA 1
ATOM 3217 C C . ALA B 1 42 ? -17.609 -6.336 -10.297 1 98.75 42 ALA B C 1
ATOM 3219 O O . ALA B 1 42 ? -18.391 -5.84 -11.109 1 98.75 42 ALA B O 1
ATOM 3220 N N . VAL B 1 43 ? -16.422 -6.695 -10.578 1 98.5 43 VAL B N 1
ATOM 3221 C CA . VAL B 1 43 ? -16 -6.82 -11.977 1 98.5 43 VAL B CA 1
ATOM 3222 C C . VAL B 1 43 ? -15.883 -8.297 -12.344 1 98.5 43 VAL B C 1
ATOM 3224 O O . VAL B 1 43 ? -15.328 -9.094 -11.586 1 98.5 43 VAL B O 1
ATOM 3227 N N . VAL B 1 44 ? -16.484 -8.633 -13.461 1 98.12 44 VAL B N 1
ATOM 3228 C CA . VAL B 1 44 ? -16.531 -10.016 -13.922 1 98.12 44 VAL B CA 1
ATOM 3229 C C . VAL B 1 44 ? -15.781 -10.148 -15.242 1 98.12 44 VAL B C 1
ATOM 3231 O O . VAL B 1 44 ? -16.016 -9.383 -16.172 1 98.12 44 VAL B O 1
ATOM 3234 N N . GLY B 1 45 ? -14.891 -11.086 -15.297 1 96.75 45 GLY B N 1
ATOM 3235 C CA . GLY B 1 45 ? -14.211 -11.336 -16.562 1 96.75 45 GLY B CA 1
ATOM 3236 C C . GLY B 1 45 ? -15.156 -11.789 -17.656 1 96.75 45 GLY B C 1
ATOM 3237 O O . GLY B 1 45 ? -16.062 -12.586 -17.406 1 96.75 45 GLY B O 1
ATOM 3238 N N . GLU B 1 46 ? -14.883 -11.312 -18.797 1 96.19 46 GLU B N 1
ATOM 3239 C CA . GLU B 1 46 ? -15.734 -11.625 -19.953 1 96.19 46 GLU B CA 1
ATOM 3240 C C . GLU B 1 46 ? -15.781 -13.125 -20.203 1 96.19 46 GLU B C 1
ATOM 3242 O O . GLU B 1 46 ? -16.844 -13.688 -20.453 1 96.19 46 GLU B O 1
ATOM 3247 N N . GLY B 1 47 ? -14.633 -13.75 -20.219 1 92.94 47 GLY B N 1
ATOM 3248 C CA . GLY B 1 47 ? -14.586 -15.195 -20.422 1 92.94 47 GLY B CA 1
ATOM 3249 C C . GLY B 1 47 ? -15.352 -15.961 -19.359 1 92.94 47 GLY B C 1
ATOM 3250 O O . GLY B 1 47 ? -15.977 -16.984 -19.656 1 92.94 47 GLY B O 1
ATOM 3251 N N . VAL B 1 48 ? -15.375 -15.492 -18.156 1 95.31 48 VAL B N 1
ATOM 3252 C CA . VAL B 1 48 ? -16.078 -16.125 -17.047 1 95.31 48 VAL B CA 1
ATOM 3253 C C . VAL B 1 48 ? -17.594 -15.984 -17.234 1 95.31 48 VAL B C 1
ATOM 3255 O O . VAL B 1 48 ? -18.328 -16.953 -17.094 1 95.31 48 VAL B O 1
ATOM 3258 N N . ALA B 1 49 ? -17.969 -14.828 -17.578 1 95.5 49 ALA B N 1
ATOM 3259 C CA . ALA B 1 49 ? -19.391 -14.57 -17.797 1 95.5 49 ALA B CA 1
ATOM 3260 C C . ALA B 1 49 ? -19.938 -15.477 -18.891 1 95.5 49 ALA B C 1
ATOM 3262 O O . ALA B 1 49 ? -21.078 -15.93 -18.828 1 95.5 49 ALA B O 1
ATOM 3263 N N . LYS B 1 50 ? -19.188 -15.727 -19.875 1 92.81 50 LYS B N 1
ATOM 3264 C CA . LYS B 1 50 ? -19.609 -16.562 -21 1 92.81 50 LYS B CA 1
ATOM 3265 C C . LYS B 1 50 ? -19.609 -18.047 -20.609 1 92.81 50 LYS B C 1
ATOM 3267 O O . LYS B 1 50 ? -20.484 -18.797 -21.031 1 92.81 50 LYS B O 1
ATOM 3272 N N . GLY B 1 51 ? -18.641 -18.422 -19.828 1 91.75 51 GLY B N 1
ATOM 3273 C CA . GLY B 1 51 ? -18.453 -19.828 -19.5 1 91.75 51 GLY B CA 1
ATOM 3274 C C . GLY B 1 51 ? -19.312 -20.297 -18.344 1 91.75 51 GLY B C 1
ATOM 3275 O O . GLY B 1 51 ? -19.703 -21.469 -18.281 1 91.75 51 GLY B O 1
ATOM 3276 N N . ALA B 1 52 ? -19.531 -19.438 -17.422 1 93.94 52 ALA B N 1
ATOM 3277 C CA . ALA B 1 52 ? -20.344 -19.734 -16.25 1 93.94 52 ALA B CA 1
ATOM 3278 C C . ALA B 1 52 ? -21.609 -18.891 -16.203 1 93.94 52 ALA B C 1
ATOM 3280 O O . ALA B 1 52 ? -21.656 -17.859 -15.555 1 93.94 52 ALA B O 1
ATOM 3281 N N . ARG B 1 53 ? -22.656 -19.328 -16.656 1 90.81 53 ARG B N 1
ATOM 3282 C CA . ARG B 1 53 ? -23.891 -18.578 -16.859 1 90.81 53 ARG B CA 1
ATOM 3283 C C . ARG B 1 53 ? -24.5 -18.141 -15.539 1 90.81 53 ARG B C 1
ATOM 3285 O O . ARG B 1 53 ? -25.203 -17.125 -15.469 1 90.81 53 ARG B O 1
ATOM 3292 N N . TRP B 1 54 ? -24.172 -18.891 -14.516 1 96.31 54 TRP B N 1
ATOM 3293 C CA . TRP B 1 54 ? -24.766 -18.641 -13.211 1 96.31 54 TRP B CA 1
ATOM 3294 C C . TRP B 1 54 ? -24.094 -17.469 -12.5 1 96.31 54 TRP B C 1
ATOM 3296 O O . TRP B 1 54 ? -24.625 -16.953 -11.516 1 96.31 54 TRP B O 1
ATOM 3306 N N . VAL B 1 55 ? -22.984 -17.031 -13 1 97.38 55 VAL B N 1
ATOM 3307 C CA . VAL B 1 55 ? -22.094 -16.156 -12.234 1 97.38 55 VAL B CA 1
ATOM 3308 C C . VAL B 1 55 ? -22.734 -14.773 -12.078 1 97.38 55 VAL B C 1
ATOM 3310 O O . VAL B 1 55 ? -22.625 -14.141 -11.023 1 97.38 55 VAL B O 1
ATOM 3313 N N . LEU B 1 56 ? -23.406 -14.328 -13.07 1 97.44 56 LEU B N 1
ATOM 3314 C CA . LEU B 1 56 ? -23.984 -12.992 -13.016 1 97.44 56 LEU B CA 1
ATOM 3315 C C . LEU B 1 56 ? -25.141 -12.938 -12.023 1 97.44 56 LEU B C 1
ATOM 3317 O O . LEU B 1 56 ? -25.344 -11.922 -11.359 1 97.44 56 LEU B O 1
ATOM 3321 N N . LYS B 1 57 ? -25.891 -13.992 -11.992 1 97.62 57 LYS B N 1
ATOM 3322 C CA . LYS B 1 57 ? -26.953 -14.07 -10.992 1 97.62 57 LYS B CA 1
ATOM 3323 C C . LYS B 1 57 ? -26.375 -14.047 -9.578 1 97.62 57 LYS B C 1
ATOM 3325 O O . LYS B 1 57 ? -26.891 -13.336 -8.703 1 97.62 57 LYS B O 1
ATOM 3330 N N . GLU B 1 58 ? -25.328 -14.781 -9.375 1 97.81 58 GLU B N 1
ATOM 3331 C CA . GLU B 1 58 ? -24.672 -14.805 -8.07 1 97.81 58 GLU B CA 1
ATOM 3332 C C . GLU B 1 58 ? -24.078 -13.445 -7.723 1 97.81 58 GLU B C 1
ATOM 3334 O O . GLU B 1 58 ? -24.188 -12.977 -6.586 1 97.81 58 GLU B O 1
ATOM 3339 N N . ALA B 1 59 ? -23.406 -12.867 -8.711 1 97.94 59 ALA B N 1
ATOM 3340 C CA . ALA B 1 59 ? -22.828 -11.547 -8.508 1 97.94 59 ALA B CA 1
ATOM 3341 C C . ALA B 1 59 ? -23.891 -10.531 -8.117 1 97.94 59 ALA B C 1
ATOM 3343 O O . ALA B 1 59 ? -23.688 -9.727 -7.207 1 97.94 59 ALA B O 1
ATOM 3344 N N . SER B 1 60 ? -25.031 -10.609 -8.719 1 98 60 SER B N 1
ATOM 3345 C CA . SER B 1 60 ? -26.125 -9.672 -8.477 1 98 60 SER B CA 1
ATOM 3346 C C . SER B 1 60 ? -26.703 -9.852 -7.082 1 98 60 SER B C 1
ATOM 3348 O O . SER B 1 60 ? -27.219 -8.898 -6.492 1 98 60 SER B O 1
ATOM 3350 N N . ALA B 1 61 ? -26.625 -11.031 -6.637 1 97.81 61 ALA B N 1
ATOM 3351 C CA . ALA B 1 61 ? -27.156 -11.32 -5.309 1 97.81 61 ALA B CA 1
ATOM 3352 C C . ALA B 1 61 ? -26.266 -10.742 -4.219 1 97.81 61 ALA B C 1
ATOM 3354 O O . ALA B 1 61 ? -26.719 -10.453 -3.111 1 97.81 61 ALA B O 1
ATOM 3355 N N . VAL B 1 62 ? -25.016 -10.547 -4.512 1 98.12 62 VAL B N 1
ATOM 3356 C CA . VAL B 1 62 ? -24.047 -10.117 -3.51 1 98.12 62 VAL B CA 1
ATOM 3357 C C . VAL B 1 62 ? -23.75 -8.633 -3.684 1 98.12 62 VAL B C 1
ATOM 3359 O O . VAL B 1 62 ? -23.625 -7.898 -2.699 1 98.12 62 VAL B O 1
ATOM 3362 N N . PHE B 1 63 ? -23.625 -8.219 -4.945 1 98.44 63 PHE B N 1
ATOM 3363 C CA . PHE B 1 63 ? -23.219 -6.855 -5.262 1 98.44 63 PHE B CA 1
ATOM 3364 C C . PHE B 1 63 ? -24.359 -6.086 -5.918 1 98.44 63 PHE B C 1
ATOM 3366 O O . PHE B 1 63 ? -24.922 -6.543 -6.914 1 98.44 63 PHE B O 1
ATOM 3373 N N . PRO B 1 64 ? -24.625 -4.895 -5.414 1 98.12 64 PRO B N 1
ATOM 3374 C CA . PRO B 1 64 ? -25.656 -4.09 -6.062 1 98.12 64 PRO B CA 1
ATOM 3375 C C . PRO B 1 64 ? -25.281 -3.68 -7.484 1 98.12 64 PRO B C 1
ATOM 3377 O O . PRO B 1 64 ? -26.172 -3.428 -8.305 1 98.12 64 PRO B O 1
ATOM 3380 N N . HIS B 1 65 ? -23.953 -3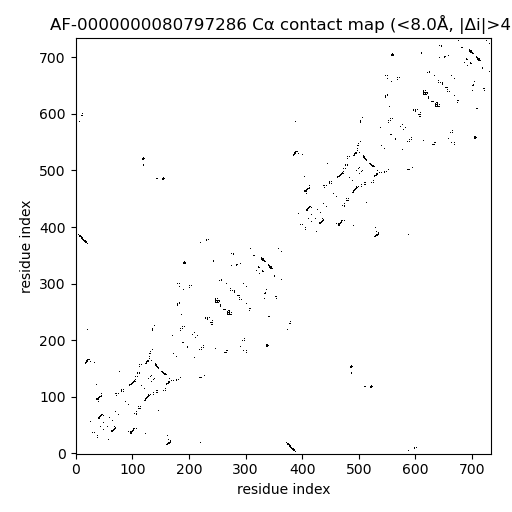.572 -7.797 1 98.19 65 HIS B N 1
ATOM 3381 C CA . HIS B 1 65 ? -23.469 -3.221 -9.125 1 98.19 65 HIS B CA 1
ATOM 3382 C C . HIS B 1 65 ? -22.422 -4.207 -9.609 1 98.19 65 HIS B C 1
ATOM 3384 O O . HIS B 1 65 ? -21.625 -4.715 -8.812 1 98.19 65 HIS B O 1
ATOM 3390 N N . TRP B 1 66 ? -22.453 -4.465 -10.875 1 97.81 66 TRP B N 1
ATOM 3391 C CA . TRP B 1 66 ? -21.391 -5.27 -11.469 1 97.81 66 TRP B CA 1
ATOM 3392 C C . TRP B 1 66 ? -21.172 -4.875 -12.93 1 97.81 66 TRP B C 1
ATOM 3394 O O . TRP B 1 66 ? -22.031 -4.234 -13.547 1 97.81 66 TRP B O 1
ATOM 3404 N N . GLU B 1 67 ? -19.969 -5.168 -13.438 1 97.31 67 GLU B N 1
ATOM 3405 C CA . GLU B 1 67 ? -19.641 -4.91 -14.836 1 97.31 67 GLU B CA 1
ATOM 3406 C C . GLU B 1 67 ? -18.75 -6.012 -15.398 1 97.31 67 GLU B C 1
ATOM 3408 O O . GLU B 1 67 ? -17.922 -6.582 -14.68 1 97.31 67 GLU B O 1
ATOM 3413 N N . ILE B 1 68 ? -18.969 -6.309 -16.688 1 97.56 68 ILE B N 1
ATOM 3414 C CA . ILE B 1 68 ? -18.109 -7.254 -17.391 1 97.56 68 ILE B CA 1
ATOM 3415 C C . ILE B 1 68 ? -16.938 -6.512 -18.031 1 97.56 68 ILE B C 1
ATOM 3417 O O . ILE B 1 68 ? -17.141 -5.492 -18.703 1 97.56 68 ILE B O 1
ATOM 3421 N N . LEU B 1 69 ? -15.758 -6.969 -17.734 1 97.06 69 LEU B N 1
ATOM 3422 C CA . LEU B 1 69 ? -14.555 -6.41 -18.344 1 97.06 69 LEU B CA 1
ATOM 3423 C C . LEU B 1 69 ? -13.797 -7.473 -19.125 1 97.06 69 LEU B C 1
ATOM 3425 O O . LEU B 1 69 ? -13.945 -8.672 -18.859 1 97.06 69 LEU B O 1
ATOM 3429 N N . LYS B 1 70 ? -13.039 -6.969 -20.031 1 91.81 70 LYS B N 1
ATOM 3430 C CA . LYS B 1 70 ? -12.18 -7.906 -20.75 1 91.81 70 LYS B CA 1
ATOM 3431 C C . LYS B 1 70 ? -11.172 -8.562 -19.812 1 91.81 70 LYS B C 1
ATOM 3433 O O . LYS B 1 70 ? -10.711 -7.941 -18.859 1 91.81 70 LYS B O 1
ATOM 3438 N N . ASP B 1 71 ? -10.984 -9.82 -20.062 1 87.62 71 ASP B N 1
ATOM 3439 C CA . ASP B 1 71 ? -9.992 -10.539 -19.266 1 87.62 71 ASP B CA 1
ATOM 3440 C C . ASP B 1 71 ? -8.742 -10.852 -20.094 1 87.62 71 ASP B C 1
ATOM 3442 O O . ASP B 1 71 ? -8.57 -10.312 -21.188 1 87.62 71 ASP B O 1
ATOM 3446 N N . GLY B 1 72 ? -7.781 -11.555 -19.5 1 83.69 72 GLY B N 1
ATOM 3447 C CA . GLY B 1 72 ? -6.531 -11.836 -20.188 1 83.69 72 GLY B CA 1
ATOM 3448 C C . GLY B 1 72 ? -5.484 -10.75 -19.984 1 83.69 72 GLY B C 1
ATOM 3449 O O . GLY B 1 72 ? -5.691 -9.82 -19.219 1 83.69 72 GLY B O 1
ATOM 3450 N N . GLU B 1 73 ? -4.441 -10.867 -20.656 1 82.12 73 GLU B N 1
ATOM 3451 C CA . GLU B 1 73 ? -3.287 -10 -20.469 1 82.12 73 GLU B CA 1
ATOM 3452 C C . GLU B 1 73 ? -3.627 -8.547 -20.797 1 82.12 73 GLU B C 1
ATOM 3454 O O . GLU B 1 73 ? -3.064 -7.621 -20.219 1 82.12 73 GLU B O 1
ATOM 3459 N N . ALA B 1 74 ? -4.605 -8.406 -21.672 1 83.69 74 ALA B N 1
ATOM 3460 C CA . ALA B 1 74 ? -5.027 -7.062 -22.062 1 83.69 74 ALA B CA 1
ATOM 3461 C C . ALA B 1 74 ? -5.664 -6.328 -20.891 1 83.69 74 ALA B C 1
ATOM 3463 O O . ALA B 1 74 ? -5.664 -5.094 -20.844 1 83.69 74 ALA B O 1
ATOM 3464 N N . ALA B 1 75 ? -6.133 -7.078 -19.938 1 91.06 75 ALA B N 1
ATOM 3465 C CA . ALA B 1 75 ? -6.781 -6.488 -18.766 1 91.06 75 ALA B CA 1
ATOM 3466 C C . ALA B 1 75 ? -5.746 -5.973 -17.766 1 91.06 75 ALA B C 1
ATOM 3468 O O . ALA B 1 75 ? -6.074 -5.188 -16.875 1 91.06 75 ALA B O 1
ATOM 3469 N N . LYS B 1 76 ? -4.516 -6.41 -17.953 1 93.69 76 LYS B N 1
ATOM 3470 C CA . LYS B 1 76 ? -3.457 -6.027 -17.031 1 93.69 76 LYS B CA 1
ATOM 3471 C C . LYS B 1 76 ? -2.812 -4.707 -17.438 1 93.69 76 LYS B C 1
ATOM 3473 O O . LYS B 1 76 ? -1.635 -4.672 -17.797 1 93.69 76 LYS B O 1
ATOM 3478 N N . ASP B 1 77 ? -3.613 -3.666 -17.266 1 96.38 77 ASP B N 1
ATOM 3479 C CA . ASP B 1 77 ? -3.176 -2.342 -17.703 1 96.38 77 ASP B CA 1
ATOM 3480 C C . ASP B 1 77 ? -3.711 -1.256 -16.766 1 96.38 77 ASP B C 1
ATOM 3482 O O . ASP B 1 77 ? -4.828 -1.362 -16.266 1 96.38 77 ASP B O 1
ATOM 3486 N N . LEU B 1 78 ? -2.926 -0.198 -16.703 1 97.88 78 LEU B N 1
ATOM 3487 C CA . LEU B 1 78 ? -3.311 0.914 -15.844 1 97.88 78 LEU B CA 1
ATOM 3488 C C . LEU B 1 78 ? -4.66 1.488 -16.266 1 97.88 78 LEU B C 1
ATOM 3490 O O . LEU B 1 78 ? -5.473 1.859 -15.422 1 97.88 78 LEU B O 1
ATOM 3494 N N . SER B 1 79 ? -4.891 1.545 -17.531 1 97.12 79 SER B N 1
ATOM 3495 C CA . SER B 1 79 ? -6.125 2.137 -18.031 1 97.12 79 SER B CA 1
ATOM 3496 C C . SER B 1 79 ? -7.348 1.379 -17.516 1 97.12 79 SER B C 1
ATOM 3498 O O . SER B 1 79 ? -8.383 1.982 -17.234 1 97.12 79 SER B O 1
ATOM 3500 N N . VAL B 1 80 ? -7.23 0.071 -17.406 1 97.75 80 VAL B N 1
ATOM 3501 C CA . VAL B 1 80 ? -8.328 -0.745 -16.906 1 97.75 80 VAL B CA 1
ATOM 3502 C C . VAL B 1 80 ? -8.547 -0.476 -15.422 1 97.75 80 VAL B C 1
ATOM 3504 O O . VAL B 1 80 ? -9.688 -0.337 -14.969 1 97.75 80 VAL B O 1
ATOM 3507 N N . ALA B 1 81 ? -7.484 -0.37 -14.688 1 98.38 81 ALA B N 1
ATOM 3508 C CA . ALA B 1 81 ? -7.578 -0.046 -13.266 1 98.38 81 ALA B CA 1
ATOM 3509 C C . ALA B 1 81 ? -8.25 1.309 -13.055 1 98.38 81 ALA B C 1
ATOM 3511 O O . ALA B 1 81 ? -9.117 1.45 -12.195 1 98.38 81 ALA B O 1
ATOM 3512 N N . LEU B 1 82 ? -7.855 2.307 -13.891 1 98.25 82 LEU B N 1
ATOM 3513 C CA . LEU B 1 82 ? -8.414 3.65 -13.766 1 98.25 82 LEU B CA 1
ATOM 3514 C C . LEU B 1 82 ? -9.891 3.664 -14.141 1 98.25 82 LEU B C 1
ATOM 3516 O O . LEU B 1 82 ? -10.672 4.426 -13.57 1 98.25 82 LEU B O 1
ATOM 3520 N N . ASN B 1 83 ? -10.211 2.785 -15.062 1 97.69 83 ASN B N 1
ATOM 3521 C CA . ASN B 1 83 ? -11.625 2.646 -15.406 1 97.69 83 ASN B CA 1
ATOM 3522 C C . ASN B 1 83 ? -12.438 2.123 -14.219 1 97.69 83 ASN B C 1
ATOM 3524 O O . ASN B 1 83 ? -13.539 2.605 -13.961 1 97.69 83 ASN B O 1
ATOM 3528 N N . ILE B 1 84 ? -11.953 1.149 -13.547 1 98.25 84 ILE B N 1
ATOM 3529 C CA . ILE B 1 84 ? -12.609 0.617 -12.359 1 98.25 84 ILE B CA 1
ATOM 3530 C C . ILE B 1 84 ? -12.75 1.719 -11.305 1 98.25 84 ILE B C 1
ATOM 3532 O O . ILE B 1 84 ? -13.812 1.879 -10.703 1 98.25 84 ILE B O 1
ATOM 3536 N N . ILE B 1 85 ? -11.758 2.535 -11.141 1 98.19 85 ILE B N 1
ATOM 3537 C CA . ILE B 1 85 ? -11.734 3.605 -10.148 1 98.19 85 ILE B CA 1
ATOM 3538 C C . ILE B 1 85 ? -12.766 4.672 -10.516 1 98.19 85 ILE B C 1
ATOM 3540 O O . ILE B 1 85 ? -13.477 5.176 -9.641 1 98.19 85 ILE B O 1
ATOM 3544 N N . ARG B 1 86 ? -12.812 5.004 -11.812 1 97.62 86 ARG B N 1
ATOM 3545 C CA . ARG B 1 86 ? -13.828 5.949 -12.273 1 97.62 86 ARG B CA 1
ATOM 3546 C C . ARG B 1 86 ? -15.227 5.461 -11.906 1 97.62 86 ARG B C 1
ATOM 3548 O O . ARG B 1 86 ? -16.062 6.246 -11.453 1 97.62 86 ARG B O 1
ATOM 3555 N N . LYS B 1 87 ? -15.438 4.207 -12.07 1 97.56 87 LYS B N 1
ATOM 3556 C CA . LYS B 1 87 ? -16.734 3.633 -11.75 1 97.56 87 LYS B CA 1
ATOM 3557 C C . LYS B 1 87 ? -17.031 3.715 -10.258 1 97.56 87 LYS B C 1
ATOM 3559 O O . LYS B 1 87 ? -18.141 4.043 -9.852 1 97.56 87 LYS B O 1
ATOM 3564 N N . LEU B 1 88 ? -16.078 3.389 -9.453 1 97.75 88 LEU B N 1
ATOM 3565 C CA . LEU B 1 88 ? -16.234 3.494 -8.008 1 97.75 88 LEU B CA 1
ATOM 3566 C C . LEU B 1 88 ? -16.578 4.922 -7.602 1 97.75 88 LEU B C 1
ATOM 3568 O O . LEU B 1 88 ? -17.469 5.137 -6.773 1 97.75 88 LEU B O 1
ATOM 3572 N N . TRP B 1 89 ? -15.844 5.859 -8.203 1 96 89 TRP B N 1
ATOM 3573 C CA . TRP B 1 89 ? -16.078 7.266 -7.891 1 96 89 TRP B CA 1
ATOM 3574 C C . TRP B 1 89 ? -17.5 7.68 -8.289 1 96 89 TRP B C 1
ATOM 3576 O O . TRP B 1 89 ? -18.188 8.359 -7.523 1 96 89 TRP B O 1
ATOM 3586 N N . GLU B 1 90 ? -17.875 7.25 -9.492 1 95.31 90 GLU B N 1
ATOM 3587 C CA . GLU B 1 90 ? -19.219 7.566 -9.992 1 95.31 90 GLU B CA 1
ATOM 3588 C C . GLU B 1 90 ? -20.297 6.996 -9.078 1 95.31 90 GLU B C 1
ATOM 3590 O O . GLU B 1 90 ? -21.359 7.602 -8.914 1 95.31 90 GLU B O 1
ATOM 3595 N N . LEU B 1 91 ? -20.016 5.898 -8.461 1 95.88 91 LEU B N 1
ATOM 3596 C CA . LEU B 1 91 ? -20.953 5.238 -7.559 1 95.88 91 LEU B CA 1
ATOM 3597 C C . LEU B 1 91 ? -20.891 5.848 -6.16 1 95.88 91 LEU B C 1
ATOM 3599 O O . LEU B 1 91 ? -21.609 5.418 -5.258 1 95.88 91 LEU B O 1
ATOM 3603 N N . LYS B 1 92 ? -19.953 6.816 -5.992 1 91.88 92 LYS B N 1
ATOM 3604 C CA . LYS B 1 92 ? -19.734 7.473 -4.703 1 91.88 92 LYS B CA 1
ATOM 3605 C C . LYS B 1 92 ? -19.328 6.461 -3.635 1 91.88 92 LYS B C 1
ATOM 3607 O O . LYS B 1 92 ? -19.797 6.531 -2.496 1 91.88 92 LYS B O 1
ATOM 3612 N N . ALA B 1 93 ? -18.562 5.504 -4.09 1 94.56 93 ALA B N 1
ATOM 3613 C CA . ALA B 1 93 ? -18.078 4.484 -3.164 1 94.56 93 ALA B CA 1
ATOM 3614 C C . ALA B 1 93 ? -17.203 5.109 -2.08 1 94.56 93 ALA B C 1
ATOM 3616 O O . ALA B 1 93 ? -16.312 5.906 -2.379 1 94.56 93 ALA B O 1
ATOM 3617 N N . ASP B 1 94 ? -17.469 4.75 -0.842 1 91.19 94 ASP B N 1
ATOM 3618 C CA . ASP B 1 94 ? -16.609 5.223 0.25 1 91.19 94 ASP B CA 1
ATOM 3619 C C . ASP B 1 94 ? -15.539 4.195 0.598 1 91.19 94 ASP B C 1
ATOM 3621 O O . ASP B 1 94 ? -15.336 3.229 -0.14 1 91.19 94 ASP B O 1
ATOM 3625 N N . ARG B 1 95 ? -14.852 4.359 1.657 1 91.69 95 ARG B N 1
ATOM 3626 C CA . ARG B 1 95 ? -13.688 3.553 2.012 1 91.69 95 ARG B CA 1
ATOM 3627 C C . ARG B 1 95 ? -14.102 2.174 2.508 1 91.69 95 ARG B C 1
ATOM 3629 O O . ARG B 1 95 ? -13.273 1.276 2.641 1 91.69 95 ARG B O 1
ATOM 3636 N N . TRP B 1 96 ? -15.398 1.95 2.709 1 93.25 96 TRP B N 1
ATOM 3637 C CA . TRP B 1 96 ? -15.891 0.677 3.225 1 93.25 96 TRP B CA 1
ATOM 3638 C C . TRP B 1 96 ? -16.656 -0.089 2.146 1 93.25 96 TRP B C 1
ATOM 3640 O O . TRP B 1 96 ? -17.203 -1.163 2.408 1 93.25 96 TRP B O 1
ATOM 3650 N N . CYS B 1 97 ? -16.625 0.477 0.983 1 95.88 97 CYS B N 1
ATOM 3651 C CA . CYS B 1 97 ? -17.172 -0.212 -0.18 1 95.88 97 CYS B CA 1
ATOM 3652 C C . CYS B 1 97 ? -16.219 -1.303 -0.664 1 95.88 97 CYS B C 1
ATOM 3654 O O . CYS B 1 97 ? -15.07 -1.025 -1.006 1 95.88 97 CYS B O 1
ATOM 3656 N N . ALA B 1 98 ? -16.719 -2.539 -0.732 1 98.31 98 ALA B N 1
ATOM 3657 C CA . ALA B 1 98 ? -15.875 -3.645 -1.163 1 98.31 98 ALA B CA 1
ATOM 3658 C C . ALA B 1 98 ? -15.938 -3.826 -2.678 1 98.31 98 ALA B C 1
ATOM 3660 O O . ALA B 1 98 ? -17.016 -3.832 -3.264 1 98.31 98 ALA B O 1
ATOM 3661 N N . LEU B 1 99 ? -14.797 -3.928 -3.275 1 98.88 99 LEU B N 1
ATOM 3662 C CA . LEU B 1 99 ? -14.672 -4.289 -4.684 1 98.88 99 LEU B CA 1
ATOM 3663 C C . LEU B 1 99 ? -14.5 -5.797 -4.844 1 98.88 99 LEU B C 1
ATOM 3665 O O . LEU B 1 99 ? -13.625 -6.398 -4.215 1 98.88 99 LEU B O 1
ATOM 3669 N N . GLY B 1 100 ? -15.391 -6.434 -5.625 1 98.81 100 GLY B N 1
ATOM 3670 C CA . GLY B 1 100 ? -15.242 -7.836 -5.98 1 98.81 100 GLY B CA 1
ATOM 3671 C C . GLY B 1 100 ? -14.664 -8.039 -7.371 1 98.81 100 GLY B C 1
ATOM 3672 O O . GLY B 1 100 ? -14.984 -7.293 -8.297 1 98.81 100 GLY B O 1
ATOM 3673 N N . VAL B 1 101 ? -13.844 -9.023 -7.504 1 98.81 101 VAL B N 1
ATOM 3674 C CA . VAL B 1 101 ? -13.336 -9.391 -8.82 1 98.81 101 VAL B CA 1
ATOM 3675 C C . VAL B 1 101 ? -13.531 -10.891 -9.055 1 98.81 101 VAL B C 1
ATOM 3677 O O . VAL B 1 101 ? -13.039 -11.711 -8.281 1 98.81 101 VAL B O 1
ATOM 3680 N N . ILE B 1 102 ? -14.297 -11.188 -10.016 1 98.5 102 ILE B N 1
ATOM 3681 C CA . ILE B 1 102 ? -14.594 -12.555 -10.422 1 98.5 102 ILE B CA 1
ATOM 3682 C C . ILE B 1 102 ? -13.875 -12.875 -11.734 1 98.5 102 ILE B C 1
ATOM 3684 O O . ILE B 1 102 ? -14.406 -12.625 -12.812 1 98.5 102 ILE B O 1
ATOM 3688 N N . ALA B 1 103 ? -12.711 -13.406 -11.617 1 97.12 103 ALA B N 1
ATOM 3689 C CA . ALA B 1 103 ? -11.867 -13.555 -12.797 1 97.12 103 ALA B CA 1
ATOM 3690 C C . ALA B 1 103 ? -10.641 -14.414 -12.477 1 97.12 103 ALA B C 1
ATOM 3692 O O . ALA B 1 103 ? -10.516 -14.945 -11.375 1 97.12 103 ALA B O 1
ATOM 3693 N N . GLY B 1 104 ? -9.828 -14.625 -13.492 1 94.31 104 GLY B N 1
ATOM 3694 C CA . GLY B 1 104 ? -8.523 -15.219 -13.297 1 94.31 104 GLY B CA 1
ATOM 3695 C C . GLY B 1 104 ? -7.492 -14.242 -12.766 1 94.31 104 GLY B C 1
ATOM 3696 O O . GLY B 1 104 ? -7.844 -13.227 -12.156 1 94.31 104 GLY B O 1
ATOM 3697 N N . GLY B 1 105 ? -6.242 -14.539 -12.969 1 94.06 105 GLY B N 1
ATOM 3698 C CA . GLY B 1 105 ? -5.156 -13.812 -12.336 1 94.06 105 GLY B CA 1
ATOM 3699 C C . GLY B 1 105 ? -4.957 -12.422 -12.906 1 94.06 105 GLY B C 1
ATOM 3700 O O . GLY B 1 105 ? -4.684 -11.477 -12.164 1 94.06 105 GLY B O 1
ATOM 3701 N N . SER B 1 106 ? -5.074 -12.25 -14.242 1 93.69 106 SER B N 1
ATOM 3702 C CA . SER B 1 106 ? -4.762 -10.977 -14.891 1 93.69 106 SER B CA 1
ATOM 3703 C C . SER B 1 106 ? -5.715 -9.883 -14.438 1 93.69 106 SER B C 1
ATOM 3705 O O . SER B 1 106 ? -5.285 -8.859 -13.891 1 93.69 106 SER B O 1
ATOM 3707 N N . LEU B 1 107 ? -7.008 -10.133 -14.609 1 97.06 107 LEU B N 1
ATOM 3708 C CA . LEU B 1 107 ? -7.98 -9.141 -14.156 1 97.06 107 LEU B CA 1
ATOM 3709 C C . LEU B 1 107 ? -8 -9.062 -12.641 1 97.06 107 LEU B C 1
ATOM 3711 O O . LEU B 1 107 ? -8.227 -7.988 -12.07 1 97.06 107 LEU B O 1
ATOM 3715 N N . GLY B 1 108 ? -7.73 -10.188 -11.961 1 97.62 108 GLY B N 1
ATOM 3716 C CA . GLY B 1 108 ? -7.582 -10.18 -10.516 1 97.62 108 GLY B CA 1
ATOM 3717 C C . GLY B 1 108 ? -6.516 -9.227 -10.023 1 97.62 108 GLY B C 1
ATOM 3718 O O . GLY B 1 108 ? -6.738 -8.469 -9.078 1 97.62 108 GLY B O 1
ATOM 3719 N N . ASP B 1 109 ? -5.414 -9.195 -10.727 1 97.31 109 ASP B N 1
ATOM 3720 C CA . ASP B 1 109 ? -4.316 -8.297 -10.383 1 97.31 109 ASP B CA 1
ATOM 3721 C C . ASP B 1 109 ? -4.715 -6.84 -10.594 1 97.31 109 ASP B C 1
ATOM 3723 O O . ASP B 1 109 ? -4.434 -5.984 -9.758 1 97.31 109 ASP B O 1
ATOM 3727 N N . THR B 1 110 ? -5.336 -6.613 -11.711 1 98.31 110 THR B N 1
ATOM 3728 C CA . THR B 1 110 ? -5.707 -5.254 -12.086 1 98.31 110 THR B CA 1
ATOM 3729 C C . THR B 1 110 ? -6.711 -4.676 -11.094 1 98.31 110 THR B C 1
ATOM 3731 O O . THR B 1 110 ? -6.551 -3.545 -10.625 1 98.31 110 THR B O 1
ATOM 3734 N N . ALA B 1 111 ? -7.699 -5.461 -10.773 1 98.56 111 ALA B N 1
ATOM 3735 C CA . ALA B 1 111 ? -8.711 -5.016 -9.82 1 98.56 111 ALA B CA 1
ATOM 3736 C C . ALA B 1 111 ? -8.102 -4.836 -8.43 1 98.56 111 ALA B C 1
ATOM 3738 O O . ALA B 1 111 ? -8.484 -3.918 -7.695 1 98.56 111 ALA B O 1
ATOM 3739 N N . SER B 1 112 ? -7.215 -5.754 -8.086 1 98.69 112 SER B N 1
ATOM 3740 C CA . SER B 1 112 ? -6.527 -5.641 -6.805 1 98.69 112 SER B CA 1
ATOM 3741 C C . SER B 1 112 ? -5.723 -4.344 -6.723 1 98.69 112 SER B C 1
ATOM 3743 O O . SER B 1 112 ? -5.711 -3.684 -5.68 1 98.69 112 SER B O 1
ATOM 3745 N N . PHE B 1 113 ? -5.09 -3.986 -7.828 1 98.81 113 PHE B N 1
ATOM 3746 C CA . PHE B 1 113 ? -4.363 -2.725 -7.855 1 98.81 113 PHE B CA 1
ATOM 3747 C C . PHE B 1 113 ? -5.316 -1.545 -7.711 1 98.81 113 PHE B C 1
ATOM 3749 O O . PHE B 1 113 ? -5.059 -0.623 -6.938 1 98.81 113 PHE B O 1
ATOM 3756 N N . ALA B 1 114 ? -6.375 -1.553 -8.398 1 98.81 114 ALA B N 1
ATOM 3757 C CA . ALA B 1 114 ? -7.379 -0.498 -8.297 1 98.81 114 ALA B CA 1
ATOM 3758 C C . ALA B 1 114 ? -7.863 -0.334 -6.863 1 98.81 114 ALA B C 1
ATOM 3760 O O . ALA B 1 114 ? -7.918 0.783 -6.34 1 98.81 114 ALA B O 1
ATOM 3761 N N . ALA B 1 115 ? -8.18 -1.461 -6.203 1 98.81 115 ALA B N 1
ATOM 3762 C CA . ALA B 1 115 ? -8.656 -1.444 -4.82 1 98.81 115 ALA B CA 1
ATOM 3763 C C . ALA B 1 115 ? -7.598 -0.87 -3.883 1 98.81 115 ALA B C 1
ATOM 3765 O O . ALA B 1 115 ? -7.926 -0.18 -2.916 1 98.81 115 ALA B O 1
ATOM 3766 N N . SER B 1 116 ? -6.352 -1.133 -4.184 1 98.69 116 SER B N 1
ATOM 3767 C CA . SER B 1 116 ? -5.254 -0.76 -3.297 1 98.69 116 SER B CA 1
ATOM 3768 C C . SER B 1 116 ? -5.016 0.746 -3.316 1 98.69 116 SER B C 1
ATOM 3770 O O . SER B 1 116 ? -4.504 1.311 -2.348 1 98.69 116 SER B O 1
ATOM 3772 N N . VAL B 1 117 ? -5.43 1.428 -4.43 1 98.69 117 VAL B N 1
ATOM 3773 C CA . VAL B 1 117 ? -5.031 2.828 -4.539 1 98.69 117 VAL B CA 1
ATOM 3774 C C . VAL B 1 117 ? -6.266 3.723 -4.445 1 98.69 117 VAL B C 1
ATOM 3776 O O . VAL B 1 117 ? -6.148 4.93 -4.23 1 98.69 117 VAL B O 1
ATOM 3779 N N . TYR B 1 118 ? -7.469 3.197 -4.695 1 98.38 118 TYR B N 1
ATOM 3780 C CA . TYR B 1 118 ? -8.68 3.998 -4.531 1 98.38 118 TYR B CA 1
ATOM 3781 C C . TYR B 1 118 ? -8.891 4.371 -3.07 1 98.38 118 TYR B C 1
ATOM 3783 O O . TYR B 1 118 ? -9.023 3.496 -2.213 1 98.38 118 TYR B O 1
ATOM 3791 N N . MET B 1 119 ? -8.836 5.668 -2.791 1 95.94 119 MET B N 1
ATOM 3792 C CA . MET B 1 119 ? -9.008 6.211 -1.446 1 95.94 119 MET B CA 1
ATOM 3793 C C . MET B 1 119 ? -8.039 5.551 -0.47 1 95.94 119 MET B C 1
ATOM 3795 O O . MET B 1 119 ? -8.422 5.18 0.64 1 95.94 119 MET B O 1
ATOM 3799 N N . ARG B 1 120 ? -6.867 5.258 -0.937 1 97.31 120 ARG B N 1
ATOM 3800 C CA . ARG B 1 120 ? -5.75 4.73 -0.163 1 97.31 120 ARG B CA 1
ATOM 3801 C C . ARG B 1 120 ? -6.016 3.291 0.271 1 97.31 120 ARG B C 1
ATOM 3803 O O . ARG B 1 120 ? -5.496 2.84 1.294 1 97.31 120 ARG B O 1
ATOM 3810 N N . GLY B 1 121 ? -6.914 2.584 -0.445 1 97.56 121 GLY B N 1
ATOM 3811 C CA . GLY B 1 121 ? -7.18 1.177 -0.199 1 97.56 121 GLY B CA 1
ATOM 3812 C C . GLY B 1 121 ? -8.586 0.914 0.299 1 97.56 121 GLY B C 1
ATOM 3813 O O . GLY B 1 121 ? -8.984 1.421 1.351 1 97.56 121 GLY B O 1
ATOM 3814 N N . ILE B 1 122 ? -9.359 0.133 -0.42 1 97.62 122 ILE B N 1
ATOM 3815 C CA . ILE B 1 122 ? -10.703 -0.272 -0.013 1 97.62 122 ILE B CA 1
ATOM 3816 C C . ILE B 1 122 ? -10.773 -1.794 0.089 1 97.62 122 ILE B C 1
ATOM 3818 O O . ILE B 1 122 ? -9.883 -2.498 -0.395 1 97.62 122 ILE B O 1
ATOM 3822 N N . PRO B 1 123 ? -11.797 -2.336 0.764 1 98.06 123 PRO B N 1
ATOM 3823 C CA . PRO B 1 123 ? -11.906 -3.793 0.883 1 98.06 123 PRO B CA 1
ATOM 3824 C C . PRO B 1 123 ? -11.977 -4.492 -0.472 1 98.06 123 PRO B C 1
ATOM 3826 O O . PRO B 1 123 ? -12.688 -4.031 -1.369 1 98.06 123 PRO B O 1
ATOM 3829 N N . LEU B 1 124 ? -11.227 -5.547 -0.607 1 98.69 124 LEU B N 1
ATOM 3830 C CA . LEU B 1 124 ? -11.141 -6.348 -1.825 1 98.69 124 LEU B CA 1
ATOM 3831 C C . LEU B 1 124 ? -11.617 -7.773 -1.573 1 98.69 124 LEU B C 1
ATOM 3833 O O . LEU B 1 124 ? -11.242 -8.391 -0.575 1 98.69 124 LEU B O 1
ATOM 3837 N N . ILE B 1 125 ? -12.477 -8.258 -2.443 1 98.81 125 ILE B N 1
ATOM 3838 C CA . ILE B 1 125 ? -12.922 -9.648 -2.422 1 98.81 125 ILE B CA 1
ATOM 3839 C C . ILE B 1 125 ? -12.531 -10.328 -3.732 1 98.81 125 ILE B C 1
ATOM 3841 O O . ILE B 1 125 ? -12.984 -9.922 -4.809 1 98.81 125 ILE B O 1
ATOM 3845 N N . GLN B 1 126 ? -11.75 -11.383 -3.645 1 98.62 126 GLN B N 1
ATOM 3846 C CA . GLN B 1 126 ? -11.336 -12.133 -4.82 1 98.62 126 GLN B CA 1
ATOM 3847 C C . GLN B 1 126 ? -12.203 -13.375 -5.012 1 98.62 126 GLN B C 1
ATOM 3849 O O . GLN B 1 126 ? -12.438 -14.133 -4.062 1 98.62 126 GLN B O 1
ATOM 3854 N N . PHE B 1 127 ? -12.727 -13.539 -6.207 1 98.69 127 PHE B N 1
ATOM 3855 C CA . PHE B 1 127 ? -13.383 -14.766 -6.652 1 98.69 127 PHE B CA 1
ATOM 3856 C C . PHE B 1 127 ? -12.586 -15.414 -7.781 1 98.69 127 PHE B C 1
ATOM 3858 O O . PHE B 1 127 ? -12.984 -15.359 -8.945 1 98.69 127 PHE B O 1
ATOM 3865 N N . PRO B 1 128 ? -11.5 -16.078 -7.363 1 98.38 128 PRO B N 1
ATOM 3866 C CA . PRO B 1 128 ? -10.703 -16.703 -8.414 1 98.38 128 PRO B CA 1
ATOM 3867 C C . PRO B 1 128 ? -11.477 -17.766 -9.203 1 98.38 128 PRO B C 1
ATOM 3869 O O . PRO B 1 128 ? -12.18 -18.578 -8.609 1 98.38 128 PRO B O 1
ATOM 3872 N N . THR B 1 129 ? -11.266 -17.75 -10.523 1 97.75 129 THR B N 1
ATOM 3873 C CA . THR B 1 129 ? -12.102 -18.609 -11.352 1 97.75 129 THR B CA 1
ATOM 3874 C C . THR B 1 129 ? -11.266 -19.719 -12.008 1 97.75 129 THR B C 1
ATOM 3876 O O . THR B 1 129 ? -11.797 -20.562 -12.727 1 97.75 129 THR B O 1
ATOM 3879 N N . THR B 1 130 ? -9.977 -19.734 -11.859 1 97 130 THR B N 1
ATOM 3880 C CA . THR B 1 130 ? -9.102 -20.828 -12.266 1 97 130 THR B CA 1
ATOM 3881 C C . THR B 1 130 ? -8.414 -21.453 -11.055 1 97 130 THR B C 1
ATOM 3883 O O . THR B 1 130 ? -8.258 -20.797 -10.023 1 97 130 THR B O 1
ATOM 3886 N N . LEU B 1 131 ? -8.047 -22.672 -11.227 1 98.31 131 LEU B N 1
ATOM 3887 C CA . LEU B 1 131 ? -7.328 -23.328 -10.141 1 98.31 131 LEU B CA 1
ATOM 3888 C C . LEU B 1 131 ? -6.023 -22.594 -9.836 1 98.31 131 LEU B C 1
ATOM 3890 O O . LEU B 1 131 ? -5.668 -22.406 -8.672 1 98.31 131 LEU B O 1
ATOM 3894 N N . LEU B 1 132 ? -5.359 -22.125 -10.867 1 97.75 132 LEU B N 1
ATOM 3895 C CA . LEU B 1 132 ? -4.117 -21.391 -10.695 1 97.75 132 LEU B CA 1
ATOM 3896 C C . LEU B 1 132 ? -4.336 -20.156 -9.828 1 97.75 132 LEU B C 1
ATOM 3898 O O . LEU B 1 132 ? -3.545 -19.875 -8.93 1 97.75 132 LEU B O 1
ATOM 3902 N N . ALA B 1 133 ? -5.367 -19.453 -10.094 1 97.56 133 ALA B N 1
ATOM 3903 C CA . ALA B 1 133 ? -5.672 -18.25 -9.312 1 97.56 133 ALA B CA 1
ATOM 3904 C C . ALA B 1 133 ? -6.035 -18.609 -7.871 1 97.56 133 ALA B C 1
ATOM 3906 O O . ALA B 1 133 ? -5.668 -17.906 -6.934 1 97.56 133 ALA B O 1
ATOM 3907 N N . MET B 1 134 ? -6.746 -19.766 -7.668 1 98.5 134 MET B N 1
ATOM 3908 C CA . MET B 1 134 ? -7.18 -20.203 -6.344 1 98.5 134 MET B CA 1
ATOM 3909 C C . MET B 1 134 ? -5.984 -20.547 -5.469 1 98.5 134 MET B C 1
ATOM 3911 O O . MET B 1 134 ? -5.992 -20.297 -4.262 1 98.5 134 MET B O 1
ATOM 3915 N N . ILE B 1 135 ? -4.918 -21.031 -6.102 1 98.5 135 ILE B N 1
ATOM 3916 C CA . ILE B 1 135 ? -3.857 -21.609 -5.277 1 98.5 135 ILE B CA 1
ATOM 3917 C C . ILE B 1 135 ? -2.623 -20.703 -5.336 1 98.5 135 ILE B C 1
ATOM 3919 O O . ILE B 1 135 ? -1.64 -20.953 -4.633 1 98.5 135 ILE B O 1
ATOM 3923 N N . ASP B 1 136 ? -2.688 -19.594 -6.16 1 97.69 136 ASP B N 1
ATOM 3924 C CA . ASP B 1 136 ? -1.462 -18.812 -6.293 1 97.69 136 ASP B CA 1
ATOM 3925 C C . ASP B 1 136 ? -1.771 -17.328 -6.426 1 97.69 136 ASP B C 1
ATOM 3927 O O . ASP B 1 136 ? -1.726 -16.578 -5.441 1 97.69 136 ASP B O 1
ATOM 3931 N N . SER B 1 137 ? -2.332 -16.812 -7.492 1 95.75 137 SER B N 1
ATOM 3932 C CA . SER B 1 137 ? -2.328 -15.406 -7.867 1 95.75 137 SER B CA 1
ATOM 3933 C C . SER B 1 137 ? -3.262 -14.594 -6.973 1 95.75 137 SER B C 1
ATOM 3935 O O . SER B 1 137 ? -3.066 -13.391 -6.793 1 95.75 137 SER B O 1
ATOM 3937 N N . SER B 1 138 ? -4.305 -15.195 -6.414 1 97.56 138 SER B N 1
ATOM 3938 C CA . SER B 1 138 ? -5.23 -14.469 -5.555 1 97.56 138 SER B CA 1
ATOM 3939 C C . SER B 1 138 ? -4.672 -14.312 -4.141 1 97.56 138 SER B C 1
ATOM 3941 O O . SER B 1 138 ? -5.285 -13.664 -3.295 1 97.56 138 SER B O 1
ATOM 3943 N N . LEU B 1 139 ? -3.436 -14.898 -3.943 1 96.81 139 LEU B N 1
ATOM 3944 C CA . LEU B 1 139 ? -2.836 -14.961 -2.615 1 96.81 139 LEU B CA 1
ATOM 3945 C C . LEU B 1 139 ? -1.538 -14.156 -2.566 1 96.81 139 LEU B C 1
ATOM 3947 O O . LEU B 1 139 ? -0.888 -13.961 -3.596 1 96.81 139 LEU B O 1
ATOM 3951 N N . GLY B 1 140 ? -1.239 -13.656 -1.383 1 95.44 140 GLY B N 1
ATOM 3952 C CA . GLY B 1 140 ? 0.07 -13.07 -1.152 1 95.44 140 GLY B CA 1
ATOM 3953 C C . GLY B 1 140 ? 0.081 -11.562 -1.31 1 95.44 140 GLY B C 1
ATOM 3954 O O . GLY B 1 140 ? 1.077 -10.906 -0.995 1 95.44 140 GLY B O 1
ATOM 3955 N N . GLY B 1 141 ? -0.928 -11 -1.901 1 96.19 141 GLY B N 1
ATOM 3956 C CA . GLY B 1 141 ? -1.142 -9.562 -1.857 1 96.19 141 GLY B CA 1
ATOM 3957 C C . GLY B 1 141 ? -0.411 -8.812 -2.959 1 96.19 141 GLY B C 1
ATOM 3958 O O . GLY B 1 141 ? -0.546 -7.594 -3.086 1 96.19 141 GLY B O 1
ATOM 3959 N N . LYS B 1 142 ? 0.383 -9.516 -3.789 1 96.19 142 LYS B N 1
ATOM 3960 C CA . LYS B 1 142 ? 1.099 -8.836 -4.863 1 96.19 142 LYS B CA 1
ATOM 3961 C C . LYS B 1 142 ? 0.153 -8.461 -6 1 96.19 142 LYS B C 1
ATOM 3963 O O . LYS B 1 142 ? -0.571 -9.312 -6.523 1 96.19 142 LYS B O 1
ATOM 3968 N N . THR B 1 143 ? 0.078 -7.191 -6.328 1 97 143 THR B N 1
ATOM 3969 C CA . THR B 1 143 ? -0.659 -6.699 -7.488 1 97 143 THR B CA 1
ATOM 3970 C C . THR B 1 143 ? 0.28 -6 -8.469 1 97 143 THR B C 1
ATOM 3972 O O . THR B 1 143 ? 1.362 -5.551 -8.086 1 97 143 THR B O 1
ATOM 3975 N N . ALA B 1 144 ? -0.128 -5.957 -9.742 1 95.5 144 ALA B N 1
ATOM 3976 C CA . ALA B 1 144 ? 0.688 -5.246 -10.727 1 95.5 144 ALA B CA 1
ATOM 3977 C C . ALA B 1 144 ? -0.102 -4.973 -12 1 95.5 144 ALA B C 1
ATOM 3979 O O . ALA B 1 144 ? -0.97 -5.762 -12.383 1 95.5 144 ALA B O 1
ATOM 3980 N N . VAL B 1 145 ? 0.182 -3.893 -12.602 1 97.44 145 VAL B N 1
ATOM 3981 C CA . VAL B 1 145 ? -0.365 -3.559 -13.914 1 97.44 145 VAL B CA 1
ATOM 3982 C C . VAL B 1 145 ? 0.732 -2.965 -14.797 1 97.44 145 VAL B C 1
ATOM 3984 O O . VAL B 1 145 ? 1.753 -2.49 -14.289 1 97.44 145 VAL B O 1
ATOM 3987 N N . ASN B 1 146 ? 0.49 -3.109 -16.047 1 95.5 146 ASN B N 1
ATOM 3988 C CA . ASN B 1 146 ? 1.388 -2.512 -17.031 1 95.5 146 ASN B CA 1
ATOM 3989 C C . ASN B 1 146 ? 1.104 -1.025 -17.219 1 95.5 146 ASN B C 1
ATOM 3991 O O . ASN B 1 146 ? 0.007 -0.554 -16.922 1 95.5 146 ASN B O 1
ATOM 3995 N N . PHE B 1 147 ? 2.129 -0.321 -17.594 1 94.88 147 PHE B N 1
ATOM 3996 C CA . PHE B 1 147 ? 2.027 1.1 -17.906 1 94.88 147 PHE B CA 1
ATOM 3997 C C . PHE B 1 147 ? 2.975 1.47 -19.047 1 94.88 147 PHE B C 1
ATOM 3999 O O . PHE B 1 147 ? 4.172 1.195 -18.969 1 94.88 147 PHE B O 1
ATOM 4006 N N . GLU B 1 148 ? 2.432 2.002 -20.141 1 93 148 GLU B N 1
ATOM 4007 C CA . GLU B 1 148 ? 3.182 2.455 -21.312 1 93 148 GLU B CA 1
ATOM 4008 C C . GLU B 1 148 ? 4.109 1.36 -21.828 1 93 148 GLU B C 1
ATOM 4010 O O . GLU B 1 148 ? 5.273 1.623 -22.141 1 93 148 GLU B O 1
ATOM 4015 N N . GLY B 1 149 ? 3.629 0.123 -21.75 1 86.56 149 GLY B N 1
ATOM 4016 C CA . GLY B 1 149 ? 4.406 -0.987 -22.266 1 86.56 149 GLY B CA 1
ATOM 4017 C C . GLY B 1 149 ? 5.34 -1.601 -21.25 1 86.56 149 GLY B C 1
ATOM 4018 O O . GLY B 1 149 ? 5.922 -2.66 -21.484 1 86.56 149 GLY B O 1
ATOM 4019 N N . PHE B 1 150 ? 5.48 -0.985 -20.078 1 87.38 150 PHE B N 1
ATOM 4020 C CA . PHE B 1 150 ? 6.289 -1.543 -19 1 87.38 150 PHE B CA 1
ATOM 4021 C C . PHE B 1 150 ? 5.504 -2.596 -18.234 1 87.38 150 PHE B C 1
ATOM 4023 O O . PHE B 1 150 ? 4.527 -2.275 -17.547 1 87.38 150 PHE B O 1
ATOM 4030 N N . LYS B 1 151 ? 5.969 -3.785 -18.312 1 87.5 151 LYS B N 1
ATOM 4031 C CA . LYS B 1 151 ? 5.234 -4.891 -17.703 1 87.5 151 LYS B CA 1
ATOM 4032 C C . LYS B 1 151 ? 5.348 -4.848 -16.188 1 87.5 151 LYS B C 1
ATOM 4034 O O . LYS B 1 151 ? 6.441 -4.699 -15.641 1 87.5 151 LYS B O 1
ATOM 4039 N N . ASN B 1 152 ? 4.25 -4.938 -15.508 1 91.75 152 ASN B N 1
ATOM 4040 C CA . ASN B 1 152 ? 4.133 -5.055 -14.055 1 91.75 152 ASN B CA 1
ATOM 4041 C C . ASN B 1 152 ? 4.895 -3.947 -13.336 1 91.75 152 ASN B C 1
ATOM 4043 O O . ASN B 1 152 ? 5.441 -4.164 -12.258 1 91.75 152 ASN B O 1
ATOM 4047 N N . VAL B 1 153 ? 4.957 -2.725 -13.906 1 95.12 153 VAL B N 1
ATOM 4048 C CA . VAL B 1 153 ? 5.785 -1.655 -13.359 1 95.12 153 VAL B CA 1
ATOM 4049 C C . VAL B 1 153 ? 5.07 -0.995 -12.18 1 95.12 153 VAL B C 1
ATOM 4051 O O . VAL B 1 153 ? 5.715 -0.519 -11.242 1 95.12 153 VAL B O 1
ATOM 4054 N N . LEU B 1 154 ? 3.727 -0.952 -12.289 1 98.06 154 LEU B N 1
ATOM 4055 C CA . LEU B 1 154 ? 2.916 -0.388 -11.211 1 98.06 154 LEU B CA 1
ATOM 4056 C C . LEU B 1 154 ? 2.268 -1.491 -10.383 1 98.06 154 LEU B C 1
ATOM 4058 O O . LEU B 1 154 ? 1.722 -2.449 -10.938 1 98.06 154 LEU B O 1
ATOM 4062 N N . GLY B 1 155 ? 2.395 -1.372 -9.078 1 98.12 155 GLY B N 1
ATOM 4063 C CA . GLY B 1 155 ? 1.783 -2.373 -8.219 1 98.12 155 GLY B CA 1
ATOM 4064 C C . GLY B 1 155 ? 1.854 -2.016 -6.742 1 98.12 155 GLY B C 1
ATOM 4065 O O . GLY B 1 155 ? 2.305 -0.927 -6.383 1 98.12 155 GLY B O 1
ATOM 4066 N N . SER B 1 156 ? 1.323 -2.914 -5.918 1 97.81 156 SER B N 1
ATOM 4067 C CA . SER B 1 156 ? 1.342 -2.785 -4.465 1 97.81 156 SER B CA 1
ATOM 4068 C C . SER B 1 156 ? 1.269 -4.148 -3.789 1 97.81 156 SER B C 1
ATOM 4070 O O . SER B 1 156 ? 1.055 -5.168 -4.453 1 97.81 156 SER B O 1
ATOM 4072 N N . PHE B 1 157 ? 1.649 -4.223 -2.588 1 97.06 157 PHE B N 1
ATOM 4073 C CA . PHE B 1 157 ? 1.282 -5.332 -1.715 1 97.06 157 PHE B CA 1
ATOM 4074 C C . PHE B 1 157 ? -0.027 -5.039 -0.992 1 97.06 157 PHE B C 1
ATOM 4076 O O . PHE B 1 157 ? -0.084 -4.16 -0.13 1 97.06 157 PHE B O 1
ATOM 4083 N N . TYR B 1 158 ? -1.071 -5.711 -1.377 1 97.5 158 TYR B N 1
ATOM 4084 C CA . TYR B 1 158 ? -2.41 -5.441 -0.865 1 97.5 158 TYR B CA 1
ATOM 4085 C C . TYR B 1 158 ? -3.197 -6.734 -0.689 1 97.5 158 TYR B C 1
ATOM 4087 O O . TYR B 1 158 ? -3.527 -7.406 -1.67 1 97.5 158 TYR B O 1
ATOM 4095 N N . HIS B 1 159 ? -3.463 -7.078 0.531 1 97 159 HIS B N 1
ATOM 4096 C CA . HIS B 1 159 ? -4.121 -8.344 0.833 1 97 159 HIS B CA 1
ATOM 4097 C C . HIS B 1 159 ? -5.637 -8.219 0.731 1 97 159 HIS B C 1
ATOM 4099 O O . HIS B 1 159 ? -6.215 -7.23 1.192 1 97 159 HIS B O 1
ATOM 4105 N N . PRO B 1 160 ? -6.305 -9.18 0.12 1 97.75 160 PRO B N 1
ATOM 4106 C CA . PRO B 1 160 ? -7.77 -9.172 0.114 1 97.75 160 PRO B CA 1
ATOM 4107 C C . PRO B 1 160 ? -8.367 -9.414 1.497 1 97.75 160 PRO B C 1
ATOM 4109 O O . PRO B 1 160 ? -7.742 -10.078 2.334 1 97.75 160 PRO B O 1
ATOM 4112 N N . TRP B 1 161 ? -9.531 -8.883 1.673 1 97 161 TRP B N 1
ATOM 4113 C CA . TRP B 1 161 ? -10.289 -9.133 2.895 1 97 161 TRP B CA 1
ATOM 4114 C C . TRP B 1 161 ? -10.898 -10.523 2.877 1 97 161 TRP B C 1
ATOM 4116 O O . TRP B 1 161 ? -11.156 -11.109 3.934 1 97 161 TRP B O 1
ATOM 4126 N N . LEU B 1 162 ? -11.148 -11 1.646 1 98.25 162 LEU B N 1
ATOM 4127 C CA . LEU B 1 162 ? -11.805 -12.297 1.48 1 98.25 162 LEU B CA 1
ATOM 4128 C C . LEU B 1 162 ? -11.469 -12.906 0.124 1 98.25 162 LEU B C 1
ATOM 4130 O O . LEU B 1 162 ? -11.445 -12.203 -0.89 1 98.25 162 LEU B O 1
ATOM 4134 N N . VAL B 1 163 ? -11.117 -14.164 0.104 1 98.69 163 VAL B N 1
ATOM 4135 C CA . VAL B 1 163 ? -10.992 -14.969 -1.104 1 98.69 163 VAL B CA 1
ATOM 4136 C C . VAL B 1 163 ? -12.07 -16.047 -1.12 1 98.69 163 VAL B C 1
ATOM 4138 O O . VAL B 1 163 ? -12.195 -16.828 -0.172 1 98.69 163 VAL B O 1
ATOM 4141 N N . VAL B 1 164 ? -12.844 -16.031 -2.176 1 98.69 164 VAL B N 1
ATOM 4142 C CA . VAL B 1 164 ? -13.953 -16.969 -2.289 1 98.69 164 VAL B CA 1
ATOM 4143 C C . VAL B 1 164 ? -13.68 -17.969 -3.412 1 98.69 164 VAL B C 1
ATOM 4145 O O . VAL B 1 164 ? -13.922 -17.672 -4.586 1 98.69 164 VAL B O 1
ATOM 4148 N N . ASP B 1 165 ? -13.25 -19.125 -3.018 1 98.44 165 ASP B N 1
ATOM 4149 C CA . ASP B 1 165 ? -12.969 -20.188 -3.979 1 98.44 165 ASP B CA 1
ATOM 4150 C C . ASP B 1 165 ? -14.211 -21.062 -4.207 1 98.44 165 ASP B C 1
ATOM 4152 O O . ASP B 1 165 ? -14.391 -22.078 -3.543 1 98.44 165 ASP B O 1
ATOM 4156 N N . ASP B 1 166 ? -15.031 -20.656 -5.168 1 98.44 166 ASP B N 1
ATOM 4157 C CA . ASP B 1 166 ? -16.188 -21.438 -5.562 1 98.44 166 ASP B CA 1
ATOM 4158 C C . ASP B 1 166 ? -15.805 -22.531 -6.559 1 98.44 166 ASP B C 1
ATOM 4160 O O . ASP B 1 166 ? -15.492 -22.234 -7.711 1 98.44 166 ASP B O 1
AT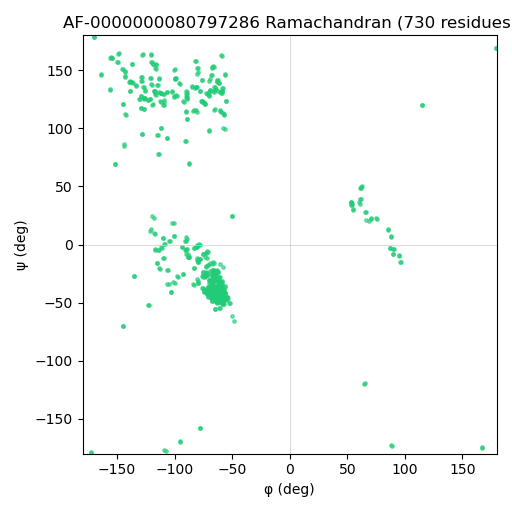OM 4164 N N . LEU B 1 167 ? -15.961 -23.781 -6.152 1 98.12 167 LEU B N 1
ATOM 4165 C CA . LEU B 1 167 ? -15.469 -24.922 -6.914 1 98.12 167 LEU B CA 1
ATOM 4166 C C . LEU B 1 167 ? -16.266 -25.094 -8.203 1 98.12 167 LEU B C 1
ATOM 4168 O O . LEU B 1 167 ? -15.828 -25.797 -9.117 1 98.12 167 LEU B O 1
ATOM 4172 N N . ARG B 1 168 ? -17.453 -24.469 -8.344 1 97.44 168 ARG B N 1
ATOM 4173 C CA . ARG B 1 168 ? -18.25 -24.578 -9.555 1 97.44 168 ARG B CA 1
ATOM 4174 C C . ARG B 1 168 ? -17.516 -24 -10.758 1 97.44 168 ARG B C 1
ATOM 4176 O O . ARG B 1 168 ? -17.75 -24.422 -11.898 1 97.44 168 ARG B O 1
ATOM 4183 N N . PHE B 1 169 ? -16.516 -23.031 -10.477 1 97.75 169 PHE B N 1
ATOM 4184 C CA . PHE B 1 169 ? -15.75 -22.453 -11.57 1 97.75 169 PHE B CA 1
ATOM 4185 C C . PHE B 1 169 ? -14.852 -23.5 -12.219 1 97.75 169 PHE B C 1
ATOM 4187 O O . PHE B 1 169 ? -14.508 -23.375 -13.391 1 97.75 169 PHE B O 1
ATOM 4194 N N . LEU B 1 170 ? -14.484 -24.531 -11.484 1 97.38 170 LEU B N 1
ATOM 4195 C CA . LEU B 1 170 ? -13.547 -25.531 -11.992 1 97.38 170 LEU B CA 1
ATOM 4196 C C . LEU B 1 170 ? -14.258 -26.531 -12.891 1 97.38 170 LEU B C 1
ATOM 4198 O O . LEU B 1 170 ? -13.617 -27.281 -13.625 1 97.38 170 LEU B O 1
ATOM 4202 N N . ASP B 1 171 ? -15.602 -26.516 -12.852 1 94.31 171 ASP B N 1
ATOM 4203 C CA . ASP B 1 171 ? -16.391 -27.438 -13.672 1 94.31 171 ASP B CA 1
ATOM 4204 C C . ASP B 1 171 ? -16.219 -27.125 -15.156 1 94.31 171 ASP B C 1
ATOM 4206 O O . ASP B 1 171 ? -16.297 -28.031 -15.992 1 94.31 171 ASP B O 1
ATOM 4210 N N . THR B 1 172 ? -15.938 -25.891 -15.492 1 87.94 172 THR B N 1
ATOM 4211 C CA . THR B 1 172 ? -15.891 -25.5 -16.891 1 87.94 172 THR B CA 1
ATOM 4212 C C . THR B 1 172 ? -14.461 -25.219 -17.328 1 87.94 172 THR B C 1
ATOM 4214 O O . THR B 1 172 ? -14.211 -24.844 -18.484 1 87.94 172 THR B O 1
ATOM 4217 N N . LEU B 1 173 ? -13.562 -25.375 -16.453 1 93.69 173 LEU B N 1
ATOM 4218 C CA . LEU B 1 173 ? -12.164 -25.125 -16.781 1 93.69 173 LEU B CA 1
ATOM 4219 C C . LEU B 1 173 ? -11.633 -26.188 -17.734 1 93.69 173 LEU B C 1
ATOM 4221 O O . LEU B 1 173 ? -11.789 -27.375 -17.484 1 93.69 173 LEU B O 1
ATOM 4225 N N . PRO B 1 174 ? -11.039 -25.766 -18.844 1 94.31 174 PRO B N 1
ATOM 4226 C CA . PRO B 1 174 ? -10.453 -26.766 -19.734 1 94.31 174 PRO B CA 1
ATOM 4227 C C . PRO B 1 174 ? -9.43 -27.656 -19.031 1 94.31 174 PRO B C 1
ATOM 4229 O O . PRO B 1 174 ? -8.672 -27.172 -18.172 1 94.31 174 PRO B O 1
ATOM 4232 N N . ASP B 1 175 ? -9.336 -28.891 -19.406 1 96.56 175 ASP B N 1
ATOM 4233 C CA . ASP B 1 175 ? -8.477 -29.875 -18.766 1 96.56 175 ASP B CA 1
ATOM 4234 C C . ASP B 1 175 ? -7.012 -29.438 -18.797 1 96.56 175 ASP B C 1
ATOM 4236 O O . ASP B 1 175 ? -6.301 -29.562 -17.797 1 96.56 175 ASP B O 1
ATOM 4240 N N . ARG B 1 176 ? -6.562 -28.906 -19.938 1 96.62 176 ARG B N 1
ATOM 4241 C CA . ARG B 1 176 ? -5.176 -28.469 -20.078 1 96.62 176 ARG B CA 1
ATOM 4242 C C . ARG B 1 176 ? -4.832 -27.391 -19.062 1 96.62 176 ARG B C 1
ATOM 4244 O O . ARG B 1 176 ? -3.76 -27.422 -18.453 1 96.62 176 ARG B O 1
ATOM 4251 N N . VAL B 1 177 ? -5.77 -26.516 -18.859 1 95.5 177 VAL B N 1
ATOM 4252 C CA . VAL B 1 177 ? -5.562 -25.406 -17.922 1 95.5 177 VAL B CA 1
ATOM 4253 C C . VAL B 1 177 ? -5.551 -25.922 -16.484 1 95.5 177 VAL B C 1
ATOM 4255 O O . VAL B 1 177 ? -4.695 -25.531 -15.688 1 95.5 177 VAL B O 1
ATOM 4258 N N . PHE B 1 178 ? -6.465 -26.812 -16.203 1 97.62 178 PHE B N 1
ATOM 4259 C CA . PHE B 1 178 ? -6.535 -27.422 -14.883 1 97.62 178 PHE B CA 1
ATOM 4260 C C . PHE B 1 178 ? -5.234 -28.141 -14.547 1 97.62 178 PHE B C 1
ATOM 4262 O O . PHE B 1 178 ? -4.621 -27.875 -13.508 1 97.62 178 PHE B O 1
ATOM 4269 N N . LYS B 1 179 ? -4.789 -28.984 -15.453 1 97.88 179 LYS B N 1
ATOM 4270 C CA . LYS B 1 179 ? -3.574 -29.766 -15.25 1 97.88 179 LYS B CA 1
ATOM 4271 C C . LYS B 1 179 ? -2.357 -28.859 -15.094 1 97.88 179 LYS B C 1
ATOM 4273 O O . LYS B 1 179 ? -1.512 -29.094 -14.227 1 97.88 179 LYS B O 1
ATOM 4278 N N . SER B 1 180 ? -2.277 -27.844 -15.945 1 97.62 180 SER B N 1
ATOM 4279 C CA . SER B 1 180 ? -1.151 -26.906 -15.898 1 97.62 180 SER B CA 1
ATOM 4280 C C . SER B 1 180 ? -1.07 -26.203 -14.555 1 97.62 180 SER B C 1
ATOM 4282 O O . SER B 1 180 ? 0.022 -25.891 -14.078 1 97.62 180 SER B O 1
ATOM 4284 N N . SER B 1 181 ? -2.201 -25.938 -13.906 1 98.06 181 SER B N 1
ATOM 4285 C CA . SER B 1 181 ? -2.248 -25.234 -12.625 1 98.06 181 SER B CA 1
ATOM 4286 C C . SER B 1 181 ? -1.572 -26.047 -11.523 1 98.06 181 SER B C 1
ATOM 4288 O O . SER B 1 181 ? -1.087 -25.5 -10.539 1 98.06 181 SER B O 1
ATOM 4290 N N . MET B 1 182 ? -1.508 -27.359 -11.75 1 98.62 182 MET B N 1
ATOM 4291 C CA . MET B 1 182 ? -0.977 -28.25 -10.727 1 98.62 182 MET B CA 1
ATOM 4292 C C . MET B 1 182 ? 0.531 -28.078 -10.578 1 98.62 182 MET B C 1
ATOM 4294 O O . MET B 1 182 ? 1.111 -28.484 -9.57 1 98.62 182 MET B O 1
ATOM 4298 N N . ALA B 1 183 ? 1.146 -27.484 -11.57 1 98.62 183 ALA B N 1
ATOM 4299 C CA . ALA B 1 183 ? 2.576 -27.203 -11.469 1 98.62 183 ALA B CA 1
ATOM 4300 C C . ALA B 1 183 ? 2.883 -26.344 -10.234 1 98.62 183 ALA B C 1
ATOM 4302 O O . ALA B 1 183 ? 3.855 -26.609 -9.523 1 98.62 183 ALA B O 1
ATOM 4303 N N . GLU B 1 184 ? 2.029 -25.391 -9.938 1 98.56 184 GLU B N 1
ATOM 4304 C CA . GLU B 1 184 ? 2.246 -24.531 -8.781 1 98.56 184 GLU B CA 1
ATOM 4305 C C . GLU B 1 184 ? 2.041 -25.281 -7.477 1 98.56 184 GLU B C 1
ATOM 4307 O O . GLU B 1 184 ? 2.762 -25.062 -6.504 1 98.56 184 GLU B O 1
ATOM 4312 N N . ALA B 1 185 ? 1.055 -26.156 -7.457 1 98.81 185 ALA B N 1
ATOM 4313 C CA . ALA B 1 185 ? 0.859 -26.984 -6.273 1 98.81 185 ALA B CA 1
ATOM 4314 C C . ALA B 1 185 ? 2.066 -27.891 -6.027 1 98.81 185 ALA B C 1
ATOM 4316 O O . ALA B 1 185 ? 2.531 -28.016 -4.895 1 98.81 185 ALA B O 1
ATOM 4317 N N . ILE B 1 186 ? 2.527 -28.469 -7.105 1 98.88 186 ILE B N 1
ATOM 4318 C CA . ILE B 1 186 ? 3.684 -29.344 -7.02 1 98.88 186 ILE B CA 1
ATOM 4319 C C . ILE B 1 186 ? 4.906 -28.562 -6.555 1 98.88 186 ILE B C 1
ATOM 4321 O O . ILE B 1 186 ? 5.695 -29.047 -5.742 1 98.88 186 ILE B O 1
ATOM 4325 N N . LYS B 1 187 ? 5.055 -27.328 -7.043 1 98.81 187 LYS B N 1
ATOM 4326 C CA . LYS B 1 187 ? 6.129 -26.438 -6.598 1 98.81 187 LYS B CA 1
ATOM 4327 C C . LYS B 1 187 ? 6.113 -26.281 -5.082 1 98.81 187 LYS B C 1
ATOM 4329 O O . LYS B 1 187 ? 7.152 -26.375 -4.43 1 98.81 187 LYS B O 1
ATOM 4334 N N . TYR B 1 188 ? 4.914 -26.062 -4.496 1 98.69 188 TYR B N 1
ATOM 4335 C CA . TYR B 1 188 ? 4.789 -25.953 -3.047 1 98.69 188 TYR B CA 1
ATOM 4336 C C . TYR B 1 188 ? 5.223 -27.25 -2.357 1 98.69 188 TYR B C 1
ATOM 4338 O O . TYR B 1 188 ? 5.938 -27.203 -1.354 1 98.69 188 TYR B O 1
ATOM 4346 N N . GLY B 1 189 ? 4.82 -28.344 -2.93 1 98.56 189 GLY B N 1
ATOM 4347 C CA . GLY B 1 189 ? 5.152 -29.641 -2.352 1 98.56 189 GLY B CA 1
ATOM 4348 C C . GLY B 1 189 ? 6.641 -29.922 -2.334 1 98.56 189 GLY B C 1
ATOM 4349 O O . GLY B 1 189 ? 7.203 -30.25 -1.29 1 98.56 189 GLY B O 1
ATOM 4350 N N . ILE B 1 190 ? 7.281 -29.719 -3.453 1 98.5 190 ILE B N 1
ATOM 4351 C CA . ILE B 1 190 ? 8.664 -30.141 -3.619 1 98.5 190 ILE B CA 1
ATOM 4352 C C . ILE B 1 190 ? 9.594 -29.188 -2.857 1 98.5 190 ILE B C 1
ATOM 4354 O O . ILE B 1 190 ? 10.641 -29.609 -2.359 1 98.5 190 ILE B O 1
ATOM 4358 N N . THR B 1 191 ? 9.172 -27.938 -2.66 1 98.44 191 THR B N 1
ATOM 4359 C CA . THR B 1 191 ? 10.07 -26.969 -2.059 1 98.44 191 THR B CA 1
ATOM 4360 C C . THR B 1 191 ? 9.805 -26.828 -0.563 1 98.44 191 THR B C 1
ATOM 4362 O O . THR B 1 191 ? 10.695 -26.469 0.206 1 98.44 191 THR B O 1
ATOM 4365 N N . LEU B 1 192 ? 8.531 -27.109 -0.132 1 98.25 192 LEU B N 1
ATOM 4366 C CA . LEU B 1 192 ? 8.18 -26.641 1.204 1 98.25 192 LEU B CA 1
ATOM 4367 C C . LEU B 1 192 ? 7.441 -27.719 1.983 1 98.25 192 LEU B C 1
ATOM 4369 O O . LEU B 1 192 ? 7.445 -27.719 3.217 1 98.25 192 LEU B O 1
ATOM 4373 N N . ASN B 1 193 ? 6.742 -28.641 1.307 1 98.12 193 ASN B N 1
ATOM 4374 C CA . ASN B 1 193 ? 5.789 -29.516 1.99 1 98.12 193 ASN B CA 1
ATOM 4375 C C . ASN B 1 193 ? 5.785 -30.922 1.396 1 98.12 193 ASN B C 1
ATOM 4377 O O . ASN B 1 193 ? 4.895 -31.266 0.623 1 98.12 193 ASN B O 1
ATOM 4381 N N . PRO B 1 194 ? 6.672 -31.781 1.833 1 97.69 194 PRO B N 1
ATOM 4382 C CA . PRO B 1 194 ? 6.785 -33.125 1.278 1 97.69 194 PRO B CA 1
ATOM 4383 C C . PRO B 1 194 ? 5.496 -33.938 1.416 1 97.69 194 PRO B C 1
ATOM 4385 O O . PRO B 1 194 ? 5.172 -34.75 0.541 1 97.69 194 PRO B O 1
ATOM 4388 N N . GLU B 1 195 ? 4.805 -33.719 2.539 1 98.31 195 GLU B N 1
ATOM 4389 C CA . GLU B 1 195 ? 3.547 -34.438 2.729 1 98.31 195 GLU B CA 1
ATOM 4390 C C . GLU B 1 195 ? 2.514 -34.031 1.686 1 98.31 195 GLU B C 1
ATOM 4392 O O . GLU B 1 195 ? 1.746 -34.875 1.199 1 98.31 195 GLU B O 1
ATOM 4397 N N . PHE B 1 196 ? 2.504 -32.781 1.365 1 98.62 196 PHE B N 1
ATOM 4398 C CA . PHE B 1 196 ? 1.604 -32.281 0.333 1 98.62 196 PHE B CA 1
ATOM 4399 C C . PHE B 1 196 ? 1.974 -32.844 -1.031 1 98.62 196 PHE B C 1
ATOM 4401 O O . PHE B 1 196 ? 1.096 -33.219 -1.812 1 98.62 196 PHE B O 1
ATOM 4408 N N . LEU B 1 197 ? 3.271 -33 -1.318 1 98.56 197 LEU B N 1
ATOM 4409 C CA . LEU B 1 197 ? 3.727 -33.562 -2.572 1 98.56 197 LEU B CA 1
ATOM 4410 C C . LEU B 1 197 ? 3.232 -35 -2.707 1 98.56 197 LEU B C 1
ATOM 4412 O O . LEU B 1 197 ? 2.748 -35.406 -3.77 1 98.56 197 LEU B O 1
ATOM 4416 N N . LYS B 1 198 ? 3.387 -35.719 -1.645 1 98.38 198 LYS B N 1
ATOM 4417 C CA . LYS B 1 198 ? 2.916 -37.094 -1.623 1 98.38 198 LYS B CA 1
ATOM 4418 C C . LYS B 1 198 ? 1.41 -37.156 -1.854 1 98.38 198 LYS B C 1
ATOM 4420 O O . LYS B 1 198 ? 0.933 -38.031 -2.611 1 98.38 198 LYS B O 1
ATOM 4425 N N . TYR B 1 199 ? 0.723 -36.281 -1.175 1 98.69 199 TYR B N 1
ATOM 4426 C CA . TYR B 1 199 ? -0.727 -36.25 -1.327 1 98.69 199 TYR B CA 1
ATOM 4427 C C . TYR B 1 199 ? -1.114 -36 -2.783 1 98.69 199 TYR B C 1
ATOM 4429 O O . TYR B 1 199 ? -2.016 -36.688 -3.303 1 98.69 199 TYR B O 1
ATOM 4437 N N . LEU B 1 200 ? -0.441 -35.125 -3.482 1 98.81 200 LEU B N 1
ATOM 4438 C CA . LEU B 1 200 ? -0.717 -34.781 -4.879 1 98.81 200 LEU B CA 1
ATOM 4439 C C . LEU B 1 200 ? -0.483 -36 -5.773 1 98.81 200 LEU B C 1
ATOM 4441 O O . LEU B 1 200 ? -1.279 -36.281 -6.676 1 98.81 200 LEU B O 1
ATOM 4445 N N . LYS B 1 201 ? 0.576 -36.656 -5.551 1 98.19 201 LYS B N 1
ATOM 4446 C CA . LYS B 1 201 ? 0.93 -37.812 -6.355 1 98.19 201 LYS B CA 1
ATOM 4447 C C . LYS B 1 201 ? -0.052 -38.969 -6.129 1 98.19 201 LYS B C 1
ATOM 4449 O O . LYS B 1 201 ? -0.57 -39.531 -7.086 1 98.19 201 LYS B O 1
ATOM 4454 N N . ASP B 1 202 ? -0.375 -39.156 -4.875 1 98.31 202 ASP B N 1
ATOM 4455 C CA . ASP B 1 202 ? -1.151 -40.344 -4.496 1 98.31 202 ASP B CA 1
ATOM 4456 C C . ASP B 1 202 ? -2.619 -40.188 -4.887 1 98.31 202 ASP B C 1
ATOM 4458 O O . ASP B 1 202 ? -3.34 -41.156 -5.035 1 98.31 202 ASP B O 1
ATOM 4462 N N . ASN B 1 203 ? -3.049 -38.969 -5.023 1 98.62 203 ASN B N 1
ATOM 4463 C CA . ASN B 1 203 ? -4.473 -38.75 -5.258 1 98.62 203 ASN B CA 1
ATOM 4464 C C . ASN B 1 203 ? -4.723 -38.094 -6.598 1 98.62 203 ASN B C 1
ATOM 4466 O O . ASN B 1 203 ? -5.734 -37.406 -6.773 1 98.62 203 ASN B O 1
ATOM 4470 N N . SER B 1 204 ? -3.807 -38.219 -7.539 1 98.62 204 SER B N 1
ATOM 4471 C CA . SER B 1 204 ? -3.854 -37.531 -8.812 1 98.62 204 SER B CA 1
ATOM 4472 C C . SER B 1 204 ? -5.129 -37.844 -9.586 1 98.62 204 SER B C 1
ATOM 4474 O O . SER B 1 204 ? -5.738 -36.969 -10.195 1 98.62 204 SER B O 1
ATOM 4476 N N . SER B 1 205 ? -5.602 -39.094 -9.555 1 98.5 205 SER B N 1
ATOM 4477 C CA . SER B 1 205 ? -6.793 -39.5 -10.289 1 98.5 205 SER B CA 1
ATOM 4478 C C . SER B 1 205 ? -8.031 -38.75 -9.781 1 98.5 205 SER B C 1
ATOM 4480 O O . SER B 1 205 ? -8.844 -38.281 -10.578 1 98.5 205 SER B O 1
ATOM 4482 N N . LYS B 1 206 ? -8.156 -38.656 -8.453 1 98.56 206 LYS B N 1
ATOM 4483 C CA . LYS B 1 206 ? -9.305 -38 -7.852 1 98.56 206 LYS B CA 1
ATOM 4484 C C . LYS B 1 206 ? -9.234 -36.469 -8.07 1 98.56 206 LYS B C 1
ATOM 4486 O O . LYS B 1 206 ? -10.266 -35.844 -8.281 1 98.56 206 LYS B O 1
ATOM 4491 N N . ILE B 1 207 ? -8.094 -35.969 -8.023 1 98.62 207 ILE B N 1
ATOM 4492 C CA . ILE B 1 207 ? -7.891 -34.562 -8.25 1 98.62 207 ILE B CA 1
ATOM 4493 C C . ILE B 1 207 ? -8.211 -34.219 -9.703 1 98.62 207 ILE B C 1
ATOM 4495 O O . ILE B 1 207 ? -8.945 -33.25 -9.969 1 98.62 207 ILE B O 1
ATOM 4499 N N . LEU B 1 208 ? -7.719 -35.031 -10.648 1 98.19 208 LEU B N 1
ATOM 4500 C CA . LEU B 1 208 ? -7.949 -34.812 -12.07 1 98.19 208 LEU B CA 1
ATOM 4501 C C . LEU B 1 208 ? -9.422 -34.969 -12.422 1 98.19 208 LEU B C 1
ATOM 4503 O O . LEU B 1 208 ? -9.914 -34.406 -13.391 1 98.19 208 LEU B O 1
ATOM 4507 N N . ALA B 1 209 ? -10.102 -35.781 -11.602 1 97.88 209 ALA B N 1
ATOM 4508 C CA . ALA B 1 209 ? -11.539 -35.938 -11.766 1 97.88 209 ALA B CA 1
ATOM 4509 C C . ALA B 1 209 ? -12.305 -34.781 -11.141 1 97.88 209 ALA B C 1
ATOM 4511 O O . ALA B 1 209 ? -13.539 -34.75 -11.18 1 97.88 209 ALA B O 1
ATOM 4512 N N . ARG B 1 210 ? -11.586 -33.875 -10.539 1 97.81 210 ARG B N 1
ATOM 4513 C CA . ARG B 1 210 ? -12.125 -32.656 -9.93 1 97.81 210 ARG B CA 1
ATOM 4514 C C . ARG B 1 210 ? -13.094 -33 -8.797 1 97.81 210 ARG B C 1
ATOM 4516 O O . ARG B 1 210 ? -14.133 -32.344 -8.656 1 97.81 210 ARG B O 1
ATOM 4523 N N . ASP B 1 211 ? -12.688 -34.062 -8.047 1 97.62 211 ASP B N 1
ATOM 4524 C CA . ASP B 1 211 ? -13.438 -34.406 -6.848 1 97.62 211 ASP B CA 1
ATOM 4525 C C . ASP B 1 211 ? -13.344 -33.281 -5.805 1 97.62 211 ASP B C 1
ATOM 4527 O O . ASP B 1 211 ? -12.25 -32.844 -5.453 1 97.62 211 ASP B O 1
ATOM 4531 N N . ASP B 1 212 ? -14.477 -32.906 -5.242 1 97.69 212 ASP B N 1
ATOM 4532 C CA . ASP B 1 212 ? -14.555 -31.734 -4.383 1 97.69 212 ASP B CA 1
ATOM 4533 C C . ASP B 1 212 ? -13.648 -31.891 -3.166 1 97.69 212 ASP B C 1
ATOM 4535 O O . ASP B 1 212 ? -12.961 -30.938 -2.777 1 97.69 212 ASP B O 1
ATOM 4539 N N . GLU B 1 213 ? -13.672 -32.969 -2.566 1 97.38 213 GLU B N 1
ATOM 4540 C CA . GLU B 1 213 ? -12.891 -33.188 -1.353 1 97.38 213 GLU B CA 1
ATOM 4541 C C . GLU B 1 213 ? -11.398 -33.031 -1.619 1 97.38 213 GLU B C 1
ATOM 4543 O O . GLU B 1 213 ? -10.695 -32.344 -0.88 1 97.38 213 GLU B O 1
ATOM 4548 N N . TYR B 1 214 ? -10.945 -33.656 -2.682 1 98.31 214 TYR B N 1
ATOM 4549 C CA . TYR B 1 214 ? -9.516 -33.688 -2.982 1 98.31 214 TYR B CA 1
ATOM 4550 C C . TYR B 1 214 ? -9.039 -32.344 -3.51 1 98.31 214 TYR B C 1
ATOM 4552 O O . TYR B 1 214 ? -7.973 -31.859 -3.115 1 98.31 214 TYR B O 1
ATOM 4560 N N . VAL B 1 215 ? -9.859 -31.734 -4.34 1 98.44 215 VAL B N 1
ATOM 4561 C CA . VAL B 1 215 ? -9.5 -30.438 -4.887 1 98.44 215 VAL B CA 1
ATOM 4562 C C . VAL B 1 215 ? -9.508 -29.391 -3.775 1 98.44 215 VAL B C 1
ATOM 4564 O O . VAL B 1 215 ? -8.633 -28.531 -3.715 1 98.44 215 VAL B O 1
ATOM 4567 N N . SER B 1 216 ? -10.508 -29.453 -2.865 1 98.38 216 SER B N 1
ATOM 4568 C CA . SER B 1 216 ? -10.555 -28.531 -1.729 1 98.38 216 SER B CA 1
ATOM 4569 C C . SER B 1 216 ? -9.289 -28.641 -0.884 1 98.38 216 SER B C 1
ATOM 4571 O O . SER B 1 216 ? -8.773 -27.625 -0.403 1 98.38 216 SER B O 1
ATOM 4573 N N . LYS B 1 217 ? -8.859 -29.828 -0.727 1 98.12 217 LYS B N 1
ATOM 4574 C CA . LYS B 1 217 ? -7.637 -30.047 0.049 1 98.12 217 LYS B CA 1
ATOM 4575 C C . LYS B 1 217 ? -6.426 -29.453 -0.662 1 98.12 217 LYS B C 1
ATOM 4577 O O . LYS B 1 217 ? -5.543 -28.875 -0.022 1 98.12 217 LYS B O 1
ATOM 4582 N N . VAL B 1 218 ? -6.348 -29.625 -2.004 1 98.75 218 VAL B N 1
ATOM 4583 C CA . VAL B 1 218 ? -5.266 -29.031 -2.785 1 98.75 218 VAL B CA 1
ATOM 4584 C C . VAL B 1 218 ? -5.254 -27.516 -2.584 1 98.75 218 VAL B C 1
ATOM 4586 O O . VAL B 1 218 ? -4.203 -26.938 -2.309 1 98.75 218 VAL B O 1
ATOM 4589 N N . ILE B 1 219 ? -6.422 -26.891 -2.66 1 98.62 219 ILE B N 1
ATOM 4590 C CA . ILE B 1 219 ? -6.539 -25.438 -2.516 1 98.62 219 ILE B CA 1
ATOM 4591 C C . ILE B 1 219 ? -6.141 -25.031 -1.099 1 98.62 219 ILE B C 1
ATOM 4593 O O . ILE B 1 219 ? -5.297 -24.156 -0.915 1 98.62 219 ILE B O 1
ATOM 4597 N N . ALA B 1 220 ? -6.645 -25.734 -0.115 1 98.19 220 ALA B N 1
ATOM 4598 C CA . ALA B 1 220 ? -6.391 -25.375 1.281 1 98.19 220 ALA B CA 1
ATOM 4599 C C . ALA B 1 220 ? -4.902 -25.469 1.607 1 98.19 220 ALA B C 1
ATOM 4601 O O . ALA B 1 220 ? -4.34 -24.562 2.227 1 98.19 220 ALA B O 1
ATOM 4602 N N . GLU B 1 221 ? -4.277 -26.562 1.19 1 98.25 221 GLU B N 1
ATOM 4603 C CA . GLU B 1 221 ? -2.863 -26.766 1.489 1 98.25 221 GLU B CA 1
ATOM 4604 C C . GLU B 1 221 ? -1.993 -25.75 0.738 1 98.25 221 GLU B C 1
ATOM 4606 O O . GLU B 1 221 ? -0.979 -25.281 1.262 1 98.25 221 GLU B O 1
ATOM 4611 N N . SER B 1 222 ? -2.369 -25.469 -0.49 1 98.5 222 SER B N 1
ATOM 4612 C CA . SER B 1 222 ? -1.643 -24.469 -1.258 1 98.5 222 SER B CA 1
ATOM 4613 C C . SER B 1 222 ? -1.727 -23.094 -0.593 1 98.5 222 SER B C 1
ATOM 4615 O O . SER B 1 222 ? -0.715 -22.406 -0.455 1 98.5 222 SER B O 1
ATOM 4617 N N . VAL B 1 223 ? -2.938 -22.75 -0.168 1 97.69 223 VAL B N 1
ATOM 4618 C CA . VAL B 1 223 ? -3.176 -21.469 0.499 1 97.69 223 VAL B CA 1
ATOM 4619 C C . VAL B 1 223 ? -2.322 -21.375 1.761 1 97.69 223 VAL B C 1
ATOM 4621 O O . VAL B 1 223 ? -1.604 -20.391 1.962 1 97.69 223 VAL B O 1
ATOM 4624 N N . LYS B 1 224 ? -2.365 -22.406 2.555 1 97.12 224 LYS B N 1
ATOM 4625 C CA . LYS B 1 224 ? -1.623 -22.422 3.811 1 97.12 224 LYS B CA 1
ATOM 4626 C C . LYS B 1 224 ? -0.12 -22.328 3.562 1 97.12 224 LYS B C 1
ATOM 4628 O O . LYS B 1 224 ? 0.572 -21.531 4.211 1 97.12 224 LYS B O 1
ATOM 4633 N N . THR B 1 225 ? 0.35 -23.109 2.643 1 97.5 225 THR B N 1
ATOM 4634 C CA . THR B 1 225 ? 1.779 -23.172 2.361 1 97.5 225 THR B CA 1
ATOM 4635 C C . THR B 1 225 ? 2.293 -21.844 1.836 1 97.5 225 THR B C 1
ATOM 4637 O O . THR B 1 225 ? 3.301 -21.328 2.32 1 97.5 225 THR B O 1
ATOM 4640 N N . LYS B 1 226 ? 1.622 -21.281 0.857 1 97.62 226 LYS B N 1
ATOM 4641 C CA . LYS B 1 226 ? 2.057 -20 0.288 1 97.62 226 LYS B CA 1
ATOM 4642 C C . LYS B 1 226 ? 2.004 -18.891 1.329 1 97.62 226 LYS B C 1
ATOM 4644 O O . LYS B 1 226 ? 2.945 -18.109 1.45 1 97.62 226 LYS B O 1
ATOM 4649 N N . LEU B 1 227 ? 0.919 -18.828 2.109 1 97 227 LEU B N 1
ATOM 4650 C CA . LEU B 1 227 ? 0.737 -17.719 3.045 1 97 227 LEU B CA 1
ATOM 4651 C C . LEU B 1 227 ? 1.704 -17.828 4.219 1 97 227 LEU B C 1
ATOM 4653 O O . LEU B 1 227 ? 2.08 -16.828 4.82 1 97 227 LEU B O 1
ATOM 4657 N N . GLU B 1 228 ? 2.121 -19.047 4.516 1 96.25 228 GLU B N 1
ATOM 4658 C CA . GLU B 1 228 ? 3.162 -19.203 5.527 1 96.25 228 GLU B CA 1
ATOM 4659 C C . GLU B 1 228 ? 4.469 -18.547 5.082 1 96.25 228 GLU B C 1
ATOM 4661 O O . GLU B 1 228 ? 5.176 -17.938 5.891 1 96.25 228 GLU B O 1
ATOM 4666 N N . VAL B 1 229 ? 4.777 -18.719 3.836 1 96.69 229 VAL B N 1
ATOM 4667 C CA . VAL B 1 229 ? 5.965 -18.078 3.271 1 96.69 229 VAL B CA 1
ATOM 4668 C C . VAL B 1 229 ? 5.785 -16.562 3.27 1 96.69 229 VAL B C 1
ATOM 4670 O O . VAL B 1 229 ? 6.691 -15.828 3.658 1 96.69 229 VAL B O 1
ATOM 4673 N N . VAL B 1 230 ? 4.594 -16.109 2.889 1 96.38 230 VAL B N 1
ATOM 4674 C CA . VAL B 1 230 ? 4.285 -14.68 2.797 1 96.38 230 VAL B CA 1
ATOM 4675 C C . VAL B 1 230 ? 4.387 -14.039 4.18 1 96.38 230 VAL B C 1
ATOM 4677 O O . VAL B 1 230 ? 4.922 -12.938 4.324 1 96.38 230 VAL B O 1
ATOM 4680 N N . ARG B 1 231 ? 3.934 -14.742 5.191 1 95.12 231 ARG B N 1
ATOM 4681 C CA . ARG B 1 231 ? 3.969 -14.25 6.562 1 95.12 231 ARG B CA 1
ATOM 4682 C C . ARG B 1 231 ? 5.398 -13.938 6.996 1 95.12 231 ARG B C 1
ATOM 4684 O O . ARG B 1 231 ? 5.637 -12.984 7.734 1 95.12 231 ARG B O 1
ATOM 4691 N N . LYS B 1 232 ? 6.324 -14.656 6.504 1 94.31 232 LYS B N 1
ATOM 4692 C CA . LYS B 1 232 ? 7.723 -14.516 6.898 1 94.31 232 LYS B CA 1
ATOM 4693 C C . LYS B 1 232 ? 8.398 -13.383 6.129 1 94.31 232 LYS B C 1
ATOM 4695 O O . LYS B 1 232 ? 9.422 -12.852 6.562 1 94.31 232 LYS B O 1
ATOM 4700 N N . ASP B 1 233 ? 7.816 -13.031 5.047 1 94.06 233 ASP B N 1
ATOM 4701 C CA . ASP B 1 233 ? 8.398 -12.016 4.172 1 94.06 233 ASP B CA 1
ATOM 4702 C C . ASP B 1 233 ? 7.316 -11.281 3.391 1 94.06 233 ASP B C 1
ATOM 4704 O O . ASP B 1 233 ? 7.277 -11.344 2.16 1 94.06 233 ASP B O 1
ATOM 4708 N N . PRO B 1 234 ? 6.527 -10.484 4.094 1 91.88 234 PRO B N 1
ATOM 4709 C CA . PRO B 1 234 ? 5.312 -9.938 3.486 1 91.88 234 PRO B CA 1
ATOM 4710 C C . PRO B 1 234 ? 5.613 -8.992 2.324 1 91.88 234 PRO B C 1
ATOM 4712 O O . PRO B 1 234 ? 4.789 -8.844 1.417 1 91.88 234 PRO B O 1
ATOM 4715 N N . ARG B 1 235 ? 6.816 -8.375 2.268 1 91.69 235 ARG B N 1
ATOM 4716 C CA . ARG B 1 235 ? 7.109 -7.398 1.222 1 91.69 235 ARG B CA 1
ATOM 4717 C C . ARG B 1 235 ? 8.258 -7.867 0.339 1 91.69 235 ARG B C 1
ATOM 4719 O O . ARG B 1 235 ? 8.852 -7.07 -0.392 1 91.69 235 ARG B O 1
ATOM 4726 N N . GLU B 1 236 ? 8.656 -9.102 0.519 1 91.56 236 GLU B N 1
ATOM 4727 C CA . GLU B 1 236 ? 9.695 -9.719 -0.305 1 91.56 236 GLU B CA 1
ATOM 4728 C C . GLU B 1 236 ? 11.023 -8.984 -0.161 1 91.56 236 GLU B C 1
ATOM 4730 O O . GLU B 1 236 ? 11.664 -8.641 -1.158 1 91.56 236 GLU B O 1
ATOM 4735 N N . ARG B 1 237 ? 11.406 -8.742 1.052 1 88.94 237 ARG B N 1
ATOM 4736 C CA . ARG B 1 237 ? 12.641 -7.996 1.293 1 88.94 237 ARG B CA 1
ATOM 4737 C C . ARG B 1 237 ? 13.664 -8.852 2.023 1 88.94 237 ARG B C 1
ATOM 4739 O O . ARG B 1 237 ? 14.82 -8.453 2.178 1 88.94 237 ARG B O 1
ATOM 4746 N N . LYS B 1 238 ? 13.281 -10.062 2.4 1 89.44 238 LYS B N 1
ATOM 4747 C CA . LYS B 1 238 ? 14.156 -10.891 3.223 1 89.44 238 LYS B CA 1
ATOM 4748 C C . LYS B 1 238 ? 14.695 -12.078 2.428 1 89.44 238 LYS B C 1
ATOM 4750 O O . LYS B 1 238 ? 15.531 -12.836 2.926 1 89.44 238 LYS B O 1
ATOM 4755 N N . GLY B 1 239 ? 14.156 -12.305 1.295 1 90.75 239 GLY B N 1
ATOM 4756 C CA . GLY B 1 239 ? 14.641 -13.375 0.444 1 90.75 239 GLY B CA 1
ATOM 4757 C C . GLY B 1 239 ? 13.867 -14.672 0.622 1 90.75 239 GLY B C 1
ATOM 4758 O O . GLY B 1 239 ? 13.969 -15.578 -0.207 1 90.75 239 GLY B O 1
ATOM 4759 N N . VAL B 1 240 ? 13 -14.766 1.636 1 93.69 240 VAL B N 1
ATOM 4760 C CA . VAL B 1 240 ? 12.273 -15.992 1.955 1 93.69 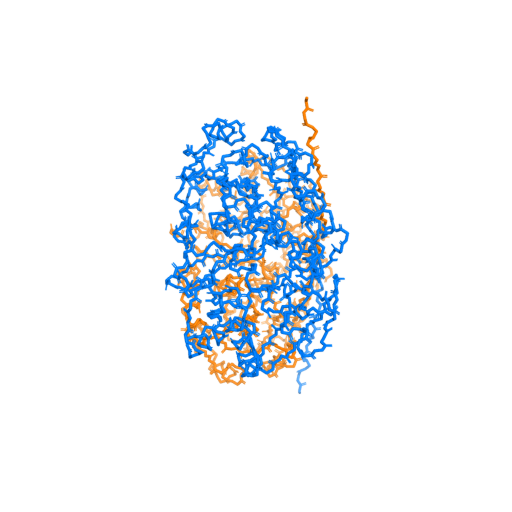240 VAL B CA 1
ATOM 4761 C C . VAL B 1 240 ? 11.242 -16.281 0.864 1 93.69 240 VAL B C 1
ATOM 4763 O O . VAL B 1 240 ? 11.062 -17.422 0.457 1 93.69 240 VAL B O 1
ATOM 4766 N N . ARG B 1 241 ? 10.609 -15.297 0.327 1 95.19 241 ARG B N 1
ATOM 4767 C CA . ARG B 1 241 ? 9.539 -15.461 -0.65 1 95.19 241 ARG B CA 1
ATOM 4768 C C . ARG B 1 241 ? 10.094 -15.898 -2 1 95.19 241 ARG B C 1
ATOM 4770 O O . ARG B 1 241 ? 9.336 -16.312 -2.881 1 95.19 241 ARG B O 1
ATOM 4777 N N . GLU B 1 242 ? 11.414 -15.906 -2.131 1 94.12 242 GLU B N 1
ATOM 4778 C CA . GLU B 1 242 ? 12.055 -16.297 -3.383 1 94.12 242 GLU B CA 1
ATOM 4779 C C . GLU B 1 242 ? 11.805 -17.766 -3.691 1 94.12 242 GLU B C 1
ATOM 4781 O O . GLU B 1 242 ? 11.898 -18.188 -4.848 1 94.12 242 GLU B O 1
ATOM 4786 N N . VAL B 1 243 ? 11.508 -18.484 -2.654 1 97.62 243 VAL B N 1
ATOM 4787 C CA . VAL B 1 243 ? 11.242 -19.906 -2.844 1 97.62 243 VAL B CA 1
ATOM 4788 C C . VAL B 1 243 ? 10.047 -20.094 -3.773 1 97.62 243 VAL B C 1
ATOM 4790 O O . VAL B 1 243 ? 9.977 -21.078 -4.52 1 97.62 243 VAL B O 1
ATOM 4793 N N . LEU B 1 244 ? 9.156 -19.141 -3.779 1 97.19 244 LEU B N 1
ATOM 4794 C CA . LEU B 1 244 ? 7.953 -19.203 -4.598 1 97.19 244 LEU B CA 1
ATOM 4795 C C . LEU B 1 244 ? 8.289 -19.031 -6.078 1 97.19 244 LEU B C 1
ATOM 4797 O O . LEU B 1 244 ? 7.445 -19.281 -6.941 1 97.19 244 LEU B O 1
ATOM 4801 N N . ASN B 1 245 ? 9.547 -18.734 -6.363 1 96 245 ASN B N 1
ATOM 4802 C CA . ASN B 1 245 ? 9.992 -18.562 -7.746 1 96 245 ASN B CA 1
ATOM 4803 C C . ASN B 1 245 ? 10.703 -19.797 -8.266 1 96 245 ASN B C 1
ATOM 4805 O O . ASN B 1 245 ? 11.266 -19.797 -9.359 1 96 245 ASN B O 1
ATOM 4809 N N . PHE B 1 246 ? 10.68 -20.844 -7.496 1 98.06 246 PHE B N 1
ATOM 4810 C CA . PHE B 1 246 ? 11.289 -22.078 -7.957 1 98.06 246 PHE B CA 1
ATOM 4811 C C . PHE B 1 246 ? 10.703 -22.516 -9.297 1 98.06 246 PHE B C 1
ATOM 4813 O O . PHE B 1 246 ? 9.477 -22.594 -9.445 1 98.06 246 PHE B O 1
ATOM 4820 N N . GLY B 1 247 ? 11.562 -22.672 -10.258 1 98 247 GLY B N 1
ATOM 4821 C CA . GLY B 1 247 ? 11.148 -23.094 -11.586 1 98 247 GLY B CA 1
ATOM 4822 C C . GLY B 1 247 ? 10.805 -21.938 -12.5 1 98 247 GLY B C 1
ATOM 4823 O O . GLY B 1 247 ? 10.578 -22.125 -13.695 1 98 247 GLY B O 1
ATOM 4824 N N . HIS B 1 248 ? 10.852 -20.734 -11.977 1 97.12 248 HIS B N 1
ATOM 4825 C CA . HIS B 1 248 ? 10.328 -19.609 -12.742 1 97.12 248 HIS B CA 1
ATOM 4826 C C . HIS B 1 248 ? 11.422 -18.938 -13.562 1 97.12 248 HIS B C 1
ATOM 4828 O O . HIS B 1 248 ? 11.133 -18.281 -14.57 1 97.12 248 HIS B O 1
ATOM 4834 N N . THR B 1 249 ? 12.68 -19.062 -13.109 1 96.12 249 THR B N 1
ATOM 4835 C CA . THR B 1 249 ? 13.75 -18.469 -13.891 1 96.12 249 THR B CA 1
ATOM 4836 C C . THR B 1 249 ? 13.82 -19.078 -15.289 1 96.12 249 THR B C 1
ATOM 4838 O O . THR B 1 249 ? 13.664 -18.375 -16.281 1 96.12 249 THR B O 1
ATOM 4841 N N . VAL B 1 250 ? 13.93 -20.344 -15.344 1 97.31 250 VAL B N 1
ATOM 4842 C CA . VAL B 1 250 ? 13.945 -21.047 -16.625 1 97.31 250 VAL B CA 1
ATOM 4843 C C . VAL B 1 250 ? 12.539 -21.078 -17.219 1 97.31 250 VAL B C 1
ATOM 4845 O O . VAL B 1 250 ? 12.367 -20.906 -18.438 1 97.31 250 VAL B O 1
ATOM 4848 N N . GLY B 1 251 ? 11.562 -21.281 -16.359 1 97.12 251 GLY B N 1
ATOM 4849 C CA . GLY B 1 251 ? 10.172 -21.312 -16.797 1 97.12 251 GLY B CA 1
ATOM 4850 C C . GLY B 1 251 ? 9.758 -20.078 -17.578 1 97.12 251 GLY B C 1
ATOM 4851 O O . GLY B 1 251 ? 9.133 -20.188 -18.641 1 97.12 251 GLY B O 1
ATOM 4852 N N . HIS B 1 252 ? 10.102 -18.969 -17.094 1 94.75 252 HIS B N 1
ATOM 4853 C CA . HIS B 1 252 ? 9.742 -17.734 -17.766 1 94.75 252 HIS B CA 1
ATOM 4854 C C . HIS B 1 252 ? 10.43 -17.609 -19.125 1 94.75 252 HIS B C 1
ATOM 4856 O O . HIS B 1 252 ? 9.844 -17.109 -20.078 1 94.75 252 HIS B O 1
ATOM 4862 N N . ALA B 1 253 ? 11.672 -18 -19.219 1 95.12 253 ALA B N 1
ATOM 4863 C CA . ALA B 1 253 ? 12.391 -18.016 -20.484 1 95.12 253 ALA B CA 1
ATOM 4864 C C . ALA B 1 253 ? 11.688 -18.891 -21.5 1 95.12 253 ALA B C 1
ATOM 4866 O O . ALA B 1 253 ? 11.484 -18.5 -22.656 1 95.12 253 ALA B O 1
ATOM 4867 N N . LEU B 1 254 ? 11.289 -20.047 -21.078 1 96.62 254 LEU B N 1
ATOM 4868 C CA . LEU B 1 254 ? 10.617 -21 -21.953 1 96.62 254 LEU B CA 1
ATOM 4869 C C . LEU B 1 254 ? 9.242 -20.484 -22.359 1 96.62 254 LEU B C 1
ATOM 4871 O O . LEU B 1 254 ? 8.828 -20.656 -23.516 1 96.62 254 LEU B O 1
ATOM 4875 N N . GLU B 1 255 ? 8.555 -19.891 -21.391 1 94.88 255 GLU B N 1
ATOM 4876 C CA . GLU B 1 255 ? 7.258 -19.281 -21.688 1 94.88 255 GLU B CA 1
ATOM 4877 C C . GLU B 1 255 ? 7.375 -18.234 -22.781 1 94.88 255 GLU B C 1
ATOM 4879 O O . GLU B 1 255 ? 6.605 -18.25 -23.734 1 94.88 255 GLU B O 1
ATOM 4884 N N . SER B 1 256 ? 8.328 -17.391 -22.688 1 92.12 256 SER B N 1
ATOM 4885 C CA . SER B 1 256 ? 8.57 -16.328 -23.656 1 92.12 256 SER B CA 1
ATOM 4886 C C . SER B 1 256 ? 8.984 -16.891 -25.016 1 92.12 256 SER B C 1
ATOM 4888 O O . SER B 1 256 ? 8.5 -16.453 -26.047 1 92.12 256 SER B O 1
ATOM 4890 N N . ALA B 1 257 ? 9.82 -17.828 -25.016 1 93.88 257 ALA B N 1
ATOM 4891 C CA . ALA B 1 257 ? 10.312 -18.453 -26.234 1 93.88 257 ALA B CA 1
ATOM 4892 C C . ALA B 1 257 ? 9.18 -19.125 -27.016 1 93.88 257 ALA B C 1
ATOM 4894 O O . ALA B 1 257 ? 9.234 -19.234 -28.234 1 93.88 257 ALA B O 1
ATOM 4895 N N . SER B 1 258 ? 8.211 -19.594 -26.312 1 94.25 258 SER B N 1
ATOM 4896 C CA . SER B 1 258 ? 7.078 -20.25 -26.938 1 94.25 258 SER B CA 1
ATOM 4897 C C . SER B 1 258 ? 6.098 -19.25 -27.531 1 94.25 258 SER B C 1
ATOM 4899 O O . SER B 1 258 ? 5.07 -19.625 -28.094 1 94.25 258 SER B O 1
ATOM 4901 N N . LYS B 1 259 ? 6.43 -17.938 -27.375 1 89.38 259 LYS B N 1
ATOM 4902 C CA . LYS B 1 259 ? 5.516 -16.859 -27.75 1 89.38 259 LYS B CA 1
ATOM 4903 C C . LYS B 1 259 ? 4.164 -17.031 -27.062 1 89.38 259 LYS B C 1
ATOM 4905 O O . LYS B 1 259 ? 3.117 -16.891 -27.703 1 89.38 259 LYS B O 1
ATOM 4910 N N . PHE B 1 260 ? 4.223 -17.641 -25.828 1 81.75 260 PHE B N 1
ATOM 4911 C CA . PHE B 1 260 ? 3.121 -17.75 -24.891 1 81.75 260 PHE B CA 1
ATOM 4912 C C . PHE B 1 260 ? 2.113 -18.797 -25.344 1 81.75 260 PHE B C 1
ATOM 4914 O O . PHE B 1 260 ? 0.941 -18.734 -24.953 1 81.75 260 PHE B O 1
ATOM 4921 N N . GLU B 1 261 ? 2.613 -19.719 -26.188 1 90.38 261 GLU B N 1
ATOM 4922 C CA . GLU B 1 261 ? 1.825 -20.906 -26.469 1 90.38 261 GLU B CA 1
ATOM 4923 C C . GLU B 1 261 ? 1.761 -21.844 -25.266 1 90.38 261 GLU B C 1
ATOM 4925 O O . GLU B 1 261 ? 0.741 -22.5 -25.031 1 90.38 261 GLU B O 1
ATOM 4930 N N . LEU B 1 262 ? 2.889 -21.875 -24.578 1 95.62 262 LEU B N 1
ATOM 4931 C CA . LEU B 1 262 ? 2.871 -22.609 -23.312 1 95.62 262 LEU B CA 1
ATOM 4932 C C . LEU B 1 262 ? 2.012 -21.875 -22.281 1 95.62 262 LEU B C 1
ATOM 4934 O O . LEU B 1 262 ? 2.088 -20.656 -22.156 1 95.62 262 LEU B O 1
ATOM 4938 N N . LEU B 1 263 ? 1.184 -22.609 -21.656 1 95.06 263 LEU B N 1
ATOM 4939 C CA . LEU B 1 263 ? 0.55 -22.062 -20.453 1 95.06 263 LEU B CA 1
ATOM 4940 C C . LEU B 1 263 ? 1.576 -21.828 -19.359 1 95.06 263 LEU B C 1
ATOM 4942 O O . LEU B 1 263 ? 2.615 -22.484 -19.312 1 95.06 263 LEU B O 1
ATOM 4946 N N . HIS B 1 264 ? 1.324 -20.891 -18.484 1 94.38 264 HIS B N 1
ATOM 4947 C CA . HIS B 1 264 ? 2.242 -20.531 -17.406 1 94.38 264 HIS B CA 1
ATOM 4948 C C . HIS B 1 264 ? 2.656 -21.766 -16.609 1 94.38 264 HIS B C 1
ATOM 4950 O O . HIS B 1 264 ? 3.848 -22 -16.406 1 94.38 264 HIS B O 1
ATOM 4956 N N . GLY B 1 265 ? 1.677 -22.562 -16.172 1 97.38 265 GLY B N 1
ATOM 4957 C CA . GLY B 1 265 ? 1.973 -23.766 -15.398 1 97.38 265 GLY B CA 1
ATOM 4958 C C . GLY B 1 265 ? 2.846 -24.75 -16.141 1 97.38 265 GLY B C 1
ATOM 4959 O O . GLY B 1 265 ? 3.688 -25.422 -15.531 1 97.38 265 GLY B O 1
ATOM 4960 N N . GLU B 1 266 ? 2.611 -24.859 -17.453 1 98.12 266 GLU B N 1
ATOM 4961 C CA . GLU B 1 266 ? 3.439 -25.734 -18.281 1 98.12 266 GLU B CA 1
ATOM 4962 C C . GLU B 1 266 ? 4.887 -25.25 -18.312 1 98.12 266 GLU B C 1
ATOM 4964 O O . GLU B 1 266 ? 5.816 -26.047 -18.156 1 98.12 266 GLU B O 1
ATOM 4969 N N . ALA B 1 267 ? 5.02 -23.984 -18.469 1 97.81 267 ALA B N 1
ATOM 4970 C CA . ALA B 1 267 ? 6.355 -23.391 -18.484 1 97.81 267 ALA B CA 1
ATOM 4971 C C . ALA B 1 267 ? 7.059 -23.594 -17.156 1 97.81 267 ALA B C 1
ATOM 4973 O O . ALA B 1 267 ? 8.242 -23.938 -17.109 1 97.81 267 ALA B O 1
ATOM 4974 N N . VAL B 1 268 ? 6.348 -23.406 -16.094 1 98.12 268 VAL B N 1
ATOM 4975 C CA . VAL B 1 268 ? 6.902 -23.547 -14.75 1 98.12 268 VAL B CA 1
ATOM 4976 C C . VAL B 1 268 ? 7.309 -25 -14.508 1 98.12 268 VAL B C 1
ATOM 4978 O O . VAL B 1 268 ? 8.359 -25.266 -13.914 1 98.12 268 VAL B O 1
ATOM 4981 N N . ALA B 1 269 ? 6.488 -25.906 -14.969 1 98.69 269 ALA B N 1
ATOM 4982 C CA . ALA B 1 269 ? 6.82 -27.328 -14.836 1 98.69 269 ALA B CA 1
ATOM 4983 C C . ALA B 1 269 ? 8.141 -27.641 -15.523 1 98.69 269 ALA B C 1
ATOM 4985 O O . ALA B 1 269 ? 9.016 -28.297 -14.945 1 98.69 269 ALA B O 1
ATOM 4986 N N . LEU B 1 270 ? 8.273 -27.188 -16.75 1 98.44 270 LEU B N 1
ATOM 4987 C CA . LEU B 1 270 ? 9.516 -27.375 -17.484 1 98.44 270 LEU B CA 1
ATOM 4988 C C . LEU B 1 270 ? 10.688 -26.734 -16.75 1 98.44 270 LEU B C 1
ATOM 4990 O O . LEU B 1 270 ? 11.766 -27.328 -16.656 1 98.44 270 LEU B O 1
ATOM 4994 N N . GLY B 1 271 ? 10.43 -25.531 -16.25 1 98.56 271 GLY B N 1
ATOM 4995 C CA . GLY B 1 271 ? 11.453 -24.828 -15.484 1 98.56 271 GLY B CA 1
ATOM 4996 C C . GLY B 1 271 ? 11.867 -25.594 -14.234 1 98.56 271 GLY B C 1
ATOM 4997 O O . GLY B 1 271 ? 13.055 -25.641 -13.906 1 98.56 271 GLY B O 1
ATOM 4998 N N . MET B 1 272 ? 10.906 -26.172 -13.57 1 98.75 272 MET B N 1
ATOM 4999 C CA . MET B 1 272 ? 11.203 -26.953 -12.375 1 98.75 272 MET B CA 1
ATOM 5000 C C . MET B 1 272 ? 12.094 -28.141 -12.711 1 98.75 272 MET B C 1
ATOM 5002 O O . MET B 1 272 ? 13 -28.484 -11.945 1 98.75 272 MET B O 1
ATOM 5006 N N . VAL B 1 273 ? 11.828 -28.781 -13.797 1 98.56 273 VAL B N 1
ATOM 5007 C CA . VAL B 1 273 ? 12.641 -29.906 -14.242 1 98.56 273 VAL B CA 1
ATOM 5008 C C . VAL B 1 273 ? 14.094 -29.469 -14.398 1 98.56 273 VAL B C 1
ATOM 5010 O O . VAL B 1 273 ? 15 -30.062 -13.812 1 98.56 273 VAL B O 1
ATOM 5013 N N . VAL B 1 274 ? 14.305 -28.406 -15.109 1 98.44 274 VAL B N 1
ATOM 5014 C CA . VAL B 1 274 ? 15.648 -27.938 -15.438 1 98.44 274 VAL B CA 1
ATOM 5015 C C . VAL B 1 274 ? 16.359 -27.484 -14.164 1 98.44 274 VAL B C 1
ATOM 5017 O O . VAL B 1 274 ? 17.516 -27.844 -13.93 1 98.44 274 VAL B O 1
ATOM 5020 N N . GLU B 1 275 ? 15.664 -26.719 -13.359 1 98.5 275 GLU B N 1
ATOM 5021 C CA . GLU B 1 275 ? 16.281 -26.172 -12.156 1 98.5 275 GLU B CA 1
ATOM 5022 C C . GLU B 1 275 ? 16.547 -27.266 -11.125 1 98.5 275 GLU B C 1
ATOM 5024 O O . GLU B 1 275 ? 17.516 -27.188 -10.359 1 98.5 275 GLU B O 1
ATOM 5029 N N . THR B 1 276 ? 15.727 -28.328 -11.07 1 98.62 276 THR B N 1
ATOM 5030 C CA . THR B 1 276 ? 15.984 -29.453 -10.195 1 98.62 276 THR B CA 1
ATOM 5031 C C . THR B 1 276 ? 17.219 -30.234 -10.664 1 98.62 276 THR B C 1
ATOM 5033 O O . THR B 1 276 ? 18.078 -30.594 -9.859 1 98.62 276 THR B O 1
ATOM 5036 N N . LEU B 1 277 ? 17.266 -30.484 -11.969 1 98.5 277 LEU B N 1
ATOM 5037 C CA . LEU B 1 277 ? 18.422 -31.188 -12.523 1 98.5 277 LEU B CA 1
ATOM 5038 C C . LEU B 1 277 ? 19.703 -30.359 -12.328 1 98.5 277 LEU B C 1
ATOM 5040 O O . LEU B 1 277 ? 20.781 -30.922 -12.102 1 98.5 277 LEU B O 1
ATOM 5044 N N . TYR B 1 278 ? 19.609 -29.062 -12.492 1 98.44 278 TYR B N 1
ATOM 5045 C CA . TYR B 1 278 ? 20.734 -28.188 -12.172 1 98.44 278 TYR B CA 1
ATOM 5046 C C . TYR B 1 278 ? 21.203 -28.391 -10.742 1 98.44 278 TYR B C 1
ATOM 5048 O O . TYR B 1 278 ? 22.391 -28.531 -10.477 1 98.44 278 TYR B O 1
ATOM 5056 N N . ALA B 1 279 ? 20.281 -28.438 -9.758 1 98.38 279 ALA B N 1
ATOM 5057 C CA . ALA B 1 279 ? 20.594 -28.656 -8.352 1 98.38 279 ALA B CA 1
ATOM 5058 C C . ALA B 1 279 ? 21.312 -29.984 -8.156 1 98.38 279 ALA B C 1
ATOM 5060 O O . ALA B 1 279 ? 22.25 -30.078 -7.355 1 98.38 279 ALA B O 1
ATOM 5061 N N . GLU B 1 280 ? 20.859 -30.969 -8.852 1 97.88 280 GLU B N 1
ATOM 5062 C CA . GLU B 1 280 ? 21.516 -32.281 -8.766 1 97.88 280 GLU B CA 1
ATOM 5063 C C . GLU B 1 280 ? 22.922 -32.219 -9.352 1 97.88 280 GLU B C 1
ATOM 5065 O O . GLU B 1 280 ? 23.859 -32.781 -8.773 1 97.88 280 GLU B O 1
ATOM 5070 N N . ARG B 1 281 ? 23.094 -31.547 -10.445 1 97.12 281 ARG B N 1
ATOM 5071 C CA . ARG B 1 281 ? 24.375 -31.469 -11.141 1 97.12 281 ARG B CA 1
ATOM 5072 C C . ARG B 1 281 ? 25.406 -30.734 -10.297 1 97.12 281 ARG B C 1
ATOM 5074 O O . ARG B 1 281 ? 26.594 -31.078 -10.32 1 97.12 281 ARG B O 1
ATOM 5081 N N . VAL B 1 282 ? 24.984 -29.766 -9.586 1 96.38 282 VAL B N 1
ATOM 5082 C CA . VAL B 1 282 ? 25.938 -28.984 -8.789 1 96.38 282 VAL B CA 1
ATOM 5083 C C . VAL B 1 282 ? 26.047 -29.594 -7.398 1 96.38 282 VAL B C 1
ATOM 5085 O O . VAL B 1 282 ? 26.688 -29.016 -6.512 1 96.38 282 VAL B O 1
ATOM 5088 N N . GLY B 1 283 ? 25.359 -30.703 -7.137 1 96.56 283 GLY B N 1
ATOM 5089 C CA . GLY B 1 283 ? 25.516 -31.484 -5.918 1 96.56 283 GLY B CA 1
ATOM 5090 C C . GLY B 1 283 ? 24.656 -30.969 -4.773 1 96.56 283 GLY B C 1
ATOM 5091 O O . GLY B 1 283 ? 24.859 -31.359 -3.621 1 96.56 283 GLY B O 1
ATOM 5092 N N . ALA B 1 284 ? 23.75 -30.141 -5.031 1 96.94 284 ALA B N 1
ATOM 5093 C CA . ALA B 1 284 ? 22.938 -29.547 -3.98 1 96.94 284 ALA B CA 1
ATOM 5094 C C . ALA B 1 284 ? 21.828 -30.484 -3.533 1 96.94 284 ALA B C 1
ATOM 5096 O O . ALA B 1 284 ? 21.406 -30.453 -2.375 1 96.94 284 ALA B O 1
ATOM 5097 N N . CYS B 1 285 ? 21.359 -31.297 -4.391 1 96.5 285 CYS B N 1
ATOM 5098 C CA . CYS B 1 285 ? 20.266 -32.188 -4.086 1 96.5 285 CYS B CA 1
ATOM 5099 C C . CYS B 1 285 ? 20.5 -33.562 -4.703 1 96.5 285 CYS B C 1
ATOM 5101 O O . CYS B 1 285 ? 20.953 -33.688 -5.84 1 96.5 285 CYS B O 1
ATOM 5103 N N . SER B 1 286 ? 20.141 -34.562 -3.904 1 94.19 286 SER B N 1
ATOM 5104 C CA . SER B 1 286 ? 20.25 -35.938 -4.406 1 94.19 286 SER B CA 1
ATOM 5105 C C . SER B 1 286 ? 18.875 -36.531 -4.652 1 94.19 286 SER B C 1
ATOM 5107 O O . SER B 1 286 ? 18.031 -36.562 -3.754 1 94.19 286 SER B O 1
ATOM 5109 N N . SER B 1 287 ? 18.578 -37 -5.832 1 92.31 287 SER B N 1
ATOM 5110 C CA . SER B 1 287 ? 17.391 -37.719 -6.246 1 92.31 287 SER B CA 1
ATOM 5111 C C . SER B 1 287 ? 16.156 -36.844 -6.188 1 92.31 287 SER B C 1
ATOM 5113 O O . SER B 1 287 ? 15.039 -37.344 -5.969 1 92.31 287 SER B O 1
ATOM 5115 N N . CYS B 1 288 ? 16.344 -35.562 -6.207 1 97 288 CYS B N 1
ATOM 5116 C CA . CYS B 1 288 ? 15.211 -34.656 -6.176 1 97 288 CYS B CA 1
ATOM 5117 C C . CYS B 1 288 ? 14.414 -34.75 -7.473 1 97 288 CYS B C 1
ATOM 5119 O O . CYS B 1 288 ? 13.188 -34.594 -7.461 1 97 288 CYS B O 1
ATOM 5121 N N . TYR B 1 289 ? 15.062 -34.969 -8.555 1 97.81 289 TYR B N 1
ATOM 5122 C CA . TYR B 1 289 ? 14.391 -35.062 -9.844 1 97.81 289 TYR B CA 1
ATOM 5123 C C . TYR B 1 289 ? 13.414 -36.219 -9.891 1 97.81 289 TYR B C 1
ATOM 5125 O O . TYR B 1 289 ? 12.312 -36.094 -10.438 1 97.81 289 TYR B O 1
ATOM 5133 N N . GLU B 1 290 ? 13.789 -37.312 -9.344 1 97.31 290 GLU B N 1
ATOM 5134 C CA . GLU B 1 290 ? 12.906 -38.469 -9.32 1 97.31 290 GLU B CA 1
ATOM 5135 C C . GLU B 1 290 ? 11.578 -38.156 -8.641 1 97.31 290 GLU B C 1
ATOM 5137 O O . GLU B 1 290 ? 10.516 -38.5 -9.148 1 97.31 290 GLU B O 1
ATOM 5142 N N . ALA B 1 291 ? 11.719 -37.531 -7.484 1 97.19 291 ALA B N 1
ATOM 5143 C CA . ALA B 1 291 ? 10.516 -37.156 -6.754 1 97.19 291 ALA B CA 1
ATOM 5144 C C . ALA B 1 291 ? 9.672 -36.188 -7.574 1 97.19 291 ALA B C 1
ATOM 5146 O O . ALA B 1 291 ? 8.445 -36.312 -7.648 1 97.19 291 ALA B O 1
ATOM 5147 N N . LEU B 1 292 ? 10.312 -35.219 -8.18 1 98.38 292 LEU B N 1
ATOM 5148 C CA . LEU B 1 292 ? 9.617 -34.219 -8.984 1 98.38 292 LEU B CA 1
ATOM 5149 C C . LEU B 1 292 ? 8.953 -34.844 -10.195 1 98.38 292 LEU B C 1
ATOM 5151 O O . LEU B 1 292 ? 7.789 -34.562 -10.5 1 98.38 292 LEU B O 1
ATOM 5155 N N . GLU B 1 293 ? 9.68 -35.656 -10.914 1 97.75 293 GLU B N 1
ATOM 5156 C CA . GLU B 1 293 ? 9.195 -36.312 -12.125 1 97.75 293 GLU B CA 1
ATOM 5157 C C . GLU B 1 293 ? 7.941 -37.156 -11.844 1 97.75 293 GLU B C 1
ATOM 5159 O O . GLU B 1 293 ? 7 -37.156 -12.641 1 97.75 293 GLU B O 1
ATOM 5164 N N . GLY B 1 294 ? 8 -37.844 -10.734 1 97.62 294 GLY B N 1
ATOM 5165 C CA . GLY B 1 294 ? 6.832 -38.625 -10.344 1 97.62 294 GLY B CA 1
ATOM 5166 C C . GLY B 1 294 ? 5.59 -37.75 -10.164 1 97.62 294 GLY B C 1
ATOM 5167 O O . GLY B 1 294 ? 4.504 -38.125 -10.617 1 97.62 294 GLY B O 1
ATOM 5168 N N . ALA B 1 295 ? 5.754 -36.688 -9.5 1 98.19 295 ALA B N 1
ATOM 5169 C CA . ALA B 1 295 ? 4.625 -35.781 -9.25 1 98.19 295 ALA B CA 1
ATOM 5170 C C . ALA B 1 295 ? 4.137 -35.156 -10.547 1 98.19 295 ALA B C 1
ATOM 5172 O O . ALA B 1 295 ? 2.93 -35.094 -10.805 1 98.19 295 ALA B O 1
ATOM 5173 N N . LEU B 1 296 ? 5.062 -34.688 -11.43 1 98.62 296 LEU B N 1
ATOM 5174 C CA . LEU B 1 296 ? 4.703 -34.062 -12.688 1 98.62 296 LEU B CA 1
ATOM 5175 C C . LEU B 1 296 ? 4.016 -35.062 -13.625 1 98.62 296 LEU B C 1
ATOM 5177 O O . LEU B 1 296 ? 3.061 -34.688 -14.32 1 98.62 296 LEU B O 1
ATOM 5181 N N . SER B 1 297 ? 4.48 -36.25 -13.633 1 98.19 297 SER B N 1
ATOM 5182 C CA . SER B 1 297 ? 3.928 -37.281 -14.492 1 98.19 297 SER B CA 1
ATOM 5183 C C . SER B 1 297 ? 2.48 -37.594 -14.125 1 98.19 297 SER B C 1
ATOM 5185 O O . SER B 1 297 ? 1.662 -37.875 -15 1 98.19 297 SER B O 1
ATOM 5187 N N . ALA B 1 298 ? 2.219 -37.562 -12.875 1 98.25 298 ALA B N 1
ATOM 5188 C CA . ALA B 1 298 ? 0.872 -37.844 -12.391 1 98.25 298 ALA B CA 1
ATOM 5189 C C . ALA B 1 298 ? -0.146 -36.875 -13.008 1 98.25 298 ALA B C 1
ATOM 5191 O O . ALA B 1 298 ? -1.341 -37.188 -13.055 1 98.25 298 ALA B O 1
ATOM 5192 N N . TYR B 1 299 ? 0.254 -35.781 -13.516 1 98.38 299 TYR B N 1
ATOM 5193 C CA . TYR B 1 299 ? -0.651 -34.781 -14.086 1 98.38 299 TYR B CA 1
ATOM 5194 C C . TYR B 1 299 ? -0.319 -34.531 -15.555 1 98.38 299 TYR B C 1
ATOM 5196 O O . TYR B 1 299 ? -0.686 -33.469 -16.109 1 98.38 299 TYR B O 1
ATOM 5204 N N . SER B 1 300 ? 0.494 -35.375 -16.172 1 97.19 300 SER B N 1
ATOM 5205 C CA . SER B 1 300 ? 0.857 -35.344 -17.594 1 97.19 300 SER B CA 1
ATOM 5206 C C . SER B 1 300 ? 1.653 -34.094 -17.938 1 97.19 300 SER B C 1
ATOM 5208 O O . SER B 1 300 ? 1.555 -33.594 -19.062 1 97.19 300 SER B O 1
ATOM 5210 N N . LEU B 1 301 ? 2.354 -33.562 -17.016 1 97.81 301 LEU B N 1
ATOM 5211 C CA . LEU B 1 301 ? 3.121 -32.344 -17.25 1 97.81 301 LEU B CA 1
ATOM 5212 C C . LEU B 1 301 ? 4.504 -32.656 -17.797 1 97.81 301 LEU B C 1
ATOM 5214 O O . LEU B 1 301 ? 5.195 -31.781 -18.312 1 97.81 301 LEU B O 1
ATOM 5218 N N . THR B 1 302 ? 4.902 -33.938 -17.781 1 94.69 302 THR B N 1
ATOM 5219 C CA . THR B 1 302 ? 6.164 -34.344 -18.375 1 94.69 302 THR B CA 1
ATOM 5220 C C . THR B 1 302 ? 6.051 -34.438 -19.891 1 94.69 302 THR B C 1
ATOM 5222 O O . THR B 1 302 ? 7.062 -34.531 -20.594 1 94.69 302 THR B O 1
ATOM 5225 N N . GLN B 1 303 ? 4.852 -34.406 -20.359 1 93.44 303 GLN B N 1
ATOM 5226 C CA . GLN B 1 303 ? 4.613 -34.562 -21.797 1 93.44 303 GLN B CA 1
ATOM 5227 C C . GLN B 1 303 ? 4.66 -33.188 -22.516 1 93.44 303 GLN B C 1
ATOM 5229 O O . GLN B 1 303 ? 4.609 -33.156 -23.734 1 93.44 303 GLN B O 1
ATOM 5234 N N . VAL B 1 304 ? 4.734 -32.156 -21.766 1 95.44 304 VAL B N 1
ATOM 5235 C CA . VAL B 1 304 ? 4.777 -30.828 -22.344 1 95.44 304 VAL B CA 1
ATOM 5236 C C . VAL B 1 304 ? 6.074 -30.641 -23.141 1 95.44 304 VAL B C 1
ATOM 5238 O O . VAL B 1 304 ? 7.156 -30.969 -22.641 1 95.44 304 VAL B O 1
ATOM 5241 N N . LYS B 1 305 ? 5.992 -30.172 -24.312 1 95.44 305 LYS B N 1
ATOM 5242 C CA . LYS B 1 305 ? 7.164 -29.984 -25.172 1 95.44 305 LYS B CA 1
ATOM 5243 C C . LYS B 1 305 ? 7.777 -28.594 -24.969 1 95.44 305 LYS B C 1
ATOM 5245 O O . LYS B 1 305 ? 7.078 -27.594 -25.062 1 95.44 305 LYS B O 1
ATOM 5250 N N . ALA B 1 306 ? 9.008 -28.578 -24.75 1 96.88 306 ALA B N 1
ATOM 5251 C CA . ALA B 1 306 ? 9.734 -27.328 -24.609 1 96.88 306 ALA B CA 1
ATOM 5252 C C . ALA B 1 306 ? 10.062 -26.719 -25.969 1 96.88 306 ALA B C 1
ATOM 5254 O O . ALA B 1 306 ? 10.461 -27.438 -26.891 1 96.88 306 ALA B O 1
ATOM 5255 N N . PRO B 1 307 ? 9.852 -25.438 -26.094 1 96.69 307 PRO B N 1
ATOM 5256 C CA . PRO B 1 307 ? 10.273 -24.797 -27.344 1 96.69 307 PRO B CA 1
ATOM 5257 C C . PRO B 1 307 ? 11.789 -24.766 -27.5 1 96.69 307 PRO B C 1
ATOM 5259 O O . PRO B 1 307 ? 12.516 -24.625 -26.516 1 96.69 307 PRO B O 1
ATOM 5262 N N . LYS B 1 308 ? 12.203 -24.891 -28.734 1 94.56 308 LYS B N 1
ATOM 5263 C CA . LYS B 1 308 ? 13.633 -24.766 -29 1 94.56 308 LYS B CA 1
ATOM 5264 C C . LYS B 1 308 ? 14.062 -23.297 -29.047 1 94.56 308 LYS B C 1
ATOM 5266 O O . LYS B 1 308 ? 13.258 -22.422 -29.375 1 94.56 308 LYS B O 1
ATOM 5271 N N . MET B 1 309 ? 15.242 -23.078 -28.656 1 95.31 309 MET B N 1
ATOM 5272 C CA . MET B 1 309 ? 15.859 -21.766 -28.734 1 95.31 309 MET B CA 1
ATOM 5273 C C . MET B 1 309 ? 17.375 -21.875 -28.766 1 95.31 309 MET B C 1
ATOM 5275 O O . MET B 1 309 ? 17.938 -22.922 -28.453 1 95.31 309 MET B O 1
ATOM 5279 N N . THR B 1 310 ? 18.016 -20.812 -29.234 1 96.56 310 THR B N 1
ATOM 5280 C CA . THR B 1 310 ? 19.484 -20.781 -29.203 1 96.56 310 THR B CA 1
ATOM 5281 C C . THR B 1 310 ? 19.984 -20.359 -27.828 1 96.56 310 THR B C 1
ATOM 5283 O O . THR B 1 310 ? 19.219 -19.828 -27.016 1 96.56 310 THR B O 1
ATOM 5286 N N . ILE B 1 311 ? 21.188 -20.719 -27.562 1 97.06 311 ILE B N 1
ATOM 5287 C CA . ILE B 1 311 ? 21.766 -20.359 -26.266 1 97.06 311 ILE B CA 1
ATOM 5288 C C . ILE B 1 311 ? 21.812 -18.828 -26.141 1 97.06 311 ILE B C 1
ATOM 5290 O O . ILE B 1 311 ? 21.641 -18.297 -25.047 1 97.06 311 ILE B O 1
ATOM 5294 N N . GLU B 1 312 ? 22 -18.078 -27.234 1 96.75 312 GLU B N 1
ATOM 5295 C CA . GLU B 1 312 ? 22.016 -16.625 -27.219 1 96.75 312 GLU B CA 1
ATOM 5296 C C . GLU B 1 312 ? 20.656 -16.047 -26.828 1 96.75 312 GLU B C 1
ATOM 5298 O O . GLU B 1 312 ? 20.578 -15.117 -26.031 1 96.75 312 GLU B O 1
ATOM 5303 N N . GLU B 1 313 ? 19.656 -16.641 -27.375 1 96.38 313 GLU B N 1
ATOM 5304 C CA . GLU B 1 313 ? 18.297 -16.234 -27.031 1 96.38 313 GLU B CA 1
ATOM 5305 C C . GLU B 1 313 ? 18 -16.5 -25.562 1 96.38 313 GLU B C 1
ATOM 5307 O O . GLU B 1 313 ? 17.438 -15.648 -24.875 1 96.38 313 GLU B O 1
ATOM 5312 N N . TYR B 1 314 ? 18.375 -17.688 -25.188 1 97 314 TYR B N 1
ATOM 5313 C CA . TYR B 1 314 ? 18.172 -18.094 -23.797 1 97 314 TYR B CA 1
ATOM 5314 C C . TYR B 1 314 ? 18.906 -17.156 -22.844 1 97 314 TYR B C 1
ATOM 5316 O O . TYR B 1 314 ? 18.312 -16.656 -21.891 1 97 314 TYR B O 1
ATOM 5324 N N . LYS B 1 315 ? 20.156 -16.875 -23.078 1 96.12 315 LYS B N 1
ATOM 5325 C CA . LYS B 1 315 ? 20.953 -15.977 -22.25 1 96.12 315 LYS B CA 1
ATOM 5326 C C . LYS B 1 315 ? 20.344 -14.586 -22.188 1 96.12 315 LYS B C 1
ATOM 5328 O O . LYS B 1 315 ? 20.312 -13.969 -21.109 1 96.12 315 LYS B O 1
ATOM 5333 N N . ALA B 1 316 ? 19.875 -14.117 -23.266 1 94.06 316 ALA B N 1
ATOM 5334 C CA . ALA B 1 316 ? 19.25 -12.797 -23.328 1 94.06 316 ALA B CA 1
ATOM 5335 C C . ALA B 1 316 ? 18.031 -12.727 -22.406 1 94.06 316 ALA B C 1
ATOM 5337 O O . ALA B 1 316 ? 17.781 -11.703 -21.781 1 94.06 316 ALA B O 1
ATOM 5338 N N . MET B 1 317 ? 17.281 -13.766 -22.344 1 92.38 317 MET B N 1
ATOM 5339 C CA . MET B 1 317 ? 16.078 -13.805 -21.531 1 92.38 317 MET B CA 1
ATOM 5340 C C . MET B 1 317 ? 16.438 -13.875 -20.047 1 92.38 317 MET B C 1
ATOM 5342 O O . MET B 1 317 ? 15.789 -13.234 -19.219 1 92.38 317 MET B O 1
ATOM 5346 N N . ILE B 1 318 ? 17.422 -14.664 -19.703 1 92.56 318 ILE B N 1
ATOM 5347 C CA . ILE B 1 318 ? 17.844 -14.812 -18.312 1 92.56 318 ILE B CA 1
ATOM 5348 C C . ILE B 1 318 ? 18.406 -13.484 -17.812 1 92.56 318 ILE B C 1
ATOM 5350 O O . ILE B 1 318 ? 18.234 -13.133 -16.641 1 92.56 318 ILE B O 1
ATOM 5354 N N . LEU B 1 319 ? 19.078 -12.758 -18.703 1 85.44 319 LEU B N 1
ATOM 5355 C CA . LEU B 1 319 ? 19.672 -11.469 -18.359 1 85.44 319 LEU B CA 1
ATOM 5356 C C . LEU B 1 319 ? 18.594 -10.461 -17.969 1 85.44 319 LEU B C 1
ATOM 5358 O O . LEU B 1 319 ? 18.859 -9.523 -17.219 1 85.44 319 LEU B O 1
ATOM 5362 N N . LYS B 1 320 ? 17.406 -10.672 -18.391 1 79.69 320 LYS B N 1
ATOM 5363 C CA . LYS B 1 320 ? 16.312 -9.742 -18.141 1 79.69 320 LYS B CA 1
ATOM 5364 C C . LYS B 1 320 ? 15.539 -10.141 -16.875 1 79.69 320 LYS B C 1
ATOM 5366 O O . LYS B 1 320 ? 14.641 -9.422 -16.453 1 79.69 320 LYS B O 1
ATOM 5371 N N . ASP B 1 321 ? 15.961 -11.18 -16.344 1 79.88 321 ASP B N 1
ATOM 5372 C CA . ASP B 1 321 ? 15.258 -11.68 -15.156 1 79.88 321 ASP B CA 1
ATOM 5373 C C . ASP B 1 321 ? 15.484 -10.75 -13.961 1 79.88 321 ASP B C 1
ATOM 5375 O O . ASP B 1 321 ? 16.594 -10.258 -13.75 1 79.88 321 ASP B O 1
ATOM 5379 N N . LYS B 1 322 ? 14.477 -10.547 -13.148 1 71.25 322 LYS B N 1
ATOM 5380 C CA . LYS B 1 322 ? 14.484 -9.617 -12.031 1 71.25 322 LYS B CA 1
ATOM 5381 C C . LYS B 1 322 ? 15.336 -10.148 -10.875 1 71.25 322 LYS B C 1
ATOM 5383 O O . LYS B 1 322 ? 15.711 -9.398 -9.977 1 71.25 322 LYS B O 1
ATOM 5388 N N . LYS B 1 323 ? 15.742 -11.344 -10.891 1 77.5 323 LYS B N 1
ATOM 5389 C CA . LYS B 1 323 ? 16.5 -12 -9.828 1 77.5 323 LYS B CA 1
ATOM 5390 C C . LYS B 1 323 ? 18 -11.82 -10.039 1 77.5 323 LYS B C 1
ATOM 5392 O O . LYS B 1 323 ? 18.812 -12.242 -9.211 1 77.5 323 LYS B O 1
ATOM 5397 N N . ARG B 1 324 ? 18.281 -11.062 -10.984 1 79.19 324 ARG B N 1
ATOM 5398 C CA . ARG B 1 324 ? 19.688 -10.82 -11.305 1 79.19 324 ARG B CA 1
ATOM 5399 C C . ARG B 1 324 ? 20.281 -9.75 -10.391 1 79.19 324 ARG B C 1
ATOM 5401 O O . ARG B 1 324 ? 19.625 -8.742 -10.109 1 79.19 324 ARG B O 1
ATOM 5408 N N . VAL B 1 325 ? 21.406 -10.031 -9.93 1 80.56 325 VAL B N 1
ATOM 5409 C CA . VAL B 1 325 ? 22.219 -9.094 -9.164 1 80.56 325 VAL B CA 1
ATOM 5410 C C . VAL B 1 325 ? 23.625 -9.016 -9.75 1 80.56 325 VAL B C 1
ATOM 5412 O O . VAL B 1 325 ? 24.5 -9.805 -9.391 1 80.56 325 VAL B O 1
ATOM 5415 N N . GLY B 1 326 ? 23.781 -8.07 -10.562 1 81.69 326 GLY B N 1
ATOM 5416 C CA . GLY B 1 326 ? 25.062 -8 -11.25 1 81.69 326 GLY B CA 1
ATOM 5417 C C . GLY B 1 326 ? 25.312 -9.18 -12.18 1 81.69 326 GLY B C 1
ATOM 5418 O O . GLY B 1 326 ? 24.531 -9.43 -13.094 1 81.69 326 GLY B O 1
ATOM 5419 N N . ASP B 1 327 ? 26.328 -9.898 -11.906 1 90.12 327 ASP B N 1
ATOM 5420 C CA . ASP B 1 327 ? 26.688 -11.047 -12.727 1 90.12 327 ASP B CA 1
ATOM 5421 C C . ASP B 1 327 ? 26.266 -12.352 -12.062 1 90.12 327 ASP B C 1
ATOM 5423 O O . ASP B 1 327 ? 26.781 -13.422 -12.391 1 90.12 327 ASP B O 1
ATOM 5427 N N . ARG B 1 328 ? 25.375 -12.227 -11.148 1 93.75 328 ARG B N 1
ATOM 5428 C CA . ARG B 1 328 ? 24.875 -13.391 -10.438 1 93.75 328 ARG B CA 1
ATOM 5429 C C . ARG B 1 328 ? 23.344 -13.438 -10.469 1 93.75 328 ARG B C 1
ATOM 5431 O O . ARG B 1 328 ? 22.703 -12.477 -10.898 1 93.75 328 ARG B O 1
ATOM 5438 N N . LEU B 1 329 ? 22.859 -14.586 -10.164 1 93.06 329 LEU B N 1
ATOM 5439 C CA . LEU B 1 329 ? 21.422 -14.828 -10.133 1 93.06 329 LEU B CA 1
ATOM 5440 C C . LEU B 1 329 ? 21.016 -15.414 -8.789 1 93.06 329 LEU B C 1
ATOM 5442 O O . LEU B 1 329 ? 21.609 -16.375 -8.312 1 93.06 329 LEU B O 1
ATOM 5446 N N . ARG B 1 330 ? 20.062 -14.773 -8.148 1 93.12 330 ARG B N 1
ATOM 5447 C CA . ARG B 1 330 ? 19.469 -15.375 -6.957 1 93.12 330 ARG B CA 1
ATOM 5448 C C . ARG B 1 330 ? 18.547 -16.531 -7.328 1 93.12 330 ARG B C 1
ATOM 5450 O O . ARG B 1 330 ? 17.578 -16.344 -8.07 1 93.12 330 ARG B O 1
ATOM 5457 N N . LEU B 1 331 ? 18.828 -17.688 -6.848 1 95.31 331 LEU B N 1
ATOM 5458 C CA . LEU B 1 331 ? 18.094 -18.891 -7.227 1 95.31 331 LEU B CA 1
ATOM 5459 C C . LEU B 1 331 ? 17.656 -19.672 -5.992 1 95.31 331 LEU B C 1
ATOM 5461 O O . LEU B 1 331 ? 18.469 -19.938 -5.102 1 95.31 331 LEU B O 1
ATOM 5465 N N . PRO B 1 332 ? 16.375 -19.953 -5.871 1 97.5 332 PRO B N 1
ATOM 5466 C CA . PRO B 1 332 ? 15.969 -20.938 -4.863 1 97.5 332 PRO B CA 1
ATOM 5467 C C . PRO B 1 332 ? 16.391 -22.359 -5.227 1 97.5 332 PRO B C 1
ATOM 5469 O O . PRO B 1 332 ? 15.68 -23.062 -5.934 1 97.5 332 PRO B O 1
ATOM 5472 N N . LEU B 1 333 ? 17.453 -22.766 -4.699 1 97.69 333 LEU B N 1
ATOM 5473 C CA . LEU B 1 333 ? 18.078 -24.031 -5.016 1 97.69 333 LEU B CA 1
ATOM 5474 C C . LEU B 1 333 ? 17.547 -25.141 -4.109 1 97.69 333 LEU B C 1
ATOM 5476 O O . LEU B 1 333 ? 17.562 -25.016 -2.885 1 97.69 333 LEU B O 1
ATOM 5480 N N . LEU B 1 334 ? 17.062 -26.203 -4.766 1 97.88 334 LEU B N 1
ATOM 5481 C CA . LEU B 1 334 ? 16.578 -27.359 -3.996 1 97.88 334 LEU B CA 1
ATOM 5482 C C . LEU B 1 334 ? 17.734 -28.094 -3.334 1 97.88 334 LEU B C 1
ATOM 5484 O O . LEU B 1 334 ? 18.734 -28.391 -3.98 1 97.88 334 LEU B O 1
ATOM 5488 N N . GLU B 1 335 ? 17.578 -28.375 -2.051 1 97.56 335 GLU B N 1
ATOM 5489 C CA . GLU B 1 335 ? 18.562 -29.141 -1.301 1 97.56 335 GLU B CA 1
ATOM 5490 C C . GLU B 1 335 ? 18.047 -30.562 -1.024 1 97.56 335 GLU B C 1
ATOM 5492 O O . GLU B 1 335 ? 18.828 -31.453 -0.721 1 97.56 335 GLU B O 1
ATOM 5497 N N . GLY B 1 336 ? 16.844 -30.703 -1.072 1 97.38 336 GLY B N 1
ATOM 5498 C CA . GLY B 1 336 ? 16.078 -31.906 -0.858 1 97.38 336 GLY B CA 1
ATOM 5499 C C . GLY B 1 336 ? 14.578 -31.688 -0.983 1 97.38 336 GLY B C 1
ATOM 5500 O O . GLY B 1 336 ? 14.117 -30.547 -1.105 1 97.38 336 GLY B O 1
ATOM 5501 N N . VAL B 1 337 ? 13.859 -32.781 -1.021 1 97.19 337 VAL B N 1
ATOM 5502 C CA . VAL B 1 337 ? 12.406 -32.625 -1.059 1 97.19 337 VAL B CA 1
ATOM 5503 C C . VAL B 1 337 ? 11.938 -31.891 0.188 1 97.19 337 VAL B C 1
ATOM 5505 O O . VAL B 1 337 ? 12.172 -32.344 1.312 1 97.19 337 VAL B O 1
ATOM 5508 N N . GLY B 1 338 ? 11.391 -30.734 0.019 1 97.31 338 GLY B N 1
ATOM 5509 C CA . GLY B 1 338 ? 10.898 -29.906 1.109 1 97.31 338 GLY B CA 1
ATOM 5510 C C . GLY B 1 338 ? 11.961 -28.984 1.691 1 97.31 338 GLY B C 1
ATOM 5511 O O . GLY B 1 338 ? 11.719 -28.297 2.689 1 97.31 338 GLY B O 1
ATOM 5512 N N . ARG B 1 339 ? 13.102 -28.953 1.082 1 97.56 339 ARG B N 1
ATOM 5513 C CA . ARG B 1 339 ? 14.211 -28.156 1.584 1 97.56 339 ARG B CA 1
ATOM 5514 C C . ARG B 1 339 ? 14.867 -27.359 0.458 1 97.56 339 ARG B C 1
ATOM 5516 O O . ARG B 1 339 ? 15.078 -27.891 -0.638 1 97.56 339 ARG B O 1
ATOM 5523 N N . TRP B 1 340 ? 15.148 -26.141 0.763 1 97.75 340 TRP B N 1
ATOM 5524 C CA . TRP B 1 340 ? 15.75 -25.25 -0.226 1 97.75 340 TRP B CA 1
ATOM 5525 C C . TRP B 1 340 ? 16.672 -24.234 0.444 1 97.75 340 TRP B C 1
ATOM 5527 O O . TRP B 1 340 ? 16.672 -24.109 1.671 1 97.75 340 TRP B O 1
ATOM 5537 N N . ARG B 1 341 ? 17.484 -23.594 -0.279 1 97.25 341 ARG B N 1
ATOM 5538 C CA . ARG B 1 341 ? 18.266 -22.438 0.151 1 97.25 341 ARG B CA 1
ATOM 5539 C C . ARG B 1 341 ? 18.391 -21.406 -0.974 1 97.25 341 ARG B C 1
ATOM 5541 O O . ARG B 1 341 ? 18.328 -21.766 -2.152 1 97.25 341 ARG B O 1
ATOM 5548 N N . LEU B 1 342 ? 18.469 -20.234 -0.576 1 95.88 342 LEU B N 1
ATOM 5549 C CA . LEU B 1 342 ? 18.75 -19.188 -1.557 1 95.88 342 LEU B CA 1
ATOM 5550 C C . LEU B 1 342 ? 20.234 -19.172 -1.905 1 95.88 342 LEU B C 1
ATOM 5552 O O . LEU B 1 342 ? 21.094 -19.203 -1.015 1 95.88 342 LEU B O 1
ATOM 5556 N N . GLU B 1 343 ? 20.578 -19.141 -3.107 1 95.38 343 GLU B N 1
ATOM 5557 C CA . GLU B 1 343 ? 21.984 -19.141 -3.535 1 95.38 343 GLU B CA 1
ATOM 5558 C C . GLU B 1 343 ? 22.219 -18.125 -4.66 1 95.38 343 GLU B C 1
ATOM 5560 O O . GLU B 1 343 ? 21.375 -17.984 -5.547 1 95.38 343 GLU B O 1
ATOM 5565 N N . LEU B 1 344 ? 23.297 -17.484 -4.543 1 94.31 344 LEU B N 1
ATOM 5566 C CA . LEU B 1 344 ? 23.766 -16.656 -5.645 1 94.31 344 LEU B CA 1
ATOM 5567 C C . LEU B 1 344 ? 24.672 -17.453 -6.586 1 94.31 344 LEU B C 1
ATOM 5569 O O . LEU B 1 344 ? 25.766 -17.844 -6.211 1 94.31 344 LEU B O 1
ATOM 5573 N N . VAL B 1 345 ? 24.203 -17.625 -7.793 1 95.62 345 VAL B N 1
ATOM 5574 C CA . VAL B 1 345 ? 24.953 -18.453 -8.727 1 95.62 345 VAL B CA 1
ATOM 5575 C C . VAL B 1 345 ? 25.484 -17.594 -9.867 1 95.62 345 VAL B C 1
ATOM 5577 O O . VAL B 1 345 ? 24.828 -16.641 -10.289 1 95.62 345 VAL B O 1
ATOM 5580 N N . PRO B 1 346 ? 26.688 -17.891 -10.344 1 95.25 346 PRO B N 1
ATOM 5581 C CA . PRO B 1 346 ? 27.188 -17.141 -11.492 1 95.25 346 PRO B CA 1
ATOM 5582 C C . PRO B 1 346 ? 26.281 -17.281 -12.719 1 95.25 346 PRO B C 1
ATOM 5584 O O . PRO B 1 346 ? 25.938 -18.406 -13.109 1 95.25 346 PRO B O 1
ATOM 5587 N N . LEU B 1 347 ? 25.953 -16.203 -13.281 1 95.31 347 LEU B N 1
ATOM 5588 C CA . LEU B 1 347 ? 24.984 -16.156 -14.359 1 95.31 347 LEU B CA 1
ATOM 5589 C C . LEU B 1 347 ? 25.438 -17 -15.547 1 95.31 347 LEU B C 1
ATOM 5591 O O . LEU B 1 347 ? 24.672 -17.812 -16.078 1 95.31 347 LEU B O 1
ATOM 5595 N N . ASP B 1 348 ? 26.641 -16.828 -15.961 1 95.62 348 ASP B N 1
ATOM 5596 C CA . ASP B 1 348 ? 27.156 -17.516 -17.141 1 95.62 348 ASP B CA 1
ATOM 5597 C C . ASP B 1 348 ? 27.172 -19.031 -16.938 1 95.62 348 ASP B C 1
ATOM 5599 O O . ASP B 1 348 ? 26.797 -19.781 -17.828 1 95.62 348 ASP B O 1
ATOM 5603 N N . GLU B 1 349 ? 27.562 -19.438 -15.805 1 96.62 349 GLU B N 1
ATOM 5604 C CA . GLU B 1 349 ? 27.594 -20.859 -15.484 1 96.62 349 GLU B CA 1
ATOM 5605 C C . GLU B 1 349 ? 26.172 -21.438 -15.445 1 96.62 349 GLU B C 1
ATOM 5607 O O . GLU B 1 349 ? 25.938 -22.547 -15.93 1 96.62 349 GLU B O 1
ATOM 5612 N N . PHE B 1 350 ? 25.297 -20.75 -14.844 1 97.69 350 PHE B N 1
ATOM 5613 C CA . PHE B 1 350 ? 23.906 -21.172 -14.773 1 97.69 350 PHE B CA 1
ATOM 5614 C C . PHE B 1 350 ? 23.328 -21.344 -16.172 1 97.69 350 PHE B C 1
ATOM 5616 O O . PHE B 1 350 ? 22.688 -22.359 -16.453 1 97.69 350 PHE B O 1
ATOM 5623 N N . VAL B 1 351 ? 23.562 -20.359 -17.016 1 97.69 351 VAL B N 1
ATOM 5624 C CA . VAL B 1 351 ? 23.031 -20.359 -18.375 1 97.69 351 VAL B CA 1
ATOM 5625 C C . VAL B 1 351 ? 23.594 -21.547 -19.156 1 97.69 351 VAL B C 1
ATOM 5627 O O . VAL B 1 351 ? 22.859 -22.312 -19.781 1 97.69 351 VAL B O 1
ATOM 5630 N N . GLU B 1 352 ? 24.875 -21.719 -19.109 1 97.81 352 GLU B N 1
ATOM 5631 C CA . GLU B 1 352 ? 25.531 -22.812 -19.844 1 97.81 352 GLU B CA 1
ATOM 5632 C C . GLU B 1 352 ? 25.047 -24.172 -19.344 1 97.81 352 GLU B C 1
ATOM 5634 O O . GLU B 1 352 ? 24.703 -25.047 -20.156 1 97.81 352 GLU B O 1
ATOM 5639 N N . THR B 1 353 ? 25 -24.328 -18.047 1 98.25 353 THR B N 1
ATOM 5640 C CA . THR B 1 353 ? 24.625 -25.609 -17.453 1 98.25 353 THR B CA 1
ATOM 5641 C C . THR B 1 353 ? 23.156 -25.922 -17.734 1 98.25 353 THR B C 1
ATOM 5643 O O . THR B 1 353 ? 22.812 -27.031 -18.125 1 98.25 353 THR B O 1
ATOM 5646 N N . THR B 1 354 ? 22.25 -25 -17.516 1 98.5 354 THR B N 1
ATOM 5647 C CA . THR B 1 354 ? 20.828 -25.25 -17.688 1 98.5 354 THR B CA 1
ATOM 5648 C C . THR B 1 354 ? 20.484 -25.406 -19.172 1 98.5 354 THR B C 1
ATOM 5650 O O . THR B 1 354 ? 19.594 -26.188 -19.531 1 98.5 354 THR B O 1
ATOM 5653 N N . PHE B 1 355 ? 21.188 -24.688 -20.031 1 98.31 355 PHE B N 1
ATOM 5654 C CA . PHE B 1 355 ? 20.984 -24.891 -21.453 1 98.31 355 PHE B CA 1
ATOM 5655 C C . PHE B 1 355 ? 21.375 -26.312 -21.875 1 98.31 355 PHE B C 1
ATOM 5657 O O . PHE B 1 355 ? 20.656 -26.953 -22.641 1 98.31 355 PHE B O 1
ATOM 5664 N N . LYS B 1 356 ? 22.5 -26.75 -21.406 1 97.94 356 LYS B N 1
ATOM 5665 C CA . LYS B 1 356 ? 22.938 -28.125 -21.688 1 97.94 356 LYS B CA 1
ATOM 5666 C C . LYS B 1 356 ? 21.906 -29.125 -21.188 1 97.94 356 LYS B C 1
ATOM 5668 O O . LYS B 1 356 ? 21.641 -30.125 -21.859 1 97.94 356 LYS B O 1
ATOM 5673 N N . ILE B 1 357 ? 21.375 -28.875 -20.047 1 98.06 357 ILE B N 1
ATOM 5674 C CA . ILE B 1 357 ? 20.344 -29.734 -19.5 1 98.06 357 ILE B CA 1
ATOM 5675 C C . ILE B 1 357 ? 19.141 -29.781 -20.438 1 98.06 357 ILE B C 1
ATOM 5677 O O . ILE B 1 357 ? 18.609 -30.844 -20.734 1 98.06 357 ILE B O 1
ATOM 5681 N N . MET B 1 358 ? 18.703 -28.656 -20.906 1 97.88 358 MET B N 1
ATOM 5682 C CA . MET B 1 358 ? 17.562 -28.594 -21.812 1 97.88 358 MET B CA 1
ATOM 5683 C C . MET B 1 358 ? 17.844 -29.359 -23.094 1 97.88 358 MET B C 1
ATOM 5685 O O . MET B 1 358 ? 16.984 -30.078 -23.609 1 97.88 358 MET B O 1
ATOM 5689 N N . GLU B 1 359 ? 19.047 -29.266 -23.609 1 96.69 359 GLU B N 1
ATOM 5690 C CA . GLU B 1 359 ? 19.453 -30.016 -24.797 1 96.69 359 GLU B CA 1
ATOM 5691 C C . GLU B 1 359 ? 19.344 -31.516 -24.562 1 96.69 359 GLU B C 1
ATOM 5693 O O . GLU B 1 359 ? 18.875 -32.25 -25.422 1 96.69 359 GLU B O 1
ATOM 5698 N N . GLU B 1 360 ? 19.75 -31.906 -23.406 1 96.19 360 GLU B N 1
ATOM 5699 C CA . GLU B 1 360 ? 19.812 -33.312 -23.047 1 96.19 360 GLU B CA 1
ATOM 5700 C C . GLU B 1 360 ? 18.406 -33.875 -22.781 1 96.19 360 GLU B C 1
ATOM 5702 O O . GLU B 1 360 ? 18.109 -35 -23.172 1 96.19 360 GLU B O 1
ATOM 5707 N N . VAL B 1 361 ? 17.594 -33.094 -22.125 1 95.62 361 VAL B N 1
ATOM 5708 C CA . VAL B 1 361 ? 16.359 -33.656 -21.578 1 95.62 361 VAL B CA 1
ATOM 5709 C C . VAL B 1 361 ? 15.195 -33.312 -22.516 1 95.62 361 VAL B C 1
ATOM 5711 O O . VAL B 1 361 ? 14.242 -34.094 -22.625 1 95.62 361 VAL B O 1
ATOM 5714 N N . PHE B 1 362 ? 15.219 -32.156 -23.172 1 95.94 362 PHE B N 1
ATOM 5715 C CA . PHE B 1 362 ? 14.055 -31.719 -23.938 1 95.94 362 PHE B CA 1
ATOM 5716 C C . PHE B 1 362 ? 14.281 -31.891 -25.438 1 95.94 362 PHE B C 1
ATOM 5718 O O . PHE B 1 362 ? 13.328 -32.094 -26.188 1 95.94 362 PHE B O 1
ATOM 5725 N N . TRP B 1 363 ? 15.477 -31.719 -25.953 1 92.56 363 TRP B N 1
ATOM 5726 C CA . TRP B 1 363 ? 15.672 -31.531 -27.375 1 92.56 363 TRP B CA 1
ATOM 5727 C C . TRP B 1 363 ? 16.469 -32.688 -27.969 1 92.56 363 TRP B C 1
ATOM 5729 O O . TRP B 1 363 ? 16.641 -32.75 -29.188 1 92.56 363 TRP B O 1
ATOM 5739 N N . SER B 1 364 ? 17.125 -33.469 -27.172 1 83.94 364 SER B N 1
ATOM 5740 C CA . SER B 1 364 ? 17.891 -34.594 -27.703 1 83.94 364 SER B CA 1
ATOM 5741 C C . SER B 1 364 ? 17 -35.531 -28.5 1 83.94 364 SER B C 1
ATOM 5743 O O . SER B 1 364 ? 15.828 -35.719 -28.172 1 83.94 364 SER B O 1
ATOM 5745 N N . GLU B 1 365 ? 17.281 -35.562 -29.891 1 65.44 365 GLU B N 1
ATOM 5746 C CA . GLU B 1 365 ? 16.641 -36.469 -30.844 1 65.44 365 GLU B CA 1
ATOM 5747 C C . GLU B 1 365 ? 16.703 -37.906 -30.359 1 65.44 365 GLU B C 1
ATOM 5749 O O . GLU B 1 365 ? 16.359 -38.844 -31.094 1 65.44 365 GLU B O 1
ATOM 5754 N N . ASP B 1 366 ? 16.812 -38.312 -29.094 1 46.03 366 ASP B N 1
ATOM 5755 C CA . ASP B 1 366 ? 17 -39.75 -29 1 46.03 366 ASP B CA 1
ATOM 5756 C C . ASP B 1 366 ? 15.961 -40.5 -29.828 1 46.03 366 ASP B C 1
ATOM 5758 O O . ASP B 1 366 ? 16.25 -41.562 -30.359 1 46.03 366 ASP B O 1
ATOM 5762 N N . PHE B 1 367 ? 14.562 -40.406 -29.562 1 35.38 367 PHE B N 1
ATOM 5763 C CA . PHE B 1 367 ? 13.844 -41.594 -29.984 1 35.38 367 PHE B CA 1
ATOM 5764 C C . PHE B 1 367 ? 13.586 -41.594 -31.484 1 35.38 367 PHE B C 1
ATOM 5766 O O . PHE B 1 367 ? 13.375 -40.531 -32.062 1 35.38 367 PHE B O 1
#

Foldseek 3Di:
DDDDDDDDDDDDDDADEAEAAEAPCLVVVCVLDDPLAAAEEEEEEPVLVVQPVCVVVSCVVRYVYYYYDHDDQVCQAPVNLVVVLVVCVVSVPDQRHEYEYAEAQRNLQSVLQSQCPRVNHHAYEYAHLALLRLLDRLDLQWHAGDDPNRGRPDTDRGHHNYYYHHLVSVVRDDLLRNLLSCLLLCLLQQAANVPSLVLLLVCLVCVSVSPRVSSSVSSVVSRVSLVVQCVVPSPCPPVSNLSSCQQVLQLVLQCVLVVNPDPSSLSSLVSNLLLQVVLVVVPLADCSNVSSVSSSVSSPSLVDATDDDDLVSSLVSSVPDPQDDDQWGWHFHRNGRNHTDTDTHGSVVSSVRSVVVCCVRHVPPPD/DDDDDDDDDDDDDDADEAEAAEAPCLVVVCVLDDPLAAAEEEEEEPVLVVQPVCVVVSCVVRYVYYYYDHDDQVCQAQVNLVVVLVVCVVSVPDQRHEYEYAEAQRNLQSVLQSQCPRVNHHAYEYAHLALLRLLDRLDLQWHAGDDPNRGRPDTDRGHHNYYYHHLVSVVRDDLLRNLLSCLLLCLLQQAANVPSLVLLLVCLVCVSVSPRVSSSVSSVVSRVSLVVQCVVPSPCPPVSNLSSCQQVLQLVLQCVLVVNPDPSSLSSLVSNLLLQVVLVVVPLADCSNVSSVSSSVSSPSLVRATDDDDLVSSLVSSVPDPQDDDQWGFHFHRNGRNHTDTDTHGSVVSSVRSVVVCCVRHVPPPD